Protein AF-0000000067285291 (afdb_homodimer)

Organism: NCBI:txid741277

Structure (mmCIF, N/CA/C/O backbone):
data_AF-0000000067285291-model_v1
#
loop_
_entity.id
_entity.type
_entity.pdbx_description
1 polymer 'Tetratricopeptide TPR_1 repeat-containing protein'
#
loop_
_atom_site.group_PDB
_atom_site.id
_atom_site.type_symbol
_atom_site.label_atom_id
_atom_site.label_alt_id
_atom_site.label_comp_id
_atom_site.label_asym_id
_atom_site.label_entity_id
_atom_site.label_seq_id
_atom_site.pdbx_PDB_ins_code
_atom_site.Cartn_x
_atom_site.Cartn_y
_atom_site.Cartn_z
_atom_site.occupancy
_atom_site.B_iso_or_equiv
_atom_site.auth_seq_id
_atom_site.auth_comp_id
_atom_site.auth_asym_id
_atom_site.auth_atom_id
_atom_site.pdbx_PDB_model_num
ATOM 1 N N . MET A 1 1 ? -26.234 -49.75 63.031 1 17 1 MET A N 1
ATOM 2 C CA . MET A 1 1 ? -26.625 -50.906 62.219 1 17 1 MET A CA 1
ATOM 3 C C . MET A 1 1 ? -25.672 -51.062 61.031 1 17 1 MET A C 1
ATOM 5 O O . MET A 1 1 ? -25.078 -50.094 60.594 1 17 1 MET A O 1
ATOM 9 N N . LYS A 1 2 ? -25.609 -52.438 60.406 1 22.03 2 LYS A N 1
ATOM 10 C CA . LYS A 1 2 ? -24.859 -53.625 60 1 22.03 2 LYS A CA 1
ATOM 11 C C . LYS A 1 2 ? -24.656 -53.656 58.5 1 22.03 2 LYS A C 1
ATOM 13 O O . LYS A 1 2 ? -24 -54.562 57.969 1 22.03 2 LYS A O 1
ATOM 18 N N . VAL A 1 3 ? -25.375 -52.844 57.656 1 20.12 3 VAL A N 1
ATOM 19 C CA . VAL A 1 3 ? -25.938 -53.406 56.438 1 20.12 3 VAL A CA 1
ATOM 20 C C . VAL A 1 3 ? -24.812 -53.844 55.5 1 20.12 3 VAL A C 1
ATOM 22 O O . VAL A 1 3 ? -23.953 -53.031 55.125 1 20.12 3 VAL A O 1
ATOM 25 N N . TRP A 1 4 ? -24.562 -55.219 55.344 1 22.86 4 TRP A N 1
ATOM 26 C CA . TRP A 1 4 ? -23.672 -56.156 54.719 1 22.86 4 TRP A CA 1
ATOM 27 C C . TRP A 1 4 ? -23.781 -56.125 53.188 1 22.86 4 TRP A C 1
ATOM 29 O O . TRP A 1 4 ? -23.078 -56.844 52.5 1 22.86 4 TRP A O 1
ATOM 39 N N . LEU A 1 5 ? -24.219 -55.094 52.438 1 23 5 LEU A N 1
ATOM 40 C CA . LEU A 1 5 ? -24.688 -55.312 51.062 1 23 5 LEU A CA 1
ATOM 41 C C . LEU A 1 5 ? -23.672 -56.125 50.281 1 23 5 LEU A C 1
ATOM 43 O O . LEU A 1 5 ? -22.484 -55.75 50.25 1 23 5 LEU A O 1
ATOM 47 N N . GLU A 1 6 ? -24 -57.438 50 1 21.53 6 GLU A N 1
ATOM 48 C CA . GLU A 1 6 ? -23.531 -58.656 49.375 1 21.53 6 GLU A CA 1
ATOM 49 C C . GLU A 1 6 ? -22.891 -58.406 48 1 21.53 6 GLU A C 1
ATOM 51 O O . GLU A 1 6 ? -23.188 -57.375 47.375 1 21.53 6 GLU A O 1
ATOM 56 N N . GLU A 1 7 ? -21.938 -59.344 47.469 1 24.09 7 GLU A N 1
ATOM 57 C CA . GLU A 1 7 ? -20.812 -59.781 46.656 1 24.09 7 GLU A CA 1
ATOM 58 C C . GLU A 1 7 ? -21.297 -60.25 45.281 1 24.09 7 GLU A C 1
ATOM 60 O O . GLU A 1 7 ? -20.844 -61.312 44.781 1 24.09 7 GLU A O 1
ATOM 65 N N . GLN A 1 8 ? -22.391 -59.656 44.656 1 19.16 8 GLN A N 1
ATOM 66 C CA . GLN A 1 8 ? -22.953 -60.438 43.562 1 19.16 8 GLN A CA 1
ATOM 67 C C . GLN A 1 8 ? -21.859 -60.906 42.625 1 19.16 8 GLN A C 1
ATOM 69 O O . GLN A 1 8 ? -20.859 -60.219 42.406 1 19.16 8 GLN A O 1
ATOM 74 N N . LYS A 1 9 ? -21.891 -62.25 42.188 1 24.56 9 LYS A N 1
ATOM 75 C CA . LYS A 1 9 ? -21.328 -63.438 41.531 1 24.56 9 LYS A CA 1
ATOM 76 C C . LYS A 1 9 ? -21.203 -63.219 40.031 1 24.56 9 LYS A C 1
ATOM 78 O O . LYS A 1 9 ? -20.906 -64.188 39.312 1 24.56 9 LYS A O 1
ATOM 83 N N . LEU A 1 10 ? -21.5 -62.062 39.281 1 20.75 10 LEU A N 1
ATOM 84 C CA . LEU A 1 10 ? -21.938 -62.281 37.906 1 20.75 10 LEU A CA 1
ATOM 85 C C . LEU A 1 10 ? -20.859 -63 37.094 1 20.75 10 LEU A C 1
ATOM 87 O O . LEU A 1 10 ? -19.703 -62.594 37.094 1 20.75 10 LEU A O 1
ATOM 91 N N . THR A 1 11 ? -21.156 -64.25 36.625 1 19.78 11 THR A N 1
ATOM 92 C CA . THR A 1 11 ? -20.656 -65.375 35.812 1 19.78 11 THR A CA 1
ATOM 93 C C . THR A 1 11 ? -20.094 -64.875 34.5 1 19.78 11 THR A C 1
ATOM 95 O O . THR A 1 11 ? -20.594 -63.875 33.938 1 19.78 11 THR A O 1
ATOM 98 N N . ARG A 1 12 ? -18.844 -65.375 34.125 1 23.88 12 ARG A N 1
ATOM 99 C CA . ARG A 1 12 ? -17.812 -65.25 33.094 1 23.88 12 ARG A CA 1
ATOM 100 C C . ARG A 1 12 ? -18.297 -65.812 31.781 1 23.88 12 ARG A C 1
ATOM 102 O O . ARG A 1 12 ? -18.406 -67.062 31.594 1 23.88 12 ARG A O 1
ATOM 109 N N . VAL A 1 13 ? -19.531 -65.375 31.188 1 20.45 13 VAL A N 1
ATOM 110 C CA . VAL A 1 13 ? -20.062 -66 29.969 1 20.45 13 VAL A CA 1
ATOM 111 C C . VAL A 1 13 ? -18.969 -66.062 28.906 1 20.45 13 VAL A C 1
ATOM 113 O O . VAL A 1 13 ? -18.328 -65.062 28.594 1 20.45 13 VAL A O 1
ATOM 116 N N . THR A 1 14 ? -18.422 -67.312 28.688 1 22.38 14 THR A N 1
ATOM 117 C CA . THR A 1 14 ? -17.453 -67.875 27.75 1 22.38 14 THR A CA 1
ATOM 118 C C . THR A 1 14 ? -17.938 -67.75 26.312 1 22.38 14 THR A C 1
ATOM 120 O O . THR A 1 14 ? -18.859 -68.438 25.906 1 22.38 14 THR A O 1
ATOM 123 N N . VAL A 1 15 ? -18.391 -66.562 25.812 1 20.92 15 VAL A N 1
ATOM 124 C CA . VAL A 1 15 ? -18.984 -66.562 24.484 1 20.92 15 VAL A CA 1
ATOM 125 C C . VAL A 1 15 ? -17.984 -67.125 23.469 1 20.92 15 VAL A C 1
ATOM 127 O O . VAL A 1 15 ? -16.859 -66.625 23.359 1 20.92 15 VAL A O 1
ATOM 130 N N . SER A 1 16 ? -18.125 -68.375 23.156 1 20.84 16 SER A N 1
ATOM 131 C CA . SER A 1 16 ? -17.422 -69.25 22.203 1 20.84 16 SER A CA 1
ATOM 132 C C . SER A 1 16 ? -17.5 -68.688 20.797 1 20.84 16 SER A C 1
ATOM 134 O O . SER A 1 16 ? -17.031 -69.312 19.844 1 20.84 16 SER A O 1
ATOM 136 N N . ILE A 1 17 ? -17.891 -67.562 20.484 1 23.22 17 ILE A N 1
ATOM 137 C CA . ILE A 1 17 ? -18.422 -67.438 19.125 1 23.22 17 ILE A CA 1
ATOM 138 C C . ILE A 1 17 ? -17.406 -67.938 18.125 1 23.22 17 ILE A C 1
ATOM 140 O O . ILE A 1 17 ? -16.203 -67.75 18.281 1 23.22 17 ILE A O 1
ATOM 144 N N . ALA A 1 18 ? -17.906 -68.938 17.234 1 23.36 18 ALA A N 1
ATOM 145 C CA . ALA A 1 18 ? -17.594 -69.75 16.031 1 23.36 18 ALA A CA 1
ATOM 146 C C . ALA A 1 18 ? -16.812 -68.938 15.023 1 23.36 18 ALA A C 1
ATOM 148 O O . ALA A 1 18 ? -17.172 -67.75 14.742 1 23.36 18 ALA A O 1
ATOM 149 N N . THR A 1 19 ? -15.555 -69.375 14.758 1 21.33 19 THR A N 1
ATOM 150 C CA . THR A 1 19 ? -14.453 -68.938 13.898 1 21.33 19 THR A CA 1
ATOM 151 C C . THR A 1 19 ? -14.859 -69 12.43 1 21.33 19 THR A C 1
ATOM 153 O O . THR A 1 19 ? -14.656 -70.062 11.766 1 21.33 19 THR A O 1
ATOM 156 N N . LEU A 1 20 ? -16.172 -68.625 12.109 1 21.98 20 LEU A N 1
ATOM 157 C CA . LEU A 1 20 ? -16.469 -68.812 10.695 1 21.98 20 LEU A CA 1
ATOM 158 C C . LEU A 1 20 ? -15.32 -68.312 9.82 1 21.98 20 LEU A C 1
ATOM 160 O O . LEU A 1 20 ? -14.969 -67.188 9.867 1 21.98 20 LEU A O 1
ATOM 164 N N . THR A 1 21 ? -14.406 -69.25 9.555 1 20.11 21 THR A N 1
ATOM 165 C CA . THR A 1 21 ? -13.25 -69.188 8.672 1 20.11 21 THR A CA 1
ATOM 166 C C . THR A 1 21 ? -13.688 -68.75 7.266 1 20.11 21 THR A C 1
ATOM 168 O O . THR A 1 21 ? -13.922 -69.625 6.406 1 20.11 21 THR A O 1
ATOM 171 N N . ALA A 1 22 ? -14.711 -67.938 7.133 1 21.16 22 ALA A N 1
ATOM 172 C CA . ALA A 1 22 ? -15.109 -67.688 5.742 1 21.16 22 ALA A CA 1
ATOM 173 C C . ALA A 1 22 ? -13.883 -67.5 4.852 1 21.16 22 ALA A C 1
ATOM 175 O O . ALA A 1 22 ? -13 -66.688 5.184 1 21.16 22 ALA A O 1
ATOM 176 N N . PHE A 1 23 ? -13.547 -68.562 4.117 1 22.19 23 PHE A N 1
ATOM 177 C CA . PHE A 1 23 ? -12.586 -68.688 3.029 1 22.19 23 PHE A CA 1
ATOM 178 C C . PHE A 1 23 ? -12.703 -67.5 2.061 1 22.19 23 PHE A C 1
ATOM 180 O O . PHE A 1 23 ? -13.648 -67.438 1.271 1 22.19 23 PHE A O 1
ATOM 187 N N . ILE A 1 24 ? -12.914 -66.375 2.562 1 21.78 24 ILE A N 1
ATOM 188 C CA . ILE A 1 24 ? -13.164 -65.375 1.521 1 21.78 24 ILE A CA 1
ATOM 189 C C . ILE A 1 24 ? -12.078 -65.438 0.456 1 21.78 24 ILE A C 1
ATOM 191 O O . ILE A 1 24 ? -10.891 -65.312 0.767 1 21.78 24 ILE A O 1
ATOM 195 N N . ALA A 1 25 ? -12.312 -66.312 -0.584 1 23.28 25 ALA A N 1
ATOM 196 C CA . ALA A 1 25 ? -11.602 -66.375 -1.857 1 23.28 25 ALA A CA 1
ATOM 197 C C . ALA A 1 25 ? -11.078 -65 -2.287 1 23.28 25 ALA A C 1
ATOM 199 O O . ALA A 1 25 ? -11.859 -64.062 -2.453 1 23.28 25 ALA A O 1
ATOM 200 N N . VAL A 1 26 ? -9.891 -64.688 -1.837 1 21.66 26 VAL A N 1
ATOM 201 C CA . VAL A 1 26 ? -9.062 -63.562 -2.232 1 21.66 26 VAL A CA 1
ATOM 202 C C . VAL A 1 26 ? -8.898 -63.562 -3.75 1 21.66 26 VAL A C 1
ATOM 204 O O . VAL A 1 26 ? -8.227 -64.438 -4.316 1 21.66 26 VAL A O 1
ATOM 207 N N . ALA A 1 27 ? -10.047 -63.75 -4.496 1 23.44 27 ALA A N 1
ATOM 208 C CA . ALA A 1 27 ? -9.773 -63.531 -5.914 1 23.44 27 ALA A CA 1
ATOM 209 C C . ALA A 1 27 ? -8.766 -62.406 -6.117 1 23.44 27 ALA A C 1
ATOM 211 O O . ALA A 1 27 ? -8.969 -61.281 -5.648 1 23.44 27 ALA A O 1
ATOM 212 N N . THR A 1 28 ? -7.5 -62.781 -6.16 1 22.16 28 THR A N 1
ATOM 213 C CA . THR A 1 28 ? -6.332 -62 -6.551 1 22.16 28 THR A CA 1
ATOM 214 C C . THR A 1 28 ? -6.59 -61.281 -7.863 1 22.16 28 THR A C 1
ATOM 216 O O . THR A 1 28 ? -6.66 -61.906 -8.922 1 22.16 28 THR A O 1
ATOM 219 N N . VAL A 1 29 ? -7.711 -60.625 -8.023 1 23.41 29 VAL A N 1
ATOM 220 C CA . VAL A 1 29 ? -7.762 -59.844 -9.25 1 23.41 29 VAL A CA 1
ATOM 221 C C . VAL A 1 29 ? -6.398 -59.188 -9.516 1 23.41 29 VAL A C 1
ATOM 223 O O . VAL A 1 29 ? -5.887 -58.438 -8.68 1 23.41 29 VAL A O 1
ATOM 226 N N . SER A 1 30 ? -5.453 -59.906 -10.18 1 23.45 30 SER A N 1
ATOM 227 C CA . SER A 1 30 ? -4.238 -59.406 -10.812 1 23.45 30 SER A CA 1
ATOM 228 C C . SER A 1 30 ? -4.484 -58.062 -11.516 1 23.45 30 SER A C 1
ATOM 230 O O . SER A 1 30 ? -5.195 -58 -12.523 1 23.45 30 SER A O 1
ATOM 232 N N . CYS A 1 31 ? -5.07 -57.188 -10.914 1 24.42 31 CYS A N 1
ATOM 233 C CA . CYS A 1 31 ? -5.148 -55.844 -11.531 1 24.42 31 CYS A CA 1
ATOM 234 C C . CYS A 1 31 ? -3.842 -55.5 -12.234 1 24.42 31 CYS A C 1
ATOM 236 O O . CYS A 1 31 ? -2.775 -55.5 -11.617 1 24.42 31 CYS A O 1
ATOM 238 N N . ALA A 1 32 ? -3.562 -55.969 -13.523 1 25.31 32 ALA A N 1
ATOM 239 C CA . ALA A 1 32 ? -2.533 -55.531 -14.453 1 25.31 32 ALA A CA 1
ATOM 240 C C . ALA A 1 32 ? -2.174 -54.062 -14.188 1 25.31 32 ALA A C 1
ATOM 242 O O . ALA A 1 32 ? -3.029 -53.188 -14.281 1 25.31 32 ALA A O 1
ATOM 243 N N . ARG A 1 33 ? -1.312 -53.812 -13.312 1 29.58 33 ARG A N 1
ATOM 244 C CA . ARG A 1 33 ? -0.594 -52.562 -13.023 1 29.58 33 ARG A CA 1
ATOM 245 C C . ARG A 1 33 ? -0.062 -51.938 -14.312 1 29.58 33 ARG A C 1
ATOM 247 O O . ARG A 1 33 ? 0.988 -52.344 -14.812 1 29.58 33 ARG A O 1
ATOM 254 N N . SER A 1 34 ? -0.845 -51.875 -15.406 1 26.52 34 SER A N 1
ATOM 255 C CA . SER A 1 34 ? -0.261 -51.094 -16.5 1 26.52 34 SER A CA 1
ATOM 256 C C . SER A 1 34 ? 0.524 -49.906 -15.953 1 26.52 34 SER A C 1
ATOM 258 O O . SER A 1 34 ? 0.025 -49.156 -15.109 1 26.52 34 SER A O 1
ATOM 260 N N . ASN A 1 35 ? 1.779 -50.094 -15.805 1 26.02 35 ASN A N 1
ATOM 261 C CA . ASN A 1 35 ? 2.854 -49.125 -15.539 1 26.02 35 ASN A CA 1
ATOM 262 C C . ASN A 1 35 ? 2.588 -47.781 -16.203 1 26.02 35 ASN A C 1
ATOM 264 O O . ASN A 1 35 ? 3.033 -47.562 -17.328 1 26.02 35 ASN A O 1
ATOM 268 N N . GLU A 1 36 ? 1.355 -47.531 -16.531 1 28.64 36 GLU A N 1
ATOM 269 C CA . GLU A 1 36 ? 1.086 -46.188 -17.047 1 28.64 36 GLU A CA 1
ATOM 270 C C . GLU A 1 36 ? 2.039 -45.156 -16.422 1 28.64 36 GLU A C 1
ATOM 272 O O . GLU A 1 36 ? 2.117 -45.031 -15.203 1 28.64 36 GLU A O 1
ATOM 277 N N . VAL A 1 37 ? 3.197 -45.094 -17 1 29.16 37 VAL A N 1
ATOM 278 C CA . VAL A 1 37 ? 4.176 -44.031 -16.797 1 29.16 37 VAL A CA 1
ATOM 279 C C . VAL A 1 37 ? 3.465 -42.75 -16.391 1 29.16 37 VAL A C 1
ATOM 281 O O . VAL A 1 37 ? 2.793 -42.125 -17.219 1 29.16 37 VAL A O 1
ATOM 284 N N . LEU A 1 38 ? 2.496 -42.844 -15.562 1 31.02 38 LEU A N 1
ATOM 285 C CA . LEU A 1 38 ? 2.006 -41.625 -14.938 1 31.02 38 LEU A CA 1
ATOM 286 C C . LEU A 1 38 ? 3.154 -40.656 -14.641 1 31.02 38 LEU A C 1
ATOM 288 O O . LEU A 1 38 ? 3.91 -40.875 -13.688 1 31.02 38 LEU A O 1
ATOM 292 N N . VAL A 1 39 ? 3.979 -40.406 -15.656 1 33.75 39 VAL A N 1
ATOM 293 C CA . VAL A 1 39 ? 4.836 -39.25 -15.422 1 33.75 39 VAL A CA 1
ATOM 294 C C . VAL A 1 39 ? 4.172 -38.312 -14.43 1 33.75 39 VAL A C 1
ATOM 296 O O . VAL A 1 39 ? 2.955 -38.094 -14.469 1 33.75 39 VAL A O 1
ATOM 299 N N . THR A 1 40 ? 4.816 -38.219 -13.344 1 32.81 40 THR A N 1
ATOM 300 C CA . THR A 1 40 ? 4.605 -37.375 -12.18 1 32.81 40 THR A CA 1
ATOM 301 C C . THR A 1 40 ? 3.887 -36.094 -12.586 1 32.81 40 THR A C 1
ATOM 303 O O . THR A 1 40 ? 4.359 -35.344 -13.453 1 32.81 40 THR A O 1
ATOM 306 N N . GLU A 1 41 ? 2.609 -36.281 -12.883 1 34.56 41 GLU A N 1
ATOM 307 C CA . GLU A 1 41 ? 1.956 -34.969 -12.758 1 34.56 41 GLU A CA 1
ATOM 308 C C . GLU A 1 41 ? 2.77 -34.031 -11.875 1 34.56 41 GLU A C 1
ATOM 310 O O . GLU A 1 41 ? 3.014 -34.312 -10.703 1 34.56 41 GLU A O 1
ATOM 315 N N . ILE A 1 42 ? 3.998 -33.844 -12.258 1 36.97 42 ILE A N 1
ATOM 316 C CA . ILE A 1 42 ? 4.449 -32.719 -11.422 1 36.97 42 ILE A CA 1
ATOM 317 C C . ILE A 1 42 ? 3.244 -31.969 -10.867 1 36.97 42 ILE A C 1
ATOM 319 O O . ILE A 1 42 ? 2.5 -31.328 -11.609 1 36.97 42 ILE A O 1
ATOM 323 N N . GLY A 1 43 ? 2.43 -33 -10.25 1 34.41 43 GLY A N 1
ATOM 324 C CA . GLY A 1 43 ? 1.353 -32.406 -9.477 1 34.41 43 GLY A CA 1
ATOM 325 C C . GLY A 1 43 ? 1.568 -30.922 -9.188 1 34.41 43 GLY A C 1
ATOM 326 O O . GLY A 1 43 ? 2.709 -30.469 -9.078 1 34.41 43 GLY A O 1
ATOM 327 N N . VAL A 1 44 ? 0.66 -30.266 -9.75 1 33.66 44 VAL A N 1
ATOM 328 C CA . VAL A 1 44 ? 0.531 -28.875 -9.312 1 33.66 44 VAL A CA 1
ATOM 329 C C . VAL A 1 44 ? 0.903 -28.766 -7.836 1 33.66 44 VAL A C 1
ATOM 331 O O . VAL A 1 44 ? 0.157 -29.219 -6.965 1 33.66 44 VAL A O 1
ATOM 334 N N . ASN A 1 45 ? 2.049 -29.5 -7.426 1 32.38 45 ASN A N 1
ATOM 335 C CA . ASN A 1 45 ? 2.33 -28.953 -6.105 1 32.38 45 ASN A CA 1
ATOM 336 C C . ASN A 1 45 ? 1.648 -27.594 -5.906 1 32.38 45 ASN A C 1
ATOM 338 O O . ASN A 1 45 ? 1.505 -26.828 -6.855 1 32.38 45 ASN A O 1
ATOM 342 N N . PRO A 1 46 ? 0.789 -27.703 -5.016 1 32.09 46 PRO A N 1
ATOM 343 C CA . PRO A 1 46 ? 0.324 -26.328 -4.859 1 32.09 46 PRO A CA 1
ATOM 344 C C . PRO A 1 46 ? 1.383 -25.297 -5.258 1 32.09 46 PRO A C 1
ATOM 346 O O . PRO A 1 46 ? 2.553 -25.438 -4.891 1 32.09 46 PRO A O 1
ATOM 349 N N . PRO A 1 47 ? 1.321 -25.047 -6.598 1 32.56 47 PRO A N 1
ATOM 350 C CA . PRO A 1 47 ? 2.229 -23.953 -6.949 1 32.56 47 PRO A CA 1
ATOM 351 C C . PRO A 1 47 ? 2.729 -23.188 -5.727 1 32.56 47 PRO A C 1
ATOM 353 O O . PRO A 1 47 ? 2.002 -23.047 -4.742 1 32.56 47 PRO A O 1
ATOM 356 N N . LYS A 1 48 ? 3.936 -23.531 -5.328 1 35.38 48 LYS A N 1
ATOM 357 C CA . LYS A 1 48 ? 4.41 -22.391 -4.539 1 35.38 48 LYS A CA 1
ATOM 358 C C . LYS A 1 48 ? 3.568 -21.156 -4.805 1 35.38 48 LYS A C 1
ATOM 360 O O . LYS A 1 48 ? 3.189 -20.891 -5.949 1 35.38 48 LYS A O 1
ATOM 365 N N . SER A 1 49 ? 2.715 -21 -3.98 1 33.75 49 SER A N 1
ATOM 366 C CA . SER A 1 49 ? 1.862 -19.812 -4.004 1 33.75 49 SER A CA 1
ATOM 367 C C . SER A 1 49 ? 2.432 -18.75 -4.926 1 33.75 49 SER A C 1
ATOM 369 O O . SER A 1 49 ? 3.582 -18.328 -4.773 1 33.75 49 SER A O 1
ATOM 371 N N . PRO A 1 50 ? 2.092 -18.828 -6.18 1 35.03 50 PRO A N 1
ATOM 372 C CA . PRO A 1 50 ? 2.381 -17.516 -6.73 1 35.03 50 PRO A CA 1
ATOM 373 C C . PRO A 1 50 ? 2.328 -16.406 -5.676 1 35.03 50 PRO A C 1
ATOM 375 O O . PRO A 1 50 ? 1.249 -16.078 -5.176 1 35.03 50 PRO A O 1
ATOM 378 N N . THR A 1 51 ? 3.07 -16.719 -4.578 1 39.75 51 THR A N 1
ATOM 379 C CA . THR A 1 51 ? 3.129 -15.5 -3.775 1 39.75 51 THR A CA 1
ATOM 380 C C . THR A 1 51 ? 2.875 -14.266 -4.641 1 39.75 51 THR A C 1
ATOM 382 O O . THR A 1 51 ? 3.465 -14.125 -5.711 1 39.75 51 THR A O 1
ATOM 385 N N . SER A 1 52 ? 1.757 -13.945 -4.648 1 46.19 52 SER A N 1
ATOM 386 C CA . SER A 1 52 ? 1.398 -12.703 -5.324 1 46.19 52 SER A CA 1
ATOM 387 C C . SER A 1 52 ? 2.543 -11.695 -5.27 1 46.19 52 SER A C 1
ATOM 389 O O . SER A 1 52 ? 2.586 -10.844 -4.379 1 46.19 52 SER A O 1
ATOM 391 N N . LYS A 1 53 ? 3.762 -12.297 -5.527 1 54.09 53 LYS A N 1
ATOM 392 C CA . LYS A 1 53 ? 4.812 -11.289 -5.652 1 54.09 53 LYS A CA 1
ATOM 393 C C . LYS A 1 53 ? 4.324 -10.078 -6.445 1 54.09 53 LYS A C 1
ATOM 395 O O . LYS A 1 53 ? 3.73 -10.227 -7.516 1 54.09 53 LYS A O 1
ATOM 400 N N . PRO A 1 54 ? 4.363 -9.078 -5.703 1 59.94 54 PRO A N 1
ATOM 401 C CA . PRO A 1 54 ? 4.031 -7.887 -6.492 1 59.94 54 PRO A CA 1
ATOM 402 C C . PRO A 1 54 ? 4.711 -7.879 -7.859 1 59.94 54 PRO A C 1
ATOM 404 O O . PRO A 1 54 ? 5.758 -8.508 -8.039 1 59.94 54 PRO A O 1
ATOM 407 N N . SER A 1 55 ? 4.027 -7.375 -8.758 1 80.38 55 SER A N 1
ATOM 408 C CA . SER A 1 55 ? 4.68 -7.113 -10.039 1 80.38 55 SER A CA 1
ATOM 409 C C . SER A 1 55 ? 5.996 -6.371 -9.844 1 80.38 55 SER A C 1
ATOM 411 O O . SER A 1 55 ? 6.246 -5.801 -8.781 1 80.38 55 SER A O 1
ATOM 413 N N . LYS A 1 56 ? 6.816 -6.492 -10.805 1 88.69 56 LYS A N 1
ATOM 414 C CA . LYS A 1 56 ? 8.062 -5.734 -10.734 1 88.69 56 LYS A CA 1
ATOM 415 C C . LYS A 1 56 ? 7.793 -4.254 -10.484 1 88.69 56 LYS A C 1
ATOM 417 O O . LYS A 1 56 ? 8.516 -3.609 -9.711 1 88.69 56 LYS A O 1
ATOM 422 N N . ALA A 1 57 ? 6.73 -3.744 -11.078 1 93.5 57 ALA A N 1
ATOM 423 C CA . ALA A 1 57 ? 6.336 -2.357 -10.836 1 93.5 57 ALA A CA 1
ATOM 424 C C . ALA A 1 57 ? 5.922 -2.154 -9.383 1 93.5 57 ALA A C 1
ATOM 426 O O . ALA A 1 57 ? 6.273 -1.146 -8.766 1 93.5 57 ALA A O 1
ATOM 427 N N . GLY A 1 58 ? 5.16 -3.115 -8.852 1 94.19 58 GLY A N 1
ATOM 428 C CA . GLY A 1 58 ? 4.75 -3.055 -7.457 1 94.19 58 GLY A CA 1
ATOM 429 C C . GLY A 1 58 ? 5.918 -3.072 -6.484 1 94.19 58 GLY A C 1
ATOM 430 O O . GLY A 1 58 ? 5.895 -2.379 -5.465 1 94.19 58 GLY A O 1
ATOM 431 N N . ASP A 1 59 ? 6.93 -3.785 -6.828 1 93.12 59 ASP A N 1
ATOM 432 C CA . ASP A 1 59 ? 8.133 -3.842 -6 1 93.12 59 ASP A CA 1
ATOM 433 C C . ASP A 1 59 ? 8.812 -2.479 -5.926 1 93.12 59 ASP A C 1
ATOM 435 O O . ASP A 1 59 ? 9.211 -2.031 -4.848 1 93.12 59 ASP A O 1
ATOM 439 N N . PHE A 1 60 ? 8.969 -1.893 -7.047 1 96.38 60 PHE A N 1
ATOM 440 C CA . PHE A 1 60 ? 9.609 -0.584 -7.086 1 96.38 60 PHE A CA 1
ATOM 441 C C . PHE A 1 60 ? 8.766 0.456 -6.359 1 96.38 60 PHE A C 1
ATOM 443 O O . PHE A 1 60 ? 9.305 1.363 -5.719 1 96.38 60 PHE A O 1
ATOM 450 N N . TYR A 1 61 ? 7.5 0.319 -6.48 1 97.19 61 TYR A N 1
ATOM 451 C CA . TYR A 1 61 ? 6.605 1.217 -5.758 1 97.19 61 TYR A CA 1
ATOM 452 C C . TYR A 1 61 ? 6.828 1.113 -4.254 1 97.19 61 TYR A C 1
ATOM 454 O O . TYR A 1 61 ? 6.949 2.129 -3.566 1 97.19 61 TYR A O 1
ATOM 462 N N . ILE A 1 62 ? 6.922 -0.076 -3.785 1 94.69 62 ILE A N 1
ATOM 463 C CA . ILE A 1 62 ? 7.148 -0.302 -2.361 1 94.69 62 ILE A CA 1
ATOM 464 C C . ILE A 1 62 ? 8.531 0.224 -1.971 1 94.69 62 ILE A C 1
ATOM 466 O O . ILE A 1 62 ? 8.695 0.815 -0.901 1 94.69 62 ILE A O 1
ATOM 470 N N . GLN A 1 63 ? 9.477 0.004 -2.814 1 96.06 63 GLN A N 1
ATOM 471 C CA . GLN A 1 63 ? 10.805 0.545 -2.564 1 96.06 63 GLN A CA 1
ATOM 472 C C . GLN A 1 63 ? 10.773 2.066 -2.449 1 96.06 63 GLN A C 1
ATOM 474 O O . GLN A 1 63 ? 11.461 2.646 -1.61 1 96.06 63 GLN A O 1
ATOM 479 N N . GLY A 1 64 ? 10 2.668 -3.373 1 97.44 64 GLY A N 1
ATOM 480 C CA . GLY A 1 64 ? 9.852 4.113 -3.318 1 97.44 64 GLY A CA 1
ATOM 481 C C . GLY A 1 64 ? 9.258 4.605 -2.012 1 97.44 64 GLY A C 1
ATOM 482 O O . GLY A 1 64 ? 9.75 5.57 -1.423 1 97.44 64 GLY A O 1
ATOM 483 N N . GLN A 1 65 ? 8.25 3.936 -1.556 1 95.75 65 GLN A N 1
ATOM 484 C CA . GLN A 1 65 ? 7.633 4.285 -0.281 1 95.75 65 GLN A CA 1
ATOM 485 C C . GLN A 1 65 ? 8.633 4.164 0.866 1 95.75 65 GLN A C 1
ATOM 487 O O . GLN A 1 65 ? 8.727 5.051 1.716 1 95.75 65 GLN A O 1
ATOM 492 N N . TYR A 1 66 ? 9.359 3.098 0.861 1 95.69 66 TYR A N 1
ATOM 493 C CA . TYR A 1 66 ? 10.328 2.824 1.923 1 95.69 66 TYR A CA 1
ATOM 494 C C . TYR A 1 66 ? 11.43 3.877 1.941 1 95.69 66 TYR A C 1
ATOM 496 O O . TYR A 1 66 ? 11.781 4.398 3.002 1 95.69 66 TYR A O 1
ATOM 504 N N . ARG A 1 67 ? 11.938 4.211 0.78 1 96.56 67 ARG A N 1
ATOM 505 C CA . ARG A 1 67 ? 13.016 5.195 0.698 1 96.56 67 ARG A CA 1
ATOM 506 C C . ARG A 1 67 ? 12.523 6.582 1.1 1 96.56 67 ARG A C 1
ATOM 508 O O . ARG A 1 67 ? 13.258 7.355 1.713 1 96.56 67 ARG A O 1
ATOM 515 N N . HIS A 1 68 ? 11.281 6.859 0.771 1 95 68 HIS A N 1
ATOM 516 C CA . HIS A 1 68 ? 10.688 8.125 1.175 1 95 68 HIS A CA 1
ATOM 517 C C . HIS A 1 68 ? 10.602 8.234 2.693 1 95 68 HIS A C 1
ATOM 519 O O . HIS A 1 68 ? 11.047 9.227 3.275 1 95 68 HIS A O 1
ATOM 525 N N . ILE A 1 69 ? 10.102 7.188 3.293 1 91.25 69 ILE A N 1
ATOM 526 C CA . ILE A 1 69 ? 9.891 7.191 4.734 1 91.25 69 ILE A CA 1
ATOM 527 C C . ILE A 1 69 ? 11.234 7.203 5.457 1 91.25 69 ILE A C 1
ATOM 529 O O . ILE A 1 69 ? 11.359 7.754 6.555 1 91.25 69 ILE A O 1
ATOM 533 N N . LYS A 1 70 ? 12.266 6.711 4.816 1 92.81 70 LYS A N 1
ATOM 534 C CA . LYS A 1 70 ? 13.586 6.625 5.434 1 92.81 70 LYS A CA 1
ATOM 535 C C . LYS A 1 70 ? 14.391 7.898 5.188 1 92.81 70 LYS A C 1
ATOM 537 O O . LYS A 1 70 ? 15.539 8 5.625 1 92.81 70 LYS A O 1
ATOM 542 N N . GLY A 1 71 ? 13.82 8.812 4.441 1 94.38 71 GLY A N 1
ATOM 543 C CA . GLY A 1 71 ? 14.484 10.094 4.234 1 94.38 71 GLY A CA 1
ATOM 544 C C . GLY A 1 71 ? 15.453 10.078 3.062 1 94.38 71 GLY A C 1
ATOM 545 O O . GLY A 1 71 ? 16.469 10.773 3.082 1 94.38 71 GLY A O 1
ATOM 546 N N . ASP A 1 72 ? 15.25 9.203 2.121 1 96.5 72 ASP A N 1
ATOM 547 C CA . ASP A 1 72 ? 16 9.156 0.867 1 96.5 72 ASP A CA 1
ATOM 548 C C . ASP A 1 72 ? 15.117 9.57 -0.31 1 96.5 72 ASP A C 1
ATOM 550 O O . ASP A 1 72 ? 14.742 8.742 -1.139 1 96.5 72 ASP A O 1
ATOM 554 N N . PRO A 1 73 ? 14.938 10.875 -0.475 1 96.75 73 PRO A N 1
ATOM 555 C CA . PRO A 1 73 ? 13.984 11.328 -1.487 1 96.75 73 PRO A CA 1
ATOM 556 C C . PRO A 1 73 ? 14.461 11.047 -2.912 1 96.75 73 PRO A C 1
ATOM 558 O O . PRO A 1 73 ? 13.648 10.734 -3.787 1 96.75 73 PRO A O 1
ATOM 561 N N . GLN A 1 74 ? 15.75 11.125 -3.195 1 97.88 74 GLN A N 1
ATOM 562 C CA . GLN A 1 74 ? 16.25 10.867 -4.543 1 97.88 74 GLN A CA 1
ATOM 563 C C . GLN A 1 74 ? 16.047 9.398 -4.922 1 97.88 74 GLN A C 1
ATOM 565 O O . GLN A 1 74 ? 15.672 9.086 -6.055 1 97.88 74 GLN A O 1
ATOM 570 N N . GLY A 1 75 ? 16.344 8.602 -3.918 1 98.06 75 GLY A N 1
ATOM 571 C CA . GLY A 1 75 ? 16.094 7.188 -4.148 1 98.06 75 GLY A CA 1
ATOM 572 C C . GLY A 1 75 ? 14.625 6.871 -4.348 1 98.06 75 GLY A C 1
ATOM 573 O O . GLY A 1 75 ? 14.266 6.012 -5.152 1 98.06 75 GLY A O 1
ATOM 574 N N . ALA A 1 76 ? 13.758 7.516 -3.574 1 98.19 76 ALA A N 1
ATOM 575 C CA . ALA A 1 76 ? 12.312 7.328 -3.709 1 98.19 76 ALA A CA 1
ATOM 576 C C . ALA A 1 76 ? 11.836 7.719 -5.105 1 98.19 76 ALA A C 1
ATOM 578 O O . ALA A 1 76 ? 11.086 6.977 -5.742 1 98.19 76 ALA A O 1
ATOM 579 N N . ILE A 1 77 ? 12.312 8.867 -5.574 1 98.62 77 ILE A N 1
ATOM 580 C CA . ILE A 1 77 ? 11.938 9.336 -6.898 1 98.62 77 ILE A CA 1
ATOM 581 C C . ILE A 1 77 ? 12.375 8.32 -7.953 1 98.62 77 ILE A C 1
ATOM 583 O O . ILE A 1 77 ? 11.609 7.988 -8.859 1 98.62 77 ILE A O 1
ATOM 587 N N . ALA A 1 78 ? 13.586 7.824 -7.871 1 98.5 78 ALA A N 1
ATOM 588 C CA . ALA A 1 78 ? 14.109 6.844 -8.828 1 98.5 78 ALA A CA 1
ATOM 589 C C . ALA A 1 78 ? 13.25 5.582 -8.828 1 98.5 78 ALA A C 1
ATOM 591 O O . ALA A 1 78 ? 12.945 5.035 -9.891 1 98.5 78 ALA A O 1
ATOM 592 N N . ALA A 1 79 ? 12.969 5.148 -7.656 1 98.19 79 ALA A N 1
ATOM 593 C CA . ALA A 1 79 ? 12.195 3.918 -7.539 1 98.19 79 ALA A CA 1
ATOM 594 C C . ALA A 1 79 ? 10.789 4.102 -8.109 1 98.19 79 ALA A C 1
ATOM 596 O O . ALA A 1 79 ? 10.305 3.254 -8.867 1 98.19 79 ALA A O 1
ATOM 597 N N . TYR A 1 80 ? 10.102 5.172 -7.73 1 98.5 80 TYR A N 1
ATOM 598 C CA . TYR A 1 80 ? 8.781 5.441 -8.297 1 98.5 80 TYR A CA 1
ATOM 599 C C . TYR A 1 80 ? 8.852 5.562 -9.812 1 98.5 80 TYR A C 1
ATOM 601 O O . TYR A 1 80 ? 7.949 5.113 -10.516 1 98.5 80 TYR A O 1
ATOM 609 N N . THR A 1 81 ? 9.922 6.211 -10.281 1 98.75 81 THR A N 1
ATOM 610 C CA . THR A 1 81 ? 10.102 6.379 -11.719 1 98.75 81 THR A CA 1
ATOM 611 C C . THR A 1 81 ? 10.234 5.023 -12.406 1 98.75 81 THR A C 1
ATOM 613 O O . THR A 1 81 ? 9.68 4.812 -13.484 1 98.75 81 THR A O 1
ATOM 616 N N . GLU A 1 82 ? 10.961 4.145 -11.828 1 98.38 82 GLU A N 1
ATOM 617 C CA . GLU A 1 82 ? 11.07 2.799 -12.383 1 98.38 82 GLU A CA 1
ATOM 618 C C . GLU A 1 82 ? 9.711 2.096 -12.383 1 98.38 82 GLU A C 1
ATOM 620 O O . GLU A 1 82 ? 9.375 1.386 -13.328 1 98.38 82 GLU A O 1
ATOM 625 N N . ALA A 1 83 ? 8.961 2.223 -11.289 1 97.88 83 ALA A N 1
ATOM 626 C CA . ALA A 1 83 ? 7.617 1.647 -11.227 1 97.88 83 ALA A CA 1
ATOM 627 C C . ALA A 1 83 ? 6.754 2.148 -12.383 1 97.88 83 ALA A C 1
ATOM 629 O O . ALA A 1 83 ? 6.047 1.366 -13.023 1 97.88 83 ALA A O 1
ATOM 630 N N . ILE A 1 84 ? 6.852 3.424 -12.633 1 98.25 84 ILE A N 1
ATOM 631 C CA . ILE A 1 84 ? 6.055 4.078 -13.664 1 98.25 84 ILE A CA 1
ATOM 632 C C . ILE A 1 84 ? 6.508 3.609 -15.047 1 98.25 84 ILE A C 1
ATOM 634 O O . ILE A 1 84 ? 5.688 3.42 -15.945 1 98.25 84 ILE A O 1
ATOM 638 N N . LYS A 1 85 ? 7.82 3.457 -15.242 1 98 85 LYS A N 1
ATOM 639 C CA . LYS A 1 85 ? 8.336 2.949 -16.516 1 98 85 LYS A CA 1
ATOM 640 C C . LYS A 1 85 ? 7.789 1.557 -16.812 1 98 85 LYS A C 1
ATOM 642 O O . LYS A 1 85 ? 7.453 1.25 -17.953 1 98 85 LYS A O 1
ATOM 647 N N . LEU A 1 86 ? 7.715 0.799 -15.836 1 95.62 86 LEU A N 1
ATOM 648 C CA . LEU A 1 86 ? 7.262 -0.581 -15.977 1 95.62 86 LEU A CA 1
ATOM 649 C C . LEU A 1 86 ? 5.75 -0.644 -16.141 1 95.62 86 LEU A C 1
ATOM 651 O O . LEU A 1 86 ? 5.227 -1.531 -16.812 1 95.62 86 LEU A O 1
ATOM 655 N N . ASN A 1 87 ? 5.031 0.253 -15.539 1 95.5 87 ASN A N 1
ATOM 656 C CA . ASN A 1 87 ? 3.584 0.382 -15.656 1 95.5 87 ASN A CA 1
ATOM 657 C C . ASN A 1 87 ? 3.152 1.846 -15.711 1 95.5 87 ASN A C 1
ATOM 659 O O . ASN A 1 87 ? 2.834 2.441 -14.68 1 95.5 87 ASN A O 1
ATOM 663 N N . PRO A 1 88 ? 2.99 2.32 -16.797 1 97.19 88 PRO A N 1
ATOM 664 C CA . PRO A 1 88 ? 2.666 3.738 -16.953 1 97.19 88 PRO A CA 1
ATOM 665 C C . PRO A 1 88 ? 1.271 4.09 -16.438 1 97.19 88 PRO A C 1
ATOM 667 O O . PRO A 1 88 ? 0.925 5.27 -16.344 1 97.19 88 PRO A O 1
ATOM 670 N N . GLN A 1 89 ? 0.468 3.084 -16.109 1 96.25 89 GLN A N 1
ATOM 671 C CA . GLN A 1 89 ? -0.884 3.336 -15.617 1 96.25 89 GLN A CA 1
ATOM 672 C C . GLN A 1 89 ? -0.95 3.232 -14.102 1 96.25 89 GLN A C 1
ATOM 674 O O . GLN A 1 89 ? -2.037 3.156 -13.523 1 96.25 89 GLN A O 1
ATOM 679 N N . TYR A 1 90 ? 0.192 3.252 -13.5 1 95.88 90 TYR A N 1
ATOM 680 C CA . TYR A 1 90 ? 0.295 3.076 -12.055 1 95.88 90 TYR A CA 1
ATOM 681 C C . TYR A 1 90 ? 0.017 4.383 -11.328 1 95.88 90 TYR A C 1
ATOM 683 O O . TYR A 1 90 ? 0.944 5.051 -10.859 1 95.88 90 TYR A O 1
ATOM 691 N N . ALA A 1 91 ? -1.225 4.727 -11.062 1 97.69 91 ALA A N 1
ATOM 692 C CA . ALA A 1 91 ? -1.649 6.004 -10.5 1 97.69 91 ALA A CA 1
ATOM 693 C C . ALA A 1 91 ? -0.979 6.258 -9.148 1 97.69 91 ALA A C 1
ATOM 695 O O . ALA A 1 91 ? -0.521 7.367 -8.875 1 97.69 91 ALA A O 1
ATOM 696 N N . GLU A 1 92 ? -0.89 5.207 -8.32 1 97 92 GLU A N 1
ATOM 697 C CA . GLU A 1 92 ? -0.336 5.336 -6.977 1 97 92 GLU A CA 1
ATOM 698 C C . GLU A 1 92 ? 1.137 5.734 -7.02 1 97 92 GLU A C 1
ATOM 700 O O . GLU A 1 92 ? 1.613 6.465 -6.152 1 97 92 GLU A O 1
ATOM 705 N N . ALA A 1 93 ? 1.826 5.254 -7.984 1 98 93 ALA A N 1
ATOM 706 C CA . ALA A 1 93 ? 3.244 5.582 -8.109 1 98 93 ALA A CA 1
ATOM 707 C C . ALA A 1 93 ? 3.438 7.059 -8.453 1 98 93 ALA A C 1
ATOM 709 O O . ALA A 1 93 ? 4.352 7.707 -7.934 1 98 93 ALA A O 1
ATOM 710 N N . TYR A 1 94 ? 2.594 7.578 -9.367 1 98.56 94 TYR A N 1
ATOM 711 C CA . TYR A 1 94 ? 2.633 9.008 -9.656 1 98.56 94 TYR A CA 1
ATOM 712 C C . TYR A 1 94 ? 2.348 9.82 -8.398 1 98.56 94 TYR A C 1
ATOM 714 O O . TYR A 1 94 ? 3.043 10.805 -8.117 1 98.56 94 TYR A O 1
ATOM 722 N N . ASN A 1 95 ? 1.331 9.398 -7.715 1 98.12 95 ASN A N 1
ATOM 723 C CA . ASN A 1 95 ? 0.998 10.109 -6.48 1 98.12 95 ASN A CA 1
ATOM 724 C C . ASN A 1 95 ? 2.158 10.078 -5.488 1 98.12 95 ASN A C 1
ATOM 726 O O . ASN A 1 95 ? 2.463 11.094 -4.859 1 98.12 95 ASN A O 1
ATOM 730 N N . GLY A 1 96 ? 2.758 8.867 -5.328 1 97.75 96 GLY A N 1
ATOM 731 C CA . GLY A 1 96 ? 3.91 8.742 -4.449 1 97.75 96 GLY A CA 1
ATOM 732 C C . GLY A 1 96 ? 5.066 9.641 -4.844 1 97.75 96 GLY A C 1
ATOM 733 O O . GLY A 1 96 ? 5.648 10.32 -3.998 1 97.75 96 GLY A O 1
ATOM 734 N N . ARG A 1 97 ? 5.379 9.656 -6.098 1 98.44 97 ARG A N 1
ATOM 735 C CA . ARG A 1 97 ? 6.469 10.508 -6.574 1 98.44 97 ARG A CA 1
ATOM 736 C C . ARG A 1 97 ? 6.137 11.984 -6.371 1 98.44 97 ARG A C 1
ATOM 738 O O . ARG A 1 97 ? 7.016 12.781 -6.043 1 98.44 97 ARG A O 1
ATOM 745 N N . GLY A 1 98 ? 4.867 12.305 -6.617 1 98.44 98 GLY A N 1
ATOM 746 C CA . GLY A 1 98 ? 4.422 13.664 -6.359 1 98.44 98 GLY A CA 1
ATOM 747 C C . GLY A 1 98 ? 4.621 14.094 -4.918 1 98.44 98 GLY A C 1
ATOM 748 O O . GLY A 1 98 ? 5.023 15.227 -4.656 1 98.44 98 GLY A O 1
ATOM 749 N N . LEU A 1 99 ? 4.324 13.195 -4.043 1 97.19 99 LEU A N 1
ATOM 750 C CA . LEU A 1 99 ? 4.52 13.5 -2.627 1 97.19 99 LEU A CA 1
ATOM 751 C C . LEU A 1 99 ? 5.984 13.805 -2.336 1 97.19 99 LEU A C 1
ATOM 753 O O . LEU A 1 99 ? 6.285 14.711 -1.558 1 97.19 99 LEU A O 1
ATOM 757 N N . VAL A 1 100 ? 6.844 13.055 -2.896 1 97.62 100 VAL A N 1
ATOM 758 C CA . VAL A 1 100 ? 8.273 13.266 -2.684 1 97.62 100 VAL A CA 1
ATOM 759 C C . VAL A 1 100 ? 8.688 14.609 -3.277 1 97.62 100 VAL A C 1
ATOM 761 O O . VAL A 1 100 ? 9.422 15.375 -2.65 1 97.62 100 VAL A O 1
ATOM 764 N N . HIS A 1 101 ? 8.219 14.875 -4.52 1 98 101 HIS A N 1
ATOM 765 C CA . HIS A 1 101 ? 8.492 16.172 -5.133 1 98 101 HIS A CA 1
ATOM 766 C C . HIS A 1 101 ? 8 17.312 -4.254 1 98 101 HIS A C 1
ATOM 768 O O . HIS A 1 101 ? 8.688 18.328 -4.105 1 98 101 HIS A O 1
ATOM 774 N N . PHE A 1 102 ? 6.848 17.188 -3.758 1 96.62 102 PHE A N 1
ATOM 775 C CA . PHE A 1 102 ? 6.293 18.203 -2.877 1 96.62 102 PHE A CA 1
ATOM 776 C C . PHE A 1 102 ? 7.191 18.422 -1.664 1 96.62 102 PHE A C 1
ATOM 778 O O . PHE A 1 102 ? 7.473 19.562 -1.292 1 96.62 102 PHE A O 1
ATOM 785 N N . ASP A 1 103 ? 7.621 17.328 -1.101 1 94.69 103 ASP A N 1
ATOM 786 C CA . ASP A 1 103 ? 8.477 17.391 0.079 1 94.69 103 ASP A CA 1
ATOM 787 C C . ASP A 1 103 ? 9.805 18.078 -0.243 1 94.69 103 ASP A C 1
ATOM 789 O O . ASP A 1 103 ? 10.383 18.766 0.61 1 94.69 103 ASP A O 1
ATOM 793 N N . LEU A 1 104 ? 10.219 17.922 -1.472 1 96.06 104 LEU A N 1
ATOM 794 C CA . LEU A 1 104 ? 11.477 18.5 -1.907 1 96.06 104 LEU A CA 1
ATOM 795 C C . LEU A 1 104 ? 11.289 19.969 -2.324 1 96.06 104 LEU A C 1
ATOM 797 O O . LEU A 1 104 ? 12.258 20.656 -2.611 1 96.06 104 LEU A O 1
ATOM 801 N N . GLY A 1 105 ? 10.086 20.359 -2.393 1 95.69 105 GLY A N 1
ATOM 802 C CA . GLY A 1 105 ? 9.805 21.734 -2.779 1 95.69 105 GLY A CA 1
ATOM 803 C C . GLY A 1 105 ? 9.578 21.906 -4.27 1 95.69 105 GLY A C 1
ATOM 804 O O . GLY A 1 105 ? 9.359 23.016 -4.75 1 95.69 105 GLY A O 1
ATOM 805 N N . ASP A 1 106 ? 9.656 20.844 -4.969 1 97.25 106 ASP A N 1
ATOM 806 C CA . ASP A 1 106 ? 9.383 20.875 -6.402 1 97.25 106 ASP A CA 1
ATOM 807 C C . ASP A 1 106 ? 7.887 20.797 -6.68 1 97.25 106 ASP A C 1
ATOM 809 O O . ASP A 1 106 ? 7.406 19.812 -7.254 1 97.25 106 ASP A O 1
ATOM 813 N N . LYS A 1 107 ? 7.188 21.906 -6.469 1 97.25 107 LYS A N 1
ATOM 814 C CA . LYS A 1 107 ? 5.727 21.922 -6.422 1 97.25 107 LYS A CA 1
ATOM 815 C C . LYS A 1 107 ? 5.133 21.672 -7.809 1 97.25 107 LYS A C 1
ATOM 817 O O . LYS A 1 107 ? 4.109 21 -7.938 1 97.25 107 LYS A O 1
ATOM 822 N N . GLN A 1 108 ? 5.77 22.234 -8.781 1 98.25 108 GLN A N 1
ATOM 823 C CA . GLN A 1 108 ? 5.238 22.062 -10.125 1 98.25 108 GLN A CA 1
ATOM 824 C C . GLN A 1 108 ? 5.324 20.609 -10.57 1 98.25 108 GLN A C 1
ATOM 826 O O . GLN A 1 108 ? 4.41 20.094 -11.219 1 98.25 108 GLN A O 1
ATOM 831 N N . LYS A 1 109 ? 6.43 19.984 -10.234 1 98.56 109 LYS A N 1
ATOM 832 C CA . LYS A 1 109 ? 6.555 18.562 -10.539 1 98.56 109 LYS A CA 1
ATOM 833 C C . LYS A 1 109 ? 5.543 17.734 -9.75 1 98.56 109 LYS A C 1
ATOM 835 O O . LYS A 1 109 ? 5 16.75 -10.258 1 98.56 109 LYS A O 1
ATOM 840 N N . ALA A 1 110 ? 5.332 18.109 -8.508 1 98.62 110 ALA A N 1
ATOM 841 C CA . ALA A 1 110 ? 4.32 17.438 -7.695 1 98.62 110 ALA A CA 1
ATOM 842 C C . ALA A 1 110 ? 2.939 17.547 -8.336 1 98.62 110 ALA A C 1
ATOM 844 O O . ALA A 1 110 ? 2.221 16.562 -8.461 1 98.62 110 ALA A O 1
ATOM 845 N N . ILE A 1 111 ? 2.607 18.766 -8.797 1 98.75 111 ILE A N 1
ATOM 846 C CA . ILE A 1 111 ? 1.31 19.016 -9.414 1 98.75 111 ILE A CA 1
ATOM 847 C C . ILE A 1 111 ? 1.163 18.156 -10.664 1 98.75 111 ILE A C 1
ATOM 849 O O . ILE A 1 111 ? 0.104 17.562 -10.898 1 98.75 111 ILE A O 1
ATOM 853 N N . ALA A 1 112 ? 2.227 18.078 -11.461 1 98.81 112 ALA A N 1
ATOM 854 C CA . ALA A 1 112 ? 2.195 17.25 -12.672 1 98.81 112 ALA A CA 1
ATOM 855 C C . ALA A 1 112 ? 1.95 15.789 -12.336 1 98.81 112 ALA A C 1
ATOM 857 O O . ALA A 1 112 ? 1.163 15.109 -13.008 1 98.81 112 ALA A O 1
ATOM 858 N N . ASP A 1 113 ? 2.625 15.336 -11.352 1 98.88 113 ASP A N 1
ATOM 859 C CA . ASP A 1 113 ? 2.486 13.938 -10.953 1 98.88 113 ASP A CA 1
ATOM 860 C C . ASP A 1 113 ? 1.089 13.664 -10.398 1 98.88 113 ASP A C 1
ATOM 862 O O . ASP A 1 113 ? 0.462 12.664 -10.758 1 98.88 113 ASP A O 1
ATOM 866 N N . TYR A 1 114 ? 0.6 14.5 -9.531 1 98.69 114 TYR A N 1
ATOM 867 C CA . TYR A 1 114 ? -0.75 14.32 -9.008 1 98.69 114 TYR A CA 1
ATOM 868 C C . TYR A 1 114 ? -1.779 14.359 -10.133 1 98.69 114 TYR A C 1
ATOM 870 O O . TYR A 1 114 ? -2.754 13.602 -10.117 1 98.69 114 TYR A O 1
ATOM 878 N N . SER A 1 115 ? -1.563 15.273 -11.086 1 98.88 115 SER A N 1
ATOM 879 C CA . SER A 1 115 ? -2.479 15.383 -12.219 1 98.88 115 SER A CA 1
ATOM 880 C C . SER A 1 115 ? -2.518 14.086 -13.023 1 98.88 115 SER A C 1
ATOM 882 O O . SER A 1 115 ? -3.588 13.648 -13.445 1 98.88 115 SER A O 1
ATOM 884 N N . GLN A 1 116 ? -1.312 13.555 -13.25 1 98.81 116 GLN A N 1
ATOM 885 C CA . GLN A 1 116 ? -1.275 12.281 -13.961 1 98.81 116 GLN A CA 1
ATOM 886 C C . GLN A 1 116 ? -1.975 11.18 -13.172 1 98.81 116 GLN A C 1
ATOM 888 O O . GLN A 1 116 ? -2.668 10.344 -13.742 1 98.81 116 GLN A O 1
ATOM 893 N N . ALA A 1 117 ? -1.778 11.133 -11.875 1 98.69 117 ALA A N 1
ATOM 894 C CA . ALA A 1 117 ? -2.455 10.156 -11.023 1 98.69 117 ALA A CA 1
ATOM 895 C C . ALA A 1 117 ? -3.973 10.281 -11.148 1 98.69 117 ALA A C 1
ATOM 897 O O . ALA A 1 117 ? -4.676 9.273 -11.258 1 98.69 117 ALA A O 1
ATOM 898 N N . ILE A 1 118 ? -4.473 11.469 -11.156 1 98.62 118 ILE A N 1
ATOM 899 C CA . ILE A 1 118 ? -5.902 11.75 -11.227 1 98.62 118 ILE A CA 1
ATOM 900 C C . ILE A 1 118 ? -6.441 11.336 -12.594 1 98.62 118 ILE A C 1
ATOM 902 O O . ILE A 1 118 ? -7.547 10.805 -12.695 1 98.62 118 ILE A O 1
ATOM 906 N N . ARG A 1 119 ? -5.672 11.594 -13.625 1 98.44 119 ARG A N 1
ATOM 907 C CA . ARG A 1 119 ? -6.086 11.203 -14.969 1 98.44 119 ARG A CA 1
ATOM 908 C C . ARG A 1 119 ? -6.242 9.688 -15.07 1 98.44 119 ARG A C 1
ATOM 910 O O . ARG A 1 119 ? -7.133 9.195 -15.766 1 98.44 119 ARG A O 1
ATOM 917 N N . LEU A 1 120 ? -5.398 9.055 -14.43 1 97.5 120 LEU A N 1
ATOM 918 C CA . LEU A 1 120 ? -5.402 7.598 -14.477 1 97.5 120 LEU A CA 1
ATOM 919 C C . LEU A 1 120 ? -6.488 7.023 -13.57 1 97.5 120 LEU A C 1
ATOM 921 O O . LEU A 1 120 ? -7.047 5.961 -13.859 1 97.5 120 LEU A O 1
ATOM 925 N N . PHE A 1 121 ? -6.766 7.723 -12.492 1 96.62 121 PHE A N 1
ATOM 926 C CA . PHE A 1 121 ? -7.785 7.305 -11.539 1 96.62 121 PHE A CA 1
ATOM 927 C C . PHE A 1 121 ? -8.609 8.492 -11.07 1 96.62 121 PHE A C 1
ATOM 929 O O . PHE A 1 121 ? -8.266 9.141 -10.078 1 96.62 121 PHE A O 1
ATOM 936 N N . LEU A 1 122 ? -9.773 8.625 -11.508 1 96.81 122 LEU A N 1
ATOM 937 C CA . LEU A 1 122 ? -10.562 9.844 -11.383 1 96.81 122 LEU A CA 1
ATOM 938 C C . LEU A 1 122 ? -11.148 9.977 -9.984 1 96.81 122 LEU A C 1
ATOM 940 O O . LEU A 1 122 ? -11.484 11.078 -9.547 1 96.81 122 LEU A O 1
ATOM 944 N N . ASN A 1 123 ? -11.297 8.891 -9.281 1 96.31 123 ASN A N 1
ATOM 945 C CA . ASN A 1 123 ? -11.867 8.945 -7.938 1 96.31 123 ASN A CA 1
ATOM 946 C C . ASN A 1 123 ? -10.781 8.859 -6.863 1 96.31 123 ASN A C 1
ATOM 948 O O . ASN A 1 123 ? -10.984 8.234 -5.82 1 96.31 123 ASN A O 1
ATOM 952 N N . TYR A 1 124 ? -9.688 9.398 -7.195 1 96.44 124 TYR A N 1
ATOM 953 C CA . TYR A 1 124 ? -8.531 9.375 -6.305 1 96.44 124 TYR A CA 1
ATOM 954 C C . TYR A 1 124 ? -8.547 10.562 -5.355 1 96.44 124 TYR A C 1
ATOM 956 O O . TYR A 1 124 ? -7.789 11.523 -5.535 1 96.44 124 TYR A O 1
ATOM 964 N N . ALA A 1 125 ? -9.297 10.516 -4.301 1 97.75 125 ALA A N 1
ATOM 965 C CA . ALA A 1 125 ? -9.516 11.625 -3.371 1 97.75 125 ALA A CA 1
ATOM 966 C C . ALA A 1 125 ? -8.195 12.148 -2.826 1 97.75 125 ALA A C 1
ATOM 968 O O . ALA A 1 125 ? -7.988 13.367 -2.746 1 97.75 125 ALA A O 1
ATOM 969 N N . GLU A 1 126 ? -7.336 11.211 -2.459 1 96.69 126 GLU A N 1
ATOM 970 C CA . GLU A 1 126 ? -6.059 11.609 -1.877 1 96.69 126 GLU A CA 1
ATOM 971 C C . GLU A 1 126 ? -5.234 12.43 -2.859 1 96.69 126 GLU A C 1
ATOM 973 O O . GLU A 1 126 ? -4.594 13.414 -2.473 1 96.69 126 GLU A O 1
ATOM 978 N N . ALA A 1 127 ? -5.211 12.07 -4.07 1 97.81 127 ALA A N 1
ATOM 979 C CA . ALA A 1 127 ? -4.434 12.797 -5.074 1 97.81 127 ALA A CA 1
ATOM 980 C C . ALA A 1 127 ? -4.988 14.203 -5.285 1 97.81 127 ALA A C 1
ATOM 982 O O . ALA A 1 127 ? -4.23 15.156 -5.48 1 97.81 127 ALA A O 1
ATOM 983 N N . TYR A 1 128 ? -6.328 14.352 -5.297 1 98.62 128 TYR A N 1
ATOM 984 C CA . TYR A 1 128 ? -6.926 15.68 -5.363 1 98.62 128 TYR A CA 1
ATOM 985 C C . TYR A 1 128 ? -6.492 16.531 -4.18 1 98.62 128 TYR A C 1
ATOM 987 O O . TYR A 1 128 ? -6.133 17.703 -4.344 1 98.62 128 TYR A O 1
ATOM 995 N N . ASN A 1 129 ? -6.582 15.914 -3.035 1 98.12 129 ASN A N 1
ATOM 996 C CA . ASN A 1 129 ? -6.16 16.641 -1.841 1 98.12 129 ASN A CA 1
ATOM 997 C C . ASN A 1 129 ? -4.699 17.062 -1.931 1 98.12 129 ASN A C 1
ATOM 999 O O . ASN A 1 129 ? -4.355 18.203 -1.596 1 98.12 129 ASN A O 1
ATOM 1003 N N . ASN A 1 130 ? -3.863 16.141 -2.387 1 97.69 130 ASN A N 1
ATOM 1004 C CA . ASN A 1 130 ? -2.438 16.438 -2.496 1 97.69 130 ASN A CA 1
ATOM 1005 C C . ASN A 1 130 ? -2.162 17.516 -3.537 1 97.69 130 ASN A C 1
ATOM 1007 O O . ASN A 1 130 ? -1.322 18.391 -3.322 1 97.69 130 ASN A O 1
ATOM 1011 N N . ARG A 1 131 ? -2.881 17.422 -4.633 1 98.44 131 ARG A N 1
ATOM 1012 C CA . ARG A 1 131 ? -2.701 18.469 -5.641 1 98.44 131 ARG A CA 1
ATOM 1013 C C . ARG A 1 131 ? -3.186 19.812 -5.129 1 98.44 131 ARG A C 1
ATOM 1015 O O . ARG A 1 131 ? -2.586 20.844 -5.426 1 98.44 131 ARG A O 1
ATOM 1022 N N . GLY A 1 132 ? -4.297 19.781 -4.406 1 98.5 132 GLY A N 1
ATOM 1023 C CA . GLY A 1 132 ? -4.754 21 -3.762 1 98.5 132 GLY A CA 1
ATOM 1024 C C . GLY A 1 132 ? -3.703 21.625 -2.863 1 98.5 132 GLY A C 1
ATOM 1025 O O . GLY A 1 132 ? -3.477 22.844 -2.916 1 98.5 132 GLY A O 1
ATOM 1026 N N . ASN A 1 133 ? -3.104 20.781 -2.08 1 97.19 133 ASN A N 1
ATOM 1027 C CA . ASN A 1 133 ? -2.041 21.281 -1.211 1 97.19 133 ASN A CA 1
ATOM 1028 C C . ASN A 1 133 ? -0.912 21.922 -2.014 1 97.19 133 ASN A C 1
ATOM 1030 O O . ASN A 1 133 ? -0.391 22.969 -1.633 1 97.19 133 ASN A O 1
ATOM 1034 N N . ALA A 1 134 ? -0.536 21.266 -3.033 1 97.31 134 ALA A N 1
ATOM 1035 C CA . ALA A 1 134 ? 0.542 21.781 -3.871 1 97.31 134 ALA A CA 1
ATOM 1036 C C . ALA A 1 134 ? 0.134 23.094 -4.539 1 97.31 134 ALA A C 1
ATOM 1038 O O . ALA A 1 134 ? 0.929 24.031 -4.613 1 97.31 134 ALA A O 1
ATOM 1039 N N . ARG A 1 135 ? -1.077 23.172 -5.055 1 97.81 135 ARG A N 1
ATOM 1040 C CA . ARG A 1 135 ? -1.583 24.391 -5.684 1 97.81 135 ARG A CA 1
ATOM 1041 C C . ARG A 1 135 ? -1.64 25.531 -4.684 1 97.81 135 ARG A C 1
ATOM 1043 O O . ARG A 1 135 ? -1.233 26.656 -4.996 1 97.81 135 ARG A O 1
ATOM 1050 N N . ALA A 1 136 ? -2.129 25.25 -3.514 1 96 136 ALA A N 1
ATOM 1051 C CA . ALA A 1 136 ? -2.16 26.266 -2.473 1 96 136 ALA A CA 1
ATOM 1052 C C . ALA A 1 136 ? -0.758 26.797 -2.17 1 96 136 ALA A C 1
ATOM 1054 O O . ALA A 1 136 ? -0.557 28 -1.994 1 96 136 ALA A O 1
ATOM 1055 N N . SER A 1 137 ? 0.174 25.875 -2.191 1 95 137 SER A N 1
ATOM 1056 C CA . SER A 1 137 ? 1.548 26.219 -1.848 1 95 137 SER A CA 1
ATOM 1057 C C . SER A 1 137 ? 2.193 27.062 -2.939 1 95 137 SER A C 1
ATOM 1059 O O . SER A 1 137 ? 3.193 27.75 -2.697 1 95 137 SER A O 1
ATOM 1061 N N . THR A 1 138 ? 1.636 27.016 -4.121 1 95.75 138 THR A N 1
ATOM 1062 C CA . THR A 1 138 ? 2.16 27.828 -5.219 1 95.75 138 THR A CA 1
ATOM 1063 C C . THR A 1 138 ? 1.318 29.078 -5.414 1 95.75 138 THR A C 1
ATOM 1065 O O . THR A 1 138 ? 1.52 29.828 -6.375 1 95.75 138 THR A O 1
ATOM 1068 N N . GLY A 1 139 ? 0.32 29.312 -4.57 1 95.06 139 GLY A N 1
ATOM 1069 C CA . GLY A 1 139 ? -0.483 30.516 -4.609 1 95.06 139 GLY A CA 1
ATOM 1070 C C . GLY A 1 139 ? -1.779 30.344 -5.379 1 95.06 139 GLY A C 1
ATOM 1071 O O . GLY A 1 139 ? -2.604 31.266 -5.43 1 95.06 139 GLY A O 1
ATOM 1072 N N . ASP A 1 140 ? -1.92 29.219 -6.008 1 97.31 140 ASP A N 1
ATOM 1073 C CA . ASP A 1 140 ? -3.174 28.938 -6.703 1 97.31 140 ASP A CA 1
ATOM 1074 C C . ASP A 1 140 ? -4.246 28.453 -5.73 1 97.31 140 ASP A C 1
ATOM 1076 O O . ASP A 1 140 ? -4.695 27.312 -5.812 1 97.31 140 ASP A O 1
ATOM 1080 N N . VAL A 1 141 ? -4.73 29.344 -4.926 1 97.81 141 VAL A N 1
ATOM 1081 C CA . VAL A 1 141 ? -5.633 29.016 -3.826 1 97.81 141 VAL A CA 1
ATOM 1082 C C . VAL A 1 141 ? -6.988 28.578 -4.379 1 97.81 141 VAL A C 1
ATOM 1084 O O . VAL A 1 141 ? -7.609 27.656 -3.869 1 97.81 141 VAL A O 1
ATOM 1087 N N . ASN A 1 142 ? -7.457 29.266 -5.391 1 98.06 142 ASN A N 1
ATOM 1088 C CA . ASN A 1 142 ? -8.734 28.891 -5.984 1 98.06 142 ASN A CA 1
ATOM 1089 C C . ASN A 1 142 ? -8.688 27.484 -6.59 1 98.06 142 ASN A C 1
ATOM 1091 O O . ASN A 1 142 ? -9.633 26.719 -6.445 1 98.06 142 ASN A O 1
ATOM 1095 N N . GLY A 1 143 ? -7.531 27.266 -7.301 1 98.5 143 GLY A N 1
ATOM 1096 C CA . GLY A 1 143 ? -7.355 25.906 -7.809 1 98.5 143 GLY A CA 1
ATOM 1097 C C . GLY A 1 143 ? -7.32 24.859 -6.711 1 98.5 143 GLY A C 1
ATOM 1098 O O . GLY A 1 143 ? -7.844 23.766 -6.887 1 98.5 143 GLY A O 1
ATOM 1099 N N . ALA A 1 144 ? -6.727 25.172 -5.641 1 98.62 144 ALA A N 1
ATOM 1100 C CA . ALA A 1 144 ? -6.664 24.281 -4.492 1 98.62 144 ALA A CA 1
ATOM 1101 C C . ALA A 1 144 ? -8.062 23.953 -3.967 1 98.62 144 ALA A C 1
ATOM 1103 O O . ALA A 1 144 ? -8.367 22.797 -3.676 1 98.62 144 ALA A O 1
ATOM 1104 N N . ILE A 1 145 ? -8.898 24.984 -3.846 1 98.69 145 ILE A N 1
ATOM 1105 C CA . ILE A 1 145 ? -10.242 24.797 -3.324 1 98.69 145 ILE A CA 1
ATOM 1106 C C . ILE A 1 145 ? -11.031 23.859 -4.23 1 98.69 145 ILE A C 1
ATOM 1108 O O . ILE A 1 145 ? -11.758 22.984 -3.75 1 98.69 145 ILE A O 1
ATOM 1112 N N . LEU A 1 146 ? -10.859 24.016 -5.539 1 98.69 146 LEU A N 1
ATOM 1113 C CA . LEU A 1 146 ? -11.516 23.109 -6.473 1 98.69 146 LEU A CA 1
ATOM 1114 C C . LEU A 1 146 ? -11.062 21.672 -6.254 1 98.69 146 LEU A C 1
ATOM 1116 O O . LEU A 1 146 ? -11.867 20.734 -6.293 1 98.69 146 LEU A O 1
ATOM 1120 N N . ASP A 1 147 ? -9.789 21.531 -6.062 1 98.81 147 ASP A N 1
ATOM 1121 C CA . ASP A 1 147 ? -9.25 20.203 -5.812 1 98.81 147 ASP A CA 1
ATOM 1122 C C . ASP A 1 147 ? -9.781 19.625 -4.496 1 98.81 147 ASP A C 1
ATOM 1124 O O . ASP A 1 147 ? -10.156 18.453 -4.422 1 98.81 147 ASP A O 1
ATOM 1128 N N . TYR A 1 148 ? -9.82 20.375 -3.479 1 98.75 148 TYR A N 1
ATOM 1129 C CA . TYR A 1 148 ? -10.359 19.922 -2.205 1 98.75 148 TYR A CA 1
ATOM 1130 C C . TYR A 1 148 ? -11.836 19.562 -2.332 1 98.75 148 TYR A C 1
ATOM 1132 O O . TYR A 1 148 ? -12.297 18.594 -1.717 1 98.75 148 TYR A O 1
ATOM 1140 N N . ASN A 1 149 ? -12.586 20.391 -3.148 1 98.88 149 ASN A N 1
ATOM 1141 C CA . ASN A 1 149 ? -13.984 20.062 -3.406 1 98.88 149 ASN A CA 1
ATOM 1142 C C . ASN A 1 149 ? -14.133 18.656 -3.988 1 98.88 149 ASN A C 1
ATOM 1144 O O . ASN A 1 149 ? -15.008 17.906 -3.574 1 98.88 149 ASN A O 1
ATOM 1148 N N . GLU A 1 150 ? -13.273 18.438 -4.914 1 98.75 150 GLU A N 1
ATOM 1149 C CA . GLU A 1 150 ? -13.344 17.125 -5.539 1 98.75 150 GLU A CA 1
ATOM 1150 C C . GLU A 1 150 ? -12.969 16.031 -4.547 1 98.75 150 GLU A C 1
ATOM 1152 O O . GLU A 1 150 ? -13.594 14.961 -4.523 1 98.75 150 GLU A O 1
ATOM 1157 N N . ALA A 1 151 ? -11.945 16.203 -3.752 1 98.56 151 ALA A N 1
ATOM 1158 C CA . ALA A 1 151 ? -11.555 15.234 -2.734 1 98.56 151 ALA A CA 1
ATOM 1159 C C . ALA A 1 151 ? -12.711 14.938 -1.782 1 98.56 151 ALA A C 1
ATOM 1161 O O . ALA A 1 151 ? -12.984 13.781 -1.466 1 98.56 151 ALA A O 1
ATOM 1162 N N . ILE A 1 152 ? -13.406 15.953 -1.374 1 98.56 152 ILE A N 1
ATOM 1163 C CA . ILE A 1 152 ? -14.5 15.836 -0.415 1 98.56 152 ILE A CA 1
ATOM 1164 C C . ILE A 1 152 ? -15.703 15.156 -1.077 1 98.56 152 ILE A C 1
ATOM 1166 O O . ILE A 1 152 ? -16.406 14.375 -0.441 1 98.56 152 ILE A O 1
ATOM 1170 N N . ARG A 1 153 ? -15.938 15.539 -2.316 1 98.56 153 ARG A N 1
ATOM 1171 C CA . ARG A 1 153 ? -17.016 14.891 -3.057 1 98.56 153 ARG A CA 1
ATOM 1172 C C . ARG A 1 153 ? -16.812 13.383 -3.117 1 98.56 153 ARG A C 1
ATOM 1174 O O . ARG A 1 153 ? -17.75 12.609 -2.922 1 98.56 153 ARG A O 1
ATOM 1181 N N . ILE A 1 154 ? -15.602 13 -3.408 1 97.31 154 ILE A N 1
ATOM 1182 C CA . ILE A 1 154 ? -15.25 11.594 -3.559 1 97.31 154 ILE A CA 1
ATOM 1183 C C . ILE A 1 154 ? -15.25 10.914 -2.189 1 97.31 154 ILE A C 1
ATOM 1185 O O . ILE A 1 154 ? -15.719 9.781 -2.051 1 97.31 154 ILE A O 1
ATOM 1189 N N . ALA A 1 155 ? -14.711 11.609 -1.178 1 97.12 155 ALA A N 1
ATOM 1190 C CA . ALA A 1 155 ? -14.625 11.086 0.184 1 97.12 155 ALA A CA 1
ATOM 1191 C C . ALA A 1 155 ? -15.148 12.102 1.196 1 97.12 155 ALA A C 1
ATOM 1193 O O . ALA A 1 155 ? -14.367 12.836 1.81 1 97.12 155 ALA A O 1
ATOM 1194 N N . PRO A 1 156 ? -16.344 11.953 1.532 1 97.75 156 PRO A N 1
ATOM 1195 C CA . PRO A 1 156 ? -16.969 12.977 2.371 1 97.75 156 PRO A CA 1
ATOM 1196 C C . PRO A 1 156 ? -16.5 12.914 3.824 1 97.75 156 PRO A C 1
ATOM 1198 O O . PRO A 1 156 ? -16.75 13.844 4.598 1 97.75 156 PRO A O 1
ATOM 1201 N N . ASN A 1 157 ? -15.859 11.859 4.27 1 96.75 157 ASN A N 1
ATOM 1202 C CA . ASN A 1 157 ? -15.367 11.75 5.637 1 96.75 157 ASN A CA 1
ATOM 1203 C C . ASN A 1 157 ? -13.867 12.047 5.723 1 96.75 157 ASN A C 1
ATOM 1205 O O . ASN A 1 157 ? -13.203 11.625 6.668 1 96.75 157 ASN A O 1
ATOM 1209 N N . TYR A 1 158 ? -13.414 12.734 4.758 1 95.62 158 TYR A N 1
ATOM 1210 C CA . TYR A 1 158 ? -12 13.078 4.66 1 95.62 158 TYR A CA 1
ATOM 1211 C C . TYR A 1 158 ? -11.688 14.344 5.461 1 95.62 158 TYR A C 1
ATOM 1213 O O . TYR A 1 158 ? -11.57 15.43 4.891 1 95.62 158 TYR A O 1
ATOM 1221 N N . ALA A 1 159 ? -11.461 14.188 6.742 1 97.06 159 ALA A N 1
ATOM 1222 C CA . ALA A 1 159 ? -11.281 15.305 7.664 1 97.06 159 ALA A CA 1
ATOM 1223 C C . ALA A 1 159 ? -10.164 16.234 7.195 1 97.06 159 ALA A C 1
ATOM 1225 O O . ALA A 1 159 ? -10.297 17.453 7.262 1 97.06 159 ALA A O 1
ATOM 1226 N N . GLU A 1 160 ? -9.125 15.656 6.727 1 95.69 160 GLU A N 1
ATOM 1227 C CA . GLU A 1 160 ? -7.969 16.453 6.309 1 95.69 160 GLU A CA 1
ATOM 1228 C C . GLU A 1 160 ? -8.32 17.359 5.137 1 95.69 160 GLU A C 1
ATOM 1230 O O . GLU A 1 160 ? -7.832 18.484 5.051 1 95.69 160 GLU A O 1
ATOM 1235 N N . ALA A 1 161 ? -9.078 16.875 4.242 1 97.25 161 ALA A N 1
ATOM 1236 C CA . ALA A 1 161 ? -9.461 17.703 3.092 1 97.25 161 ALA A CA 1
ATOM 1237 C C . ALA A 1 161 ? -10.281 18.906 3.527 1 97.25 161 ALA A C 1
ATOM 1239 O O . ALA A 1 161 ? -10.125 20 2.98 1 97.25 161 ALA A O 1
ATOM 1240 N N . TYR A 1 162 ? -11.172 18.734 4.488 1 98.38 162 TYR A N 1
ATOM 1241 C CA . TYR A 1 162 ? -11.906 19.859 5.043 1 98.38 162 TYR A CA 1
ATOM 1242 C C . TYR A 1 162 ? -10.961 20.859 5.695 1 98.38 162 TYR A C 1
ATOM 1244 O O . TYR A 1 162 ? -11.102 22.078 5.492 1 98.38 162 TYR A O 1
ATOM 1252 N N . ASN A 1 163 ? -10.086 20.297 6.473 1 97.81 163 ASN A N 1
ATOM 1253 C CA . ASN A 1 163 ? -9.117 21.172 7.117 1 97.81 163 ASN A CA 1
ATOM 1254 C C . ASN A 1 163 ? -8.32 21.969 6.094 1 97.81 163 ASN A C 1
ATOM 1256 O O . ASN A 1 163 ? -8.109 23.172 6.258 1 97.81 163 ASN A O 1
ATOM 1260 N N . ASN A 1 164 ? -7.883 21.312 5.043 1 97.5 164 ASN A N 1
ATOM 1261 C CA . ASN A 1 164 ? -7.078 21.969 4.016 1 97.5 164 ASN A CA 1
ATOM 1262 C C . ASN A 1 164 ? -7.891 23 3.242 1 97.5 164 ASN A C 1
ATOM 1264 O O . ASN A 1 164 ? -7.383 24.078 2.908 1 97.5 164 ASN A O 1
ATOM 1268 N N . ARG A 1 165 ? -9.117 22.672 2.988 1 98.06 165 ARG A N 1
ATOM 1269 C CA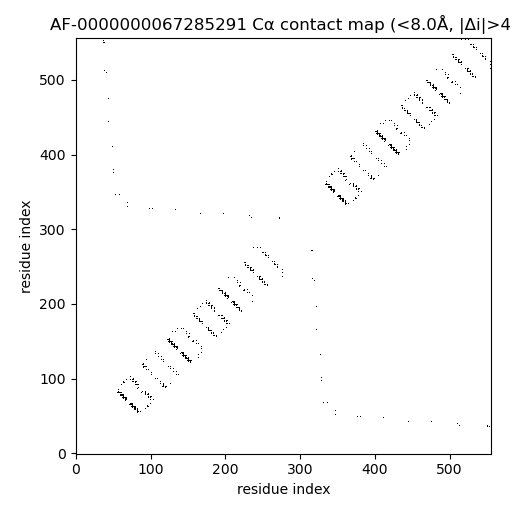 . ARG A 1 165 ? -9.969 23.656 2.328 1 98.06 165 ARG A CA 1
ATOM 1270 C C . ARG A 1 165 ? -10.234 24.844 3.238 1 98.06 165 ARG A C 1
ATOM 1272 O O . ARG A 1 165 ? -10.289 25.984 2.771 1 98.06 165 ARG A O 1
ATOM 1279 N N . GLY A 1 166 ? -10.414 24.578 4.508 1 98.31 166 GLY A N 1
ATOM 1280 C CA . GLY A 1 166 ? -10.523 25.656 5.469 1 98.31 166 GLY A CA 1
ATOM 1281 C C . GLY A 1 166 ? -9.336 26.594 5.449 1 98.31 166 GLY A C 1
ATOM 1282 O O . GLY A 1 166 ? -9.492 27.812 5.484 1 98.31 166 GLY A O 1
ATOM 1283 N N . ASN A 1 167 ? -8.219 25.969 5.418 1 96.88 167 ASN A N 1
ATOM 1284 C CA . ASN A 1 167 ? -7.012 26.781 5.328 1 96.88 167 ASN A CA 1
ATOM 1285 C C . ASN A 1 167 ? -7.008 27.641 4.066 1 96.88 167 ASN A C 1
ATOM 1287 O O . ASN A 1 167 ? -6.57 28.797 4.102 1 96.88 167 ASN A O 1
ATOM 1291 N N . ALA A 1 168 ? -7.402 27.078 2.99 1 96.88 168 ALA A N 1
ATOM 1292 C CA . ALA A 1 168 ? -7.469 27.828 1.733 1 96.88 168 ALA A CA 1
ATOM 1293 C C . ALA A 1 168 ? -8.461 28.984 1.829 1 96.88 168 ALA A C 1
ATOM 1295 O O . ALA A 1 168 ? -8.172 30.094 1.382 1 96.88 168 ALA A O 1
ATOM 1296 N N . TYR A 1 169 ? -9.602 28.75 2.398 1 97.56 169 TYR A N 1
ATOM 1297 C CA . TYR A 1 169 ? -10.586 29.812 2.602 1 97.56 169 TYR A CA 1
ATOM 1298 C C . TYR A 1 169 ? -10.031 30.906 3.51 1 97.56 169 TYR A C 1
ATOM 1300 O O . TYR A 1 169 ? -10.242 32.094 3.262 1 97.56 169 TYR A O 1
ATOM 1308 N N . ALA A 1 170 ? -9.406 30.5 4.555 1 95.62 170 ALA A N 1
ATOM 1309 C CA . ALA A 1 170 ? -8.805 31.484 5.461 1 95.62 170 ALA A CA 1
ATOM 1310 C C . ALA A 1 170 ? -7.809 32.375 4.723 1 95.62 170 ALA A C 1
ATOM 1312 O O . ALA A 1 170 ? -7.75 33.594 4.961 1 95.62 170 ALA A O 1
ATOM 1313 N N . ALA A 1 171 ? -7.074 31.734 3.836 1 93.38 171 ALA A N 1
ATOM 1314 C CA . ALA A 1 171 ? -6.086 32.469 3.055 1 93.38 171 ALA A CA 1
ATOM 1315 C C . ALA A 1 171 ? -6.762 33.5 2.154 1 93.38 171 ALA A C 1
ATOM 1317 O O . ALA A 1 171 ? -6.18 34.562 1.857 1 93.38 171 ALA A O 1
ATOM 1318 N N . LEU A 1 172 ? -7.938 33.281 1.771 1 95.5 172 LEU A N 1
ATOM 1319 C CA . LEU A 1 172 ? -8.695 34.188 0.92 1 95.5 172 LEU A CA 1
ATOM 1320 C C . LEU A 1 172 ? -9.484 35.188 1.76 1 95.5 172 LEU A C 1
ATOM 1322 O O . LEU A 1 172 ? -10.219 36 1.218 1 95.5 172 LEU A O 1
ATOM 1326 N N . GLY A 1 173 ? -9.398 35.062 3.076 1 94.69 173 GLY A N 1
ATOM 1327 C CA . GLY A 1 173 ? -10.141 35.938 3.969 1 94.69 173 GLY A CA 1
ATOM 1328 C C . GLY A 1 173 ? -11.57 35.5 4.203 1 94.69 173 GLY A C 1
ATOM 1329 O O . GLY A 1 173 ? -12.344 36.188 4.859 1 94.69 173 GLY A O 1
ATOM 1330 N N . LYS A 1 174 ? -11.906 34.406 3.645 1 96.62 174 LYS A N 1
ATOM 1331 C CA . LYS A 1 174 ? -13.242 33.844 3.836 1 96.62 174 LYS A CA 1
ATOM 1332 C C . LYS A 1 174 ? -13.32 33.031 5.129 1 96.62 174 LYS A C 1
ATOM 1334 O O . LYS A 1 174 ? -13.484 31.812 5.098 1 96.62 174 LYS A O 1
ATOM 1339 N N . ARG A 1 175 ? -13.383 33.688 6.246 1 95.75 175 ARG A N 1
ATOM 1340 C CA . ARG A 1 175 ? -13.188 33.094 7.559 1 95.75 175 ARG A CA 1
ATOM 1341 C C . ARG A 1 175 ? -14.406 32.25 7.965 1 95.75 175 ARG A C 1
ATOM 1343 O O . ARG A 1 175 ? -14.266 31.234 8.641 1 95.75 175 ARG A O 1
ATOM 1350 N N . ASN A 1 176 ? -15.555 32.719 7.598 1 97.88 176 ASN A N 1
ATOM 1351 C CA . ASN A 1 176 ? -16.734 31.938 7.941 1 97.88 176 ASN A CA 1
ATOM 1352 C C . ASN A 1 176 ? -16.703 30.562 7.281 1 97.88 176 ASN A C 1
ATOM 1354 O O . ASN A 1 176 ? -17.031 29.547 7.914 1 97.88 176 ASN A O 1
ATOM 1358 N N . GLU A 1 177 ? -16.328 30.594 6 1 98.25 177 GLU A N 1
ATOM 1359 C CA . GLU A 1 177 ? -16.188 29.328 5.289 1 98.25 177 GLU A CA 1
ATOM 1360 C C . GLU A 1 177 ? -15.086 28.469 5.895 1 98.25 177 GLU A C 1
ATOM 1362 O O . GLU A 1 177 ? -15.242 27.25 6.023 1 98.25 177 GLU A O 1
ATOM 1367 N N . ALA A 1 178 ? -14.039 29.062 6.25 1 98.25 178 ALA A N 1
ATOM 1368 C CA . ALA A 1 178 ? -12.93 28.359 6.875 1 98.25 178 ALA A CA 1
ATOM 1369 C C . ALA A 1 178 ? -13.367 27.672 8.172 1 98.25 178 ALA A C 1
ATOM 1371 O O . ALA A 1 178 ? -13.102 26.5 8.383 1 98.25 178 ALA A O 1
ATOM 1372 N N . ILE A 1 179 ? -14.055 28.453 9.047 1 98.44 179 ILE A N 1
ATOM 1373 C CA . ILE A 1 179 ? -14.492 27.953 10.344 1 98.44 179 ILE A CA 1
ATOM 1374 C C . ILE A 1 179 ? -15.461 26.781 10.141 1 98.44 179 ILE A C 1
ATOM 1376 O O . ILE A 1 179 ? -15.391 25.781 10.859 1 98.44 179 ILE A O 1
ATOM 1380 N N . ALA A 1 180 ? -16.312 26.891 9.148 1 98.75 180 ALA A N 1
ATOM 1381 C CA . ALA A 1 180 ? -17.234 25.797 8.852 1 98.75 180 ALA A CA 1
ATOM 1382 C C . ALA A 1 180 ? -16.484 24.531 8.461 1 98.75 180 ALA A C 1
ATOM 1384 O O . ALA A 1 180 ? -16.875 23.438 8.844 1 98.75 180 ALA A O 1
ATOM 1385 N N . ASP A 1 181 ? -15.469 24.734 7.676 1 98.75 181 ASP A N 1
ATOM 1386 C CA . ASP A 1 181 ? -14.664 23.594 7.258 1 98.75 181 ASP A CA 1
ATOM 1387 C C . ASP A 1 181 ? -13.898 23 8.438 1 98.75 181 ASP A C 1
ATOM 1389 O O . ASP A 1 181 ? -13.812 21.766 8.57 1 98.75 181 ASP A O 1
ATOM 1393 N N . TYR A 1 182 ? -13.359 23.766 9.258 1 98.5 182 TYR A N 1
ATOM 1394 C CA . TYR A 1 182 ? -12.688 23.266 10.445 1 98.5 182 TYR A CA 1
ATOM 1395 C C . TYR A 1 182 ? -13.664 22.531 11.359 1 98.5 182 TYR A C 1
ATOM 1397 O O . TYR A 1 182 ? -13.32 21.5 11.945 1 98.5 182 TYR A O 1
ATOM 1405 N N . ASP A 1 183 ? -14.922 23.078 11.484 1 98.81 183 ASP A N 1
ATOM 1406 C CA . ASP A 1 183 ? -15.961 22.406 12.25 1 98.81 183 ASP A CA 1
ATOM 1407 C C . ASP A 1 183 ? -16.188 20.984 11.734 1 98.81 183 ASP A C 1
ATOM 1409 O O . ASP A 1 183 ? -16.297 20.047 12.516 1 98.81 183 ASP A O 1
ATOM 1413 N N . GLN A 1 184 ? -16.25 20.953 10.422 1 98.75 184 GLN A N 1
ATOM 1414 C CA . GLN A 1 184 ? -16.484 19.641 9.82 1 98.75 184 GLN A CA 1
ATOM 1415 C C . GLN A 1 184 ? -15.297 18.703 10.055 1 98.75 184 GLN A C 1
ATOM 1417 O O . GLN A 1 184 ? -15.484 17.516 10.32 1 98.75 184 GLN A O 1
ATOM 1422 N N . ALA A 1 185 ? -14.109 19.172 9.906 1 98.25 185 ALA A N 1
ATOM 1423 C CA . ALA A 1 185 ? -12.914 18.375 10.156 1 98.25 185 ALA A CA 1
ATOM 1424 C C . ALA A 1 185 ? -12.914 17.828 11.586 1 98.25 185 ALA A C 1
ATOM 1426 O O . ALA A 1 185 ? -12.617 16.656 11.82 1 98.25 185 ALA A O 1
ATOM 1427 N N . ILE A 1 186 ? -13.305 18.641 12.555 1 98.44 186 ILE A N 1
ATOM 1428 C CA . ILE A 1 186 ? -13.305 18.297 13.969 1 98.44 186 ILE A CA 1
ATOM 1429 C C . ILE A 1 186 ? -14.422 17.281 14.258 1 98.44 186 ILE A C 1
ATOM 1431 O O . ILE A 1 186 ? -14.25 16.359 15.055 1 98.44 186 ILE A O 1
ATOM 1435 N N . ARG A 1 187 ? -15.531 17.516 13.633 1 98.56 187 ARG A N 1
ATOM 1436 C CA . ARG A 1 187 ? -16.625 16.562 13.789 1 98.56 187 ARG A CA 1
ATOM 1437 C C . ARG A 1 187 ? -16.219 15.172 13.32 1 98.56 187 ARG A C 1
ATOM 1439 O O . ARG A 1 187 ? -16.547 14.172 13.961 1 98.56 187 ARG A O 1
ATOM 1446 N N . LEU A 1 188 ? -15.547 15.164 12.25 1 97.5 188 LEU A N 1
ATOM 1447 C CA . LEU A 1 188 ? -15.117 13.898 11.656 1 97.5 188 LEU A CA 1
ATOM 1448 C C . LEU A 1 188 ? -13.961 13.289 12.453 1 97.5 188 LEU A C 1
ATOM 1450 O O . LEU A 1 188 ? -13.844 12.062 12.531 1 97.5 188 LEU A O 1
ATOM 1454 N N . ASN A 1 189 ? -13.117 14.109 13 1 96.19 189 ASN A N 1
ATOM 1455 C CA . ASN A 1 189 ? -11.984 13.688 13.82 1 96.19 189 ASN A CA 1
ATOM 1456 C C . ASN A 1 189 ? -11.797 14.586 15.031 1 96.19 189 ASN A C 1
ATOM 1458 O O . ASN A 1 189 ? -11.008 15.531 14.992 1 96.19 189 ASN A O 1
ATOM 1462 N N . PRO A 1 190 ? -12.289 14.203 16.078 1 97.75 190 PRO A N 1
ATOM 1463 C CA . PRO A 1 190 ? -12.273 15.062 17.266 1 97.75 190 PRO A CA 1
ATOM 1464 C C . PRO A 1 190 ? -10.891 15.18 17.906 1 97.75 190 PRO A C 1
ATOM 1466 O O . PRO A 1 190 ? -10.68 16.016 18.781 1 97.75 190 PRO A O 1
ATOM 1469 N N . LYS A 1 191 ? -9.922 14.406 17.5 1 95.31 191 LYS A N 1
ATOM 1470 C CA . LYS A 1 191 ? -8.578 14.469 18.062 1 95.31 191 LYS A CA 1
ATOM 1471 C C . LYS A 1 191 ? -7.621 15.195 17.109 1 95.31 191 LYS A C 1
ATOM 1473 O O . LYS A 1 191 ? -6.402 15.086 17.25 1 95.31 191 LYS A O 1
ATOM 1478 N N . TYR A 1 192 ? -8.211 15.906 16.219 1 94.38 192 TYR A N 1
ATOM 1479 C CA . TYR A 1 192 ? -7.438 16.625 15.219 1 94.38 192 TYR A CA 1
ATOM 1480 C C . TYR A 1 192 ? -6.938 17.953 15.75 1 94.38 192 TYR A C 1
ATOM 1482 O O . TYR A 1 192 ? -7.5 19.016 15.43 1 94.38 192 TYR A O 1
ATOM 1490 N N . ALA A 1 193 ? -5.852 17.938 16.422 1 96 193 ALA A N 1
ATOM 1491 C CA . ALA A 1 193 ? -5.316 19.109 17.109 1 96 193 ALA A CA 1
ATOM 1492 C C . ALA A 1 193 ? -5.105 20.266 16.125 1 96 193 ALA A C 1
ATOM 1494 O O . ALA A 1 193 ? -5.395 21.422 16.453 1 96 193 ALA A O 1
ATOM 1495 N N . VAL A 1 194 ? -4.668 19.938 14.977 1 95.56 194 VAL A N 1
ATOM 1496 C CA . VAL A 1 194 ? -4.344 20.953 13.977 1 95.56 194 VAL A CA 1
ATOM 1497 C C . VAL A 1 194 ? -5.613 21.703 13.578 1 95.56 194 VAL A C 1
ATOM 1499 O O . VAL A 1 194 ? -5.59 22.906 13.383 1 95.56 194 VAL A O 1
ATOM 1502 N N . ALA A 1 195 ? -6.652 21.016 13.453 1 96.69 195 ALA A N 1
ATOM 1503 C CA . ALA A 1 195 ? -7.91 21.656 13.055 1 96.69 195 ALA A CA 1
ATOM 1504 C C . ALA A 1 195 ? -8.406 22.609 14.141 1 96.69 195 ALA A C 1
ATOM 1506 O O . ALA A 1 195 ? -8.93 23.688 13.828 1 96.69 195 ALA A O 1
ATOM 1507 N N . TYR A 1 196 ? -8.258 22.234 15.414 1 97.94 196 TYR A N 1
ATOM 1508 C CA . TYR A 1 196 ? -8.594 23.141 16.5 1 97.94 196 TYR A CA 1
ATOM 1509 C C . TYR A 1 196 ? -7.746 24.406 16.438 1 97.94 196 TYR A C 1
ATOM 1511 O O . TYR A 1 196 ? -8.266 25.516 16.609 1 97.94 196 TYR A O 1
ATOM 1519 N N . ASN A 1 197 ? -6.5 24.203 16.25 1 97.44 197 ASN A N 1
ATOM 1520 C CA . ASN A 1 197 ? -5.598 25.344 16.156 1 97.44 197 ASN A CA 1
ATOM 1521 C C . ASN A 1 197 ? -5.984 26.266 15 1 97.44 197 ASN A C 1
ATOM 1523 O O . ASN A 1 197 ? -5.996 27.484 15.156 1 97.44 197 ASN A O 1
ATOM 1527 N N . ASN A 1 198 ? -6.293 25.672 13.859 1 96.75 198 ASN A N 1
ATOM 1528 C CA . ASN A 1 198 ? -6.652 26.469 12.688 1 96.75 198 ASN A CA 1
ATOM 1529 C C . ASN A 1 198 ? -7.965 27.219 12.898 1 96.75 198 ASN A C 1
ATOM 1531 O O . ASN A 1 198 ? -8.102 28.359 12.484 1 96.75 198 ASN A O 1
ATOM 1535 N N . ARG A 1 199 ? -8.867 26.531 13.539 1 97.62 199 ARG A N 1
ATOM 1536 C CA . ARG A 1 199 ? -10.125 27.203 13.836 1 97.62 199 ARG A CA 1
ATOM 1537 C C . ARG A 1 199 ? -9.922 28.344 14.82 1 97.62 199 ARG A C 1
ATOM 1539 O O . ARG A 1 199 ? -10.539 29.406 14.695 1 97.62 199 ARG A O 1
ATOM 1546 N N . GLY A 1 200 ? -9.133 28.109 15.828 1 98.12 200 GLY A N 1
ATOM 1547 C CA . GLY A 1 200 ? -8.797 29.188 16.766 1 98.12 200 GLY A CA 1
ATOM 1548 C C . GLY A 1 200 ? -8.211 30.406 16.078 1 98.12 200 GLY A C 1
ATOM 1549 O O . GLY A 1 200 ? -8.562 31.531 16.422 1 98.12 200 GLY A O 1
ATOM 1550 N N . ASN A 1 201 ? -7.344 30.156 15.188 1 96.56 201 ASN A N 1
ATOM 1551 C CA . ASN A 1 201 ? -6.754 31.266 14.438 1 96.56 201 ASN A CA 1
ATOM 1552 C C . ASN A 1 201 ? -7.812 32.062 13.672 1 96.56 201 ASN A C 1
ATOM 1554 O O . ASN A 1 201 ? -7.805 33.281 13.688 1 96.56 201 ASN A O 1
ATOM 1558 N N . ALA A 1 202 ? -8.617 31.328 12.977 1 95.88 202 ALA A N 1
ATOM 1559 C CA . ALA A 1 202 ? -9.672 31.984 12.211 1 95.88 202 ALA A CA 1
ATOM 1560 C C . ALA A 1 202 ? -10.594 32.781 13.125 1 95.88 202 ALA A C 1
ATOM 1562 O O . ALA A 1 202 ? -10.969 33.906 12.805 1 95.88 202 ALA A O 1
ATOM 1563 N N . ARG A 1 203 ? -10.953 32.281 14.242 1 97.25 203 ARG A N 1
ATOM 1564 C CA . ARG A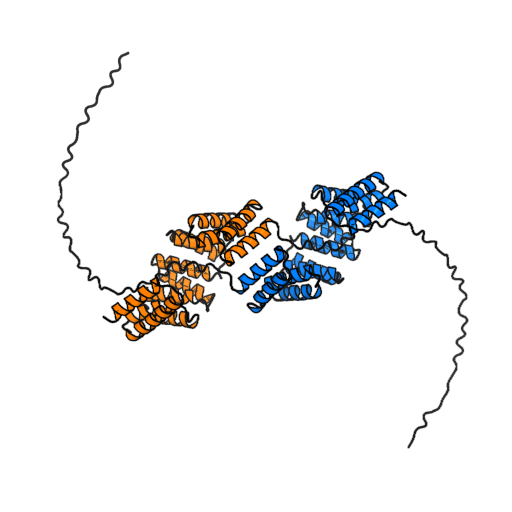 1 203 ? -11.82 32.938 15.203 1 97.25 203 ARG A CA 1
ATOM 1565 C C . ARG A 1 203 ? -11.133 34.188 15.789 1 97.25 203 ARG A C 1
ATOM 1567 O O . ARG A 1 203 ? -11.773 35.219 15.992 1 97.25 203 ARG A O 1
ATOM 1574 N N . SER A 1 204 ? -9.898 34 16.109 1 96.06 204 SER A N 1
ATOM 1575 C CA . SER A 1 204 ? -9.148 35.125 16.656 1 96.06 204 SER A CA 1
ATOM 1576 C C . SER A 1 204 ? -9.172 36.312 15.711 1 96.06 204 SER A C 1
ATOM 1578 O O . SER A 1 204 ? -9.391 37.438 16.125 1 96.06 204 SER A O 1
ATOM 1580 N N . VAL A 1 205 ? -9 36.031 14.414 1 93.88 205 VAL A N 1
ATOM 1581 C CA . VAL A 1 205 ? -8.969 37.062 13.391 1 93.88 205 VAL A CA 1
ATOM 1582 C C . VAL A 1 205 ? -10.359 37.688 13.234 1 93.88 205 VAL A C 1
ATOM 1584 O O . VAL A 1 205 ? -10.492 38.875 12.984 1 93.88 205 VAL A O 1
ATOM 1587 N N . GLN A 1 206 ? -11.336 36.938 13.508 1 94.5 206 GLN A N 1
ATOM 1588 C CA . GLN A 1 206 ? -12.711 37.406 13.391 1 94.5 206 GLN A CA 1
ATOM 1589 C C . GLN A 1 206 ? -13.133 38.188 14.641 1 94.5 206 GLN A C 1
ATOM 1591 O O . GLN A 1 206 ? -14.211 38.781 14.672 1 94.5 206 GLN A O 1
ATOM 1596 N N . GLY A 1 207 ? -12.312 38.094 15.688 1 94.69 207 GLY A N 1
ATOM 1597 C CA . GLY A 1 207 ? -12.617 38.812 16.891 1 94.69 207 GLY A CA 1
ATOM 1598 C C . GLY A 1 207 ? -13.25 37.969 17.984 1 94.69 207 GLY A C 1
ATOM 1599 O O . GLY A 1 207 ? -13.492 38.438 19.094 1 94.69 207 GLY A O 1
ATOM 1600 N N . ASP A 1 208 ? -13.555 36.812 17.609 1 96.5 208 ASP A N 1
ATOM 1601 C CA . ASP A 1 208 ? -14.086 35.875 18.609 1 96.5 208 ASP A CA 1
ATOM 1602 C C . ASP A 1 208 ? -12.969 35.281 19.469 1 96.5 208 ASP A C 1
ATOM 1604 O O . ASP A 1 208 ? -12.758 34.062 19.469 1 96.5 208 ASP A O 1
ATOM 1608 N N . LYS A 1 209 ? -12.359 36.125 20.25 1 97 209 LYS A N 1
ATOM 1609 C CA . LYS A 1 209 ? -11.078 35.812 20.891 1 97 209 LYS A CA 1
ATOM 1610 C C . LYS A 1 209 ? -11.242 34.75 21.969 1 97 209 LYS A C 1
ATOM 1612 O O . LYS A 1 209 ? -10.375 33.906 22.141 1 97 209 LYS A O 1
ATOM 1617 N N . GLN A 1 210 ? -12.336 34.781 22.672 1 97.44 210 GLN A N 1
ATOM 1618 C CA . GLN A 1 210 ? -12.523 33.781 23.734 1 97.44 210 GLN A CA 1
ATOM 1619 C C . GLN A 1 210 ? -12.688 32.375 23.172 1 97.44 210 GLN A C 1
ATOM 1621 O O . GLN A 1 210 ? -12.125 31.422 23.688 1 97.44 210 GLN A O 1
ATOM 1626 N N . ARG A 1 211 ? -13.477 32.281 22.125 1 98.12 211 ARG A N 1
ATOM 1627 C CA . ARG A 1 211 ? -13.641 30.969 21.5 1 98.12 211 ARG A CA 1
ATOM 1628 C C . ARG A 1 211 ? -12.344 30.5 20.844 1 98.12 211 ARG A C 1
ATOM 1630 O O . ARG A 1 211 ? -12.055 29.312 20.781 1 98.12 211 ARG A O 1
ATOM 1637 N N . ALA A 1 212 ? -11.633 31.438 20.359 1 98.25 212 ALA A N 1
ATOM 1638 C CA . ALA A 1 212 ? -10.312 31.109 19.828 1 98.25 212 ALA A CA 1
ATOM 1639 C C . ALA A 1 212 ? -9.43 30.484 20.891 1 98.25 212 ALA A C 1
ATOM 1641 O O . ALA A 1 212 ? -8.781 29.453 20.656 1 98.25 212 ALA A O 1
ATOM 1642 N N . ILE A 1 213 ? -9.422 31.109 22.078 1 98.38 213 ILE A N 1
ATOM 1643 C CA . ILE A 1 213 ? -8.602 30.625 23.188 1 98.38 213 ILE A CA 1
ATOM 1644 C C . ILE A 1 213 ? -9.055 29.203 23.578 1 98.38 213 ILE A C 1
ATOM 1646 O O . ILE A 1 213 ? -8.219 28.344 23.844 1 98.38 213 ILE A O 1
ATOM 1650 N N . ASN A 1 214 ? -10.344 28.984 23.547 1 98.69 214 ASN A N 1
ATOM 1651 C CA . ASN A 1 214 ? -10.852 27.641 23.828 1 98.69 214 ASN A CA 1
ATOM 1652 C C . ASN A 1 214 ? -10.352 26.625 22.797 1 98.69 214 ASN A C 1
ATOM 1654 O O . ASN A 1 214 ? -10.055 25.484 23.156 1 98.69 214 ASN A O 1
ATOM 1658 N N . ASP A 1 215 ? -10.344 27.031 21.562 1 98.62 215 ASP A N 1
ATOM 1659 C CA . ASP A 1 215 ? -9.844 26.156 20.516 1 98.62 215 ASP A CA 1
ATOM 1660 C C . ASP A 1 215 ? -8.359 25.844 20.719 1 98.62 215 ASP A C 1
ATOM 1662 O O . ASP A 1 215 ? -7.941 24.703 20.578 1 98.62 215 ASP A O 1
ATOM 1666 N N . PHE A 1 216 ? -7.605 26.812 21.047 1 98.44 216 PHE A N 1
ATOM 1667 C CA . PHE A 1 216 ? -6.188 26.594 21.312 1 98.44 216 PHE A CA 1
ATOM 1668 C C . PHE A 1 216 ? -6.004 25.672 22.516 1 98.44 216 PHE A C 1
ATOM 1670 O O . PHE A 1 216 ? -5.105 24.828 22.531 1 98.44 216 PHE A O 1
ATOM 1677 N N . ASP A 1 217 ? -6.887 25.875 23.547 1 98.69 217 ASP A N 1
ATOM 1678 C CA . ASP A 1 217 ? -6.848 24.984 24.703 1 98.69 217 ASP A CA 1
ATOM 1679 C C . ASP A 1 217 ? -7.008 23.531 24.297 1 98.69 217 ASP A C 1
ATOM 1681 O O . ASP A 1 217 ? -6.289 22.656 24.781 1 98.69 217 ASP A O 1
ATOM 1685 N N . GLN A 1 218 ? -7.965 23.359 23.438 1 98.62 218 GLN A N 1
ATOM 1686 C CA . GLN A 1 218 ? -8.219 22 22.984 1 98.62 218 GLN A CA 1
ATOM 1687 C C . GLN A 1 218 ? -7.039 21.453 22.172 1 98.62 218 GLN A C 1
ATOM 1689 O O . GLN A 1 218 ? -6.652 20.297 22.328 1 98.62 218 GLN A O 1
ATOM 1694 N N . ALA A 1 219 ? -6.465 22.234 21.281 1 98.06 219 ALA A N 1
ATOM 1695 C CA . ALA A 1 219 ? -5.305 21.828 20.5 1 98.06 219 ALA A CA 1
ATOM 1696 C C . ALA A 1 219 ? -4.145 21.422 21.406 1 98.06 219 ALA A C 1
ATOM 1698 O O . ALA A 1 219 ? -3.5 20.391 21.172 1 98.06 219 ALA A O 1
ATOM 1699 N N . ILE A 1 220 ? -3.922 22.188 22.469 1 98.12 220 ILE A N 1
ATOM 1700 C CA . ILE A 1 220 ? -2.816 21.984 23.406 1 98.12 220 ILE A CA 1
ATOM 1701 C C . ILE A 1 220 ? -3.086 20.734 24.25 1 98.12 220 ILE A C 1
ATOM 1703 O O . ILE A 1 220 ? -2.166 19.969 24.547 1 98.12 220 ILE A O 1
ATOM 1707 N N . ARG A 1 221 ? -4.332 20.578 24.641 1 98.44 221 ARG A N 1
ATOM 1708 C CA . ARG A 1 221 ? -4.695 19.375 25.391 1 98.44 221 ARG A CA 1
ATOM 1709 C C . ARG A 1 221 ? -4.41 18.125 24.578 1 98.44 221 ARG A C 1
ATOM 1711 O O . ARG A 1 221 ? -3.926 17.125 25.109 1 98.44 221 ARG A O 1
ATOM 1718 N N . LEU A 1 222 ? -4.719 18.172 23.344 1 96.75 222 LEU A N 1
ATOM 1719 C CA . LEU A 1 222 ? -4.547 17.031 22.453 1 96.75 222 LEU A CA 1
ATOM 1720 C C . LEU A 1 222 ? -3.072 16.828 22.109 1 96.75 222 LEU A C 1
ATOM 1722 O O . LEU A 1 222 ? -2.629 15.695 21.906 1 96.75 222 LEU A O 1
ATOM 1726 N N . ASN A 1 223 ? -2.34 17.875 22.016 1 95.69 223 ASN A N 1
ATOM 1727 C CA . ASN A 1 223 ? -0.907 17.859 21.734 1 95.69 223 ASN A CA 1
ATOM 1728 C C . ASN A 1 223 ? -0.156 18.891 22.578 1 95.69 223 ASN A C 1
ATOM 1730 O O . ASN A 1 223 ? 0.068 20.016 22.125 1 95.69 223 ASN A O 1
ATOM 1734 N N . PRO A 1 224 ? 0.364 18.438 23.594 1 97.38 224 PRO A N 1
ATOM 1735 C CA . PRO A 1 224 ? 0.979 19.375 24.547 1 97.38 224 PRO A CA 1
ATOM 1736 C C . PRO A 1 224 ? 2.281 19.969 24.016 1 97.38 224 PRO A C 1
ATOM 1738 O O . PRO A 1 224 ? 2.809 20.922 24.609 1 97.38 224 PRO A O 1
ATOM 1741 N N . ASN A 1 225 ? 2.842 19.516 22.969 1 95.69 225 ASN A N 1
ATOM 1742 C CA . ASN A 1 225 ? 4.066 20.062 22.391 1 95.69 225 ASN A CA 1
ATOM 1743 C C . ASN A 1 225 ? 3.783 20.859 21.109 1 95.69 225 ASN A C 1
ATOM 1745 O O . ASN A 1 225 ? 4.676 21.031 20.281 1 95.69 225 ASN A O 1
ATOM 1749 N N . PHE A 1 226 ? 2.594 21.266 21 1 94.44 226 PHE A N 1
ATOM 1750 C CA . PHE A 1 226 ? 2.174 22.031 19.844 1 94.44 226 PHE A CA 1
ATOM 1751 C C . PHE A 1 226 ? 2.541 23.5 20 1 94.44 226 PHE A C 1
ATOM 1753 O O . PHE A 1 226 ? 1.683 24.328 20.312 1 94.44 226 PHE A O 1
ATOM 1760 N N . ALA A 1 227 ? 3.691 23.859 19.641 1 95.56 227 ALA A N 1
ATOM 1761 C CA . ALA A 1 227 ? 4.246 25.188 19.875 1 95.56 227 ALA A CA 1
ATOM 1762 C C . ALA A 1 227 ? 3.398 26.266 19.219 1 95.56 227 ALA A C 1
ATOM 1764 O O . ALA A 1 227 ? 3.182 27.328 19.781 1 95.56 227 ALA A O 1
ATOM 1765 N N . ALA A 1 228 ? 2.938 25.922 18.047 1 93.44 228 ALA A N 1
ATOM 1766 C CA . ALA A 1 228 ? 2.141 26.891 17.297 1 93.44 228 ALA A CA 1
ATOM 1767 C C . ALA A 1 228 ? 0.862 27.25 18.047 1 93.44 228 ALA A C 1
ATOM 1769 O O . ALA A 1 228 ? 0.423 28.406 18.016 1 93.44 228 ALA A O 1
ATOM 1770 N N . ALA A 1 229 ? 0.285 26.312 18.641 1 96.56 229 ALA A N 1
ATOM 17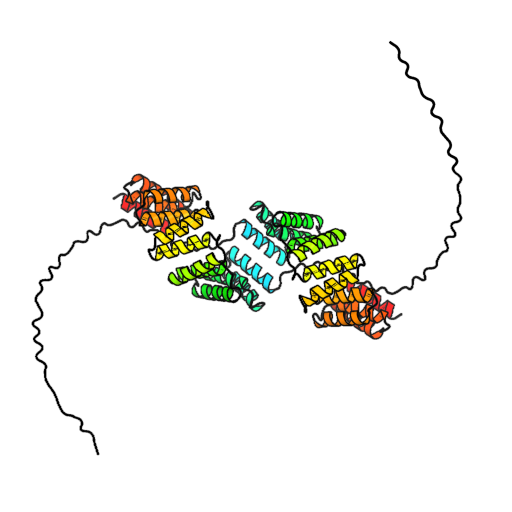71 C CA . ALA A 1 229 ? -0.945 26.562 19.391 1 96.56 229 ALA A CA 1
ATOM 1772 C C . ALA A 1 229 ? -0.682 27.469 20.594 1 96.56 229 ALA A C 1
ATOM 1774 O O . ALA A 1 229 ? -1.477 28.359 20.891 1 96.56 229 ALA A O 1
ATOM 1775 N N . TYR A 1 230 ? 0.406 27.25 21.312 1 97.5 230 TYR A N 1
ATOM 1776 C CA . TYR A 1 230 ? 0.794 28.125 22.406 1 97.5 230 TYR A CA 1
ATOM 1777 C C . TYR A 1 230 ? 1.031 29.547 21.906 1 97.5 230 TYR A C 1
ATOM 1779 O O . TYR A 1 230 ? 0.607 30.516 22.547 1 97.5 230 TYR A O 1
ATOM 1787 N N . ASN A 1 231 ? 1.76 29.641 20.875 1 96.25 231 ASN A N 1
ATOM 1788 C CA . ASN A 1 231 ? 2.047 30.938 20.281 1 96.25 231 ASN A CA 1
ATOM 1789 C C . ASN A 1 231 ? 0.765 31.672 19.906 1 96.25 231 ASN A C 1
ATOM 1791 O O . ASN A 1 231 ? 0.615 32.875 20.203 1 96.25 231 ASN A O 1
ATOM 1795 N N . ASN A 1 232 ? -0.115 31 19.234 1 96.19 232 ASN A N 1
ATOM 1796 C CA . ASN A 1 232 ? -1.36 31.609 18.797 1 96.19 232 ASN A CA 1
ATOM 1797 C C . ASN A 1 232 ? -2.246 32 19.969 1 96.19 232 ASN A C 1
ATOM 1799 O O . ASN A 1 232 ? -2.889 33.062 19.953 1 96.19 232 ASN A O 1
ATOM 1803 N N . ARG A 1 233 ? -2.242 31.125 20.938 1 97.44 233 ARG A N 1
ATOM 1804 C CA . ARG A 1 233 ? -3.004 31.469 22.141 1 97.44 233 ARG A CA 1
ATOM 1805 C C . ARG A 1 233 ? -2.406 32.688 22.844 1 97.44 233 ARG A C 1
ATOM 1807 O O . ARG A 1 233 ? -3.137 33.531 23.328 1 97.44 233 ARG A O 1
ATOM 1814 N N . GLY A 1 234 ? -1.134 32.688 22.969 1 97.31 234 GLY A N 1
ATOM 1815 C CA . GLY A 1 234 ? -0.46 33.844 23.562 1 97.31 234 GLY A CA 1
ATOM 1816 C C . GLY A 1 234 ? -0.778 35.156 22.859 1 97.31 234 GLY A C 1
ATOM 1817 O O . GLY A 1 234 ? -1.063 36.156 23.516 1 97.31 234 GLY A O 1
ATOM 1818 N N . ASN A 1 235 ? -0.706 35.125 21.609 1 95.38 235 ASN A N 1
ATOM 1819 C CA . ASN A 1 235 ? -1.03 36.312 20.828 1 95.38 235 ASN A CA 1
ATOM 1820 C C . ASN A 1 235 ? -2.477 36.75 21.031 1 95.38 235 ASN A C 1
ATOM 1822 O O . ASN A 1 235 ? -2.768 37.938 21.109 1 95.38 235 ASN A O 1
ATOM 1826 N N . THR A 1 236 ? -3.305 35.812 21.031 1 96.44 236 THR A N 1
ATOM 1827 C CA . THR A 1 236 ? -4.715 36.094 21.234 1 96.44 236 THR A CA 1
ATOM 1828 C C . THR A 1 236 ? -4.941 36.656 22.641 1 96.44 236 THR A C 1
ATOM 1830 O O . THR A 1 236 ? -5.719 37.594 22.828 1 96.44 236 THR A O 1
ATOM 1833 N N . ARG A 1 237 ? -4.301 36.125 23.641 1 97.25 237 ARG A N 1
ATOM 1834 C CA . ARG A 1 237 ? -4.387 36.625 25 1 97.25 237 ARG A CA 1
ATOM 1835 C C . ARG A 1 237 ? -3.848 38.062 25.094 1 97.25 237 ARG A C 1
ATOM 1837 O O . ARG A 1 237 ? -4.402 38.875 25.828 1 97.25 237 ARG A O 1
ATOM 1844 N N . ALA A 1 238 ? -2.781 38.312 24.422 1 95.12 238 ALA A N 1
ATOM 1845 C CA . ALA A 1 238 ? -2.256 39.688 24.391 1 95.12 238 ALA A CA 1
ATOM 1846 C C . ALA A 1 238 ? -3.295 40.656 23.844 1 95.12 238 ALA A C 1
ATOM 1848 O O . ALA A 1 238 ? -3.436 41.781 24.359 1 95.12 238 ALA A O 1
ATOM 1849 N N . ALA A 1 239 ? -4 40.219 22.844 1 94.19 239 ALA A N 1
ATOM 1850 C CA . ALA A 1 239 ? -4.98 41.062 22.172 1 94.19 239 ALA A CA 1
ATOM 1851 C C . ALA A 1 239 ? -6.148 41.406 23.094 1 94.19 239 ALA A C 1
ATOM 1853 O O . ALA A 1 239 ? -6.801 42.438 22.938 1 94.19 239 ALA A O 1
ATOM 1854 N N . ILE A 1 240 ? -6.352 40.562 24.078 1 95.44 240 ILE A N 1
ATOM 1855 C CA . ILE A 1 240 ? -7.473 40.844 24.969 1 95.44 240 ILE A CA 1
ATOM 1856 C C . ILE A 1 240 ? -6.953 41.406 26.281 1 95.44 240 ILE A C 1
ATOM 1858 O O . ILE A 1 240 ? -7.691 41.5 27.266 1 95.44 240 ILE A O 1
ATOM 1862 N N . GLY A 1 241 ? -5.613 41.656 26.406 1 94.62 241 GLY A N 1
ATOM 1863 C CA . GLY A 1 241 ? -5.055 42.375 27.531 1 94.62 241 GLY A CA 1
ATOM 1864 C C . GLY A 1 241 ? -4.512 41.438 28.609 1 94.62 241 GLY A C 1
ATOM 1865 O O . GLY A 1 241 ? -4.039 41.906 29.656 1 94.62 241 GLY A O 1
ATOM 1866 N N . ASP A 1 242 ? -4.668 40.219 28.344 1 96.06 242 ASP A N 1
ATOM 1867 C CA . ASP A 1 242 ? -4.074 39.25 29.281 1 96.06 242 ASP A CA 1
ATOM 1868 C C . ASP A 1 242 ? -2.572 39.125 29.047 1 96.06 242 ASP A C 1
ATOM 1870 O O . ASP A 1 242 ? -2.107 38.094 28.578 1 96.06 242 ASP A O 1
ATOM 1874 N N . LYS A 1 243 ? -1.86 40.125 29.484 1 95.31 243 LYS A N 1
ATOM 1875 C CA . LYS A 1 243 ? -0.434 40.219 29.203 1 95.31 243 LYS A CA 1
ATOM 1876 C C . LYS A 1 243 ? 0.342 39.062 29.859 1 95.31 243 LYS A C 1
ATOM 1878 O O . LYS A 1 243 ? 1.235 38.5 29.25 1 95.31 243 LYS A O 1
ATOM 1883 N N . GLN A 1 244 ? -0.001 38.812 31.078 1 96.5 244 GLN A N 1
ATOM 1884 C CA . GLN A 1 244 ? 0.718 37.75 31.797 1 96.5 244 GLN A CA 1
ATOM 1885 C C . GLN A 1 244 ? 0.501 36.406 31.156 1 96.5 244 GLN A C 1
ATOM 1887 O O . GLN A 1 244 ? 1.447 35.625 30.984 1 96.5 244 GLN A O 1
ATOM 1892 N N . GLY A 1 245 ? -0.766 36.125 30.859 1 97.62 245 GLY A N 1
ATOM 1893 C CA . GLY A 1 245 ? -1.057 34.875 30.156 1 97.62 245 GLY A CA 1
ATOM 1894 C C . GLY A 1 245 ? -0.393 34.781 28.797 1 97.62 245 GLY A C 1
ATOM 1895 O O . GLY A 1 245 ? 0.068 33.688 28.406 1 97.62 245 GLY A O 1
ATOM 1896 N N . ALA A 1 246 ? -0.378 35.812 28.125 1 97.38 246 ALA A N 1
ATOM 1897 C CA . ALA A 1 246 ? 0.255 35.906 26.812 1 97.38 246 ALA A CA 1
ATOM 1898 C C . ALA A 1 246 ? 1.741 35.562 26.906 1 97.38 246 ALA A C 1
ATOM 1900 O O . ALA A 1 246 ? 2.244 34.75 26.141 1 97.38 246 ALA A O 1
ATOM 1901 N N . ILE A 1 247 ? 2.426 36.25 27.875 1 96.81 247 ILE A N 1
ATOM 1902 C CA . ILE A 1 247 ? 3.861 36.062 28.031 1 96.81 247 ILE A CA 1
ATOM 1903 C C . ILE A 1 247 ? 4.145 34.594 28.406 1 96.81 247 ILE A C 1
ATOM 1905 O O . ILE A 1 247 ? 5.078 34 27.875 1 96.81 247 ILE A O 1
ATOM 1909 N N . SER A 1 248 ? 3.35 34.031 29.266 1 98.12 248 SER A N 1
ATOM 1910 C CA . SER A 1 248 ? 3.514 32.656 29.672 1 98.12 248 SER A CA 1
ATOM 1911 C C . SER A 1 248 ? 3.381 31.703 28.469 1 98.12 248 SER A C 1
ATOM 1913 O O . SER A 1 248 ? 4.188 30.797 28.312 1 98.12 248 SER A O 1
ATOM 1915 N N . ASP A 1 249 ? 2.34 31.875 27.703 1 98.12 249 ASP A N 1
ATOM 1916 C CA . ASP A 1 249 ? 2.107 31.047 26.531 1 98.12 249 ASP A CA 1
ATOM 1917 C C . ASP A 1 249 ? 3.248 31.188 25.516 1 98.12 249 ASP A C 1
ATOM 1919 O O . ASP A 1 249 ? 3.732 30.188 24.984 1 98.12 249 ASP A O 1
ATOM 1923 N N . LEU A 1 250 ? 3.654 32.375 25.297 1 97.25 250 LEU A N 1
ATOM 1924 C CA . LEU A 1 250 ? 4.719 32.625 24.328 1 97.25 250 LEU A CA 1
ATOM 1925 C C . LEU A 1 250 ? 6.039 32.031 24.797 1 97.25 250 LEU A C 1
ATOM 1927 O O . LEU A 1 250 ? 6.824 31.531 24 1 97.25 250 LEU A O 1
ATOM 1931 N N . GLN A 1 251 ? 6.246 32.094 26.094 1 97.94 251 GLN A N 1
ATOM 1932 C CA . GLN A 1 251 ? 7.441 31.453 26.641 1 97.94 251 GLN A CA 1
ATOM 1933 C C . GLN A 1 251 ? 7.422 29.953 26.422 1 97.94 251 GLN A C 1
ATOM 1935 O O . GLN A 1 251 ? 8.453 29.359 26.094 1 97.94 251 GLN A O 1
ATOM 1940 N N . GLN A 1 252 ? 6.27 29.406 26.641 1 98.31 252 GLN A N 1
ATOM 1941 C CA . GLN A 1 252 ? 6.145 27.969 26.391 1 98.31 252 GLN A CA 1
ATOM 1942 C C . GLN A 1 252 ? 6.371 27.641 24.922 1 98.31 252 GLN A C 1
ATOM 1944 O O . GLN A 1 252 ? 7.023 26.656 24.594 1 98.31 252 GLN A O 1
ATOM 1949 N N . ALA A 1 253 ? 5.789 28.359 23.984 1 97.62 253 ALA A N 1
ATOM 1950 C CA . ALA A 1 253 ? 6.027 28.188 22.547 1 97.62 253 ALA A CA 1
ATOM 1951 C C . ALA A 1 253 ? 7.516 28.25 22.234 1 97.62 253 ALA A C 1
ATOM 1953 O O . ALA A 1 253 ? 8.039 27.406 21.5 1 97.62 253 ALA A O 1
ATOM 1954 N N . ALA A 1 254 ? 8.203 29.234 22.797 1 96.75 254 ALA A N 1
ATOM 1955 C CA . ALA A 1 254 ? 9.633 29.438 22.562 1 96.75 254 ALA A CA 1
ATOM 1956 C C . ALA A 1 254 ? 10.438 28.234 23.031 1 96.75 254 ALA A C 1
ATOM 1958 O O . ALA A 1 254 ? 11.359 27.781 22.359 1 96.75 254 ALA A O 1
ATOM 1959 N N . LYS A 1 255 ? 10.094 27.797 24.188 1 97.94 255 LYS A N 1
ATOM 1960 C CA . LYS A 1 255 ? 10.773 26.625 24.734 1 97.94 255 LYS A CA 1
ATOM 1961 C C . LYS A 1 255 ? 10.648 25.422 23.812 1 97.94 255 LYS A C 1
ATOM 1963 O O . LYS A 1 255 ? 11.625 24.703 23.578 1 97.94 255 LYS A O 1
ATOM 1968 N N . ILE A 1 256 ? 9.477 25.203 23.359 1 97 256 ILE A N 1
ATOM 1969 C CA . ILE A 1 256 ? 9.227 24.062 22.484 1 97 256 ILE A CA 1
ATOM 1970 C C . ILE A 1 256 ? 9.977 24.25 21.172 1 97 256 ILE A C 1
ATOM 1972 O O . ILE A 1 256 ? 10.594 23.312 20.656 1 97 256 ILE A O 1
ATOM 1976 N N . PHE A 1 257 ? 9.938 25.406 20.594 1 95 257 PHE A N 1
ATOM 1977 C CA . PHE A 1 257 ? 10.672 25.672 19.359 1 95 257 PHE A CA 1
ATOM 1978 C C . PHE A 1 257 ? 12.164 25.469 19.562 1 95 257 PHE A C 1
ATOM 1980 O O . PHE A 1 257 ? 12.852 24.969 18.672 1 95 257 PHE A O 1
ATOM 1987 N N . GLN A 1 258 ? 12.641 25.859 20.688 1 96.25 258 GLN A N 1
ATOM 1988 C CA . GLN A 1 258 ? 14.047 25.656 21 1 96.25 258 GLN A CA 1
ATOM 1989 C C . GLN A 1 258 ? 14.383 24.172 21.047 1 96.25 258 GLN A C 1
ATOM 1991 O O . GLN A 1 258 ? 15.398 23.734 20.5 1 96.25 258 GLN A O 1
ATOM 1996 N N . LYS A 1 259 ? 13.516 23.453 21.719 1 97.19 259 LYS A N 1
ATOM 1997 C CA . LYS A 1 259 ? 13.703 22 21.797 1 97.19 259 LYS A CA 1
ATOM 1998 C C . LYS A 1 259 ? 13.68 21.375 20.406 1 97.19 259 LYS A C 1
ATOM 2000 O O . LYS A 1 259 ? 14.383 20.391 20.156 1 97.19 259 LYS A O 1
ATOM 2005 N N . GLN A 1 260 ? 12.922 21.922 19.578 1 93.31 260 GLN A N 1
ATOM 2006 C CA . GLN A 1 260 ? 12.781 21.422 18.219 1 93.31 260 GLN A CA 1
ATOM 2007 C C . GLN A 1 260 ? 13.867 21.969 17.312 1 93.31 260 GLN A C 1
ATOM 2009 O O . GLN A 1 260 ? 13.875 21.703 16.109 1 93.31 260 GLN A O 1
ATOM 2014 N N . LYS A 1 261 ? 14.719 22.734 17.812 1 94.5 261 LYS A N 1
ATOM 2015 C CA . LYS A 1 261 ? 15.852 23.344 17.125 1 94.5 261 LYS A CA 1
ATOM 2016 C C . LYS A 1 261 ? 15.375 24.25 15.984 1 94.5 261 LYS A C 1
ATOM 2018 O O . LYS A 1 261 ? 16.031 24.344 14.953 1 94.5 261 LYS A O 1
ATOM 2023 N N . ASN A 1 262 ? 14.172 24.75 16.203 1 91.94 262 ASN A N 1
ATOM 2024 C CA . ASN A 1 262 ? 13.664 25.781 15.289 1 91.94 262 ASN A CA 1
ATOM 2025 C C . ASN A 1 262 ? 14.055 27.172 15.742 1 91.94 262 ASN A C 1
ATOM 2027 O O . ASN A 1 262 ? 13.234 27.906 16.312 1 91.94 262 ASN A O 1
ATOM 2031 N N . THR A 1 263 ? 15.102 27.578 15.336 1 94 263 THR A N 1
ATOM 2032 C CA . THR A 1 263 ? 15.727 28.797 15.852 1 94 263 THR A CA 1
ATOM 2033 C C . THR A 1 263 ? 14.984 30.031 15.352 1 94 263 THR A C 1
ATOM 2035 O O . THR A 1 263 ? 14.844 31.016 16.078 1 94 263 THR A O 1
ATOM 2038 N N . GLU A 1 264 ? 14.57 29.938 14.156 1 92.19 264 GLU A N 1
ATOM 2039 C CA . GLU A 1 264 ? 13.891 31.094 13.57 1 92.19 264 GLU A CA 1
ATOM 2040 C C . GLU A 1 264 ? 12.609 31.422 14.336 1 92.19 264 GLU A C 1
ATOM 2042 O O . GLU A 1 264 ? 12.398 32.562 14.719 1 92.19 264 GLU A O 1
ATOM 2047 N N . LEU A 1 265 ? 11.844 30.438 14.547 1 92 265 LEU A N 1
ATOM 2048 C CA . LEU A 1 265 ? 10.586 30.672 15.25 1 92 265 LEU A CA 1
ATOM 2049 C C . LEU A 1 265 ? 10.836 30.984 16.719 1 92 265 LEU A C 1
ATOM 2051 O O . LEU A 1 265 ? 10.109 31.781 17.312 1 92 265 LEU A O 1
ATOM 2055 N N . TYR A 1 266 ? 11.836 30.359 17.266 1 95.25 266 TYR A N 1
ATOM 2056 C CA . TYR A 1 266 ? 12.227 30.688 18.641 1 95.25 266 TYR A CA 1
ATOM 2057 C C . TYR A 1 266 ? 12.531 32.156 18.781 1 95.25 266 TYR A C 1
ATOM 2059 O O . TYR A 1 266 ? 12.016 32.844 19.672 1 95.25 266 TYR A O 1
ATOM 2067 N N . GLN A 1 267 ? 13.312 32.688 17.844 1 95.06 267 GLN A N 1
ATOM 2068 C CA . GLN A 1 267 ? 13.727 34.094 17.906 1 95.06 267 GLN A CA 1
ATOM 2069 C C . GLN A 1 267 ? 12.547 35.031 17.688 1 95.06 267 GLN A C 1
ATOM 2071 O O . GLN A 1 267 ? 12.453 36.062 18.344 1 95.06 267 GLN A O 1
ATOM 2076 N N . GLN A 1 268 ? 11.727 34.656 16.766 1 93.69 268 GLN A N 1
ATOM 2077 C CA . GLN A 1 268 ? 10.547 35.469 16.5 1 93.69 268 GLN A CA 1
ATOM 2078 C C . GLN A 1 268 ? 9.664 35.562 17.734 1 93.69 268 GLN A C 1
ATOM 2080 O O . GLN A 1 268 ? 9.18 36.656 18.062 1 93.69 268 GLN A O 1
ATOM 2085 N N . VAL A 1 269 ? 9.469 34.438 18.359 1 94.88 269 VAL A N 1
ATOM 2086 C CA . VAL A 1 269 ? 8.617 34.438 19.547 1 94.88 269 VAL A CA 1
ATOM 2087 C C . VAL A 1 269 ? 9.281 35.25 20.672 1 94.88 269 VAL A C 1
ATOM 2089 O O . VAL A 1 269 ? 8.602 35.969 21.391 1 94.88 269 VAL A O 1
ATOM 2092 N N . MET A 1 270 ? 10.523 35.125 20.844 1 95.25 270 MET A N 1
ATOM 2093 C CA . MET A 1 270 ? 11.25 35.875 21.875 1 95.25 270 MET A CA 1
ATOM 2094 C C . MET A 1 270 ? 11.148 37.375 21.641 1 95.25 270 MET A C 1
ATOM 2096 O O . MET A 1 270 ? 11.047 38.156 22.594 1 95.25 270 MET A O 1
ATOM 2100 N N . GLN A 1 271 ? 11.258 37.781 20.422 1 93.81 271 GLN A N 1
ATOM 2101 C CA . GLN A 1 271 ? 11.086 39.188 20.094 1 93.81 271 GLN A CA 1
ATOM 2102 C C . GLN A 1 271 ? 9.688 39.688 20.469 1 93.81 271 GLN A C 1
ATOM 2104 O O . GLN A 1 271 ? 9.531 40.812 20.953 1 93.81 271 GLN A O 1
ATOM 2109 N N . ASN A 1 272 ? 8.695 38.844 20.141 1 91.81 272 ASN A N 1
ATOM 2110 C CA . ASN A 1 272 ? 7.328 39.188 20.516 1 91.81 272 ASN A CA 1
ATOM 2111 C C . ASN A 1 272 ? 7.191 39.406 22.016 1 91.81 272 ASN A C 1
ATOM 2113 O O . ASN A 1 272 ? 6.473 40.281 22.469 1 91.81 272 ASN A O 1
ATOM 2117 N N . ILE A 1 273 ? 7.809 38.531 22.766 1 94.75 273 ILE A N 1
ATOM 2118 C CA . ILE A 1 273 ? 7.785 38.656 24.219 1 94.75 273 ILE A CA 1
ATOM 2119 C C . ILE A 1 273 ? 8.391 39.969 24.656 1 94.75 273 ILE A C 1
ATOM 2121 O O . ILE A 1 273 ? 7.848 40.656 25.516 1 94.75 273 ILE A O 1
ATOM 2125 N N . LYS A 1 274 ? 9.445 40.344 24.031 1 93.5 274 LYS A N 1
ATOM 2126 C CA . LYS A 1 274 ? 10.109 41.594 24.359 1 93.5 274 LYS A CA 1
ATOM 2127 C C . LYS A 1 274 ? 9.211 42.812 24.047 1 93.5 274 LYS A C 1
ATOM 2129 O O . LYS A 1 274 ? 9.148 43.75 24.828 1 93.5 274 LYS A O 1
ATOM 2134 N N . ASP A 1 275 ? 8.602 42.688 22.953 1 91.56 275 ASP A N 1
ATOM 2135 C CA . ASP A 1 275 ? 7.723 43.781 22.547 1 91.56 275 ASP A CA 1
ATOM 2136 C C . ASP A 1 275 ? 6.527 43.906 23.484 1 91.56 275 ASP A C 1
ATOM 2138 O O . ASP A 1 275 ? 6.035 45 23.719 1 91.56 275 ASP A O 1
ATOM 2142 N N . LEU A 1 276 ? 6.055 42.812 24.016 1 91.88 276 LEU A N 1
ATOM 2143 C CA . LEU A 1 276 ? 4.91 42.812 24.922 1 91.88 276 LEU A CA 1
ATOM 2144 C C . LEU A 1 276 ? 5.301 43.344 26.297 1 91.88 276 LEU A C 1
ATOM 2146 O O . LEU A 1 276 ? 4.461 43.875 27.016 1 91.88 276 LEU A O 1
ATOM 2150 N N . GLN A 1 277 ? 6.453 43.188 26.641 1 90.19 277 GLN A N 1
ATOM 2151 C CA . GLN A 1 277 ? 6.922 43.625 27.953 1 90.19 277 GLN A CA 1
ATOM 2152 C C . GLN A 1 277 ? 7.246 45.094 27.969 1 90.19 277 GLN A C 1
ATOM 2154 O O . GLN A 1 277 ? 7.379 45.688 29.047 1 90.19 277 GLN A O 1
ATOM 2159 N N . ARG A 1 278 ? 7.34 45.781 26.828 1 83.75 278 ARG A N 1
ATOM 2160 C CA . ARG A 1 278 ? 7.562 47.25 26.75 1 83.75 278 ARG A CA 1
ATOM 2161 C C . ARG A 1 278 ? 6.258 48 26.938 1 83.75 278 ARG A C 1
ATOM 2163 O O . ARG A 1 278 ? 6.227 49.031 27.641 1 83.75 278 ARG A O 1
ATOM 2170 N N . MET B 1 1 ? 2.293 58.688 -61.5 1 18.61 1 MET B N 1
ATOM 2171 C CA . MET B 1 1 ? 1.51 59.719 -60.844 1 18.61 1 MET B CA 1
ATOM 2172 C C . MET B 1 1 ? 1.525 59.562 -59.344 1 18.61 1 MET B C 1
ATOM 2174 O O . MET B 1 1 ? 1.081 58.531 -58.812 1 18.61 1 MET B O 1
ATOM 2178 N N . LYS B 1 2 ? 2.373 60.375 -58.438 1 20.12 2 LYS B N 1
ATOM 2179 C CA . LYS B 1 2 ? 3.215 60.656 -57.25 1 20.12 2 LYS B CA 1
ATOM 2180 C C . LYS B 1 2 ? 2.375 60.75 -56 1 20.12 2 LYS B C 1
ATOM 2182 O O . LYS B 1 2 ? 1.163 60.969 -56.062 1 20.12 2 LYS B O 1
ATOM 2187 N N . VAL B 1 3 ? 2.688 61.5 -54.938 1 20.72 3 VAL B N 1
ATOM 2188 C CA . VAL B 1 3 ? 3.193 61.594 -53.562 1 20.72 3 VAL B CA 1
ATOM 2189 C C . VAL B 1 3 ? 2.189 62.344 -52.688 1 20.72 3 VAL B C 1
ATOM 2191 O O . VAL B 1 3 ? 1.919 61.938 -51.562 1 20.72 3 VAL B O 1
ATOM 2194 N N . TRP B 1 4 ? 1.666 63.656 -53.031 1 23.3 4 TRP B N 1
ATOM 2195 C CA . TRP B 1 4 ? 1.88 64.75 -52.125 1 23.3 4 TRP B CA 1
ATOM 2196 C C . TRP B 1 4 ? 0.736 64.875 -51.125 1 23.3 4 TRP B C 1
ATOM 2198 O O . TRP B 1 4 ? 0.588 65.938 -50.469 1 23.3 4 TRP B O 1
ATOM 2208 N N . LEU B 1 5 ? 0.163 63.844 -50.438 1 23.38 5 LEU B N 1
ATOM 2209 C CA . LEU B 1 5 ? -1.106 63.938 -49.719 1 23.38 5 LEU B CA 1
ATOM 2210 C C . LEU B 1 5 ? -0.965 64.812 -48.469 1 23.38 5 LEU B C 1
ATOM 2212 O O . LEU B 1 5 ? -0.63 64.312 -47.375 1 23.38 5 LEU B O 1
ATOM 2216 N N . GLU B 1 6 ? -0.287 66.062 -48.594 1 21.25 6 GLU B N 1
ATOM 2217 C CA . GLU B 1 6 ? 0.248 66.812 -47.469 1 21.25 6 GLU B CA 1
ATOM 2218 C C . GLU B 1 6 ? -0.866 67.312 -46.531 1 21.25 6 GLU B C 1
ATOM 2220 O O . GLU B 1 6 ? -0.675 67.375 -45.312 1 21.25 6 GLU B O 1
ATOM 2225 N N . GLU B 1 7 ? -2.072 67.812 -47.031 1 21 7 GLU B N 1
ATOM 2226 C CA . GLU B 1 7 ? -2.41 69.125 -46.625 1 21 7 GLU B CA 1
ATOM 2227 C C . GLU B 1 7 ? -2.824 69.188 -45.156 1 21 7 GLU B C 1
ATOM 2229 O O . GLU B 1 7 ? -2.307 70 -44.406 1 21 7 GLU B O 1
ATOM 2234 N N . GLN B 1 8 ? -4.191 69.25 -44.812 1 18.81 8 GLN B N 1
ATOM 2235 C CA . GLN B 1 8 ? -4.855 70.375 -44.125 1 18.81 8 GLN B CA 1
ATOM 2236 C C . GLN B 1 8 ? -4.766 70.188 -42.625 1 18.81 8 GLN B C 1
ATOM 2238 O O . GLN B 1 8 ? -5.016 69.125 -42.062 1 18.81 8 GLN B O 1
ATOM 2243 N N . LYS B 1 9 ? -4.098 71.188 -41.906 1 26.36 9 LYS B N 1
ATOM 2244 C CA . LYS B 1 9 ? -3.688 71.562 -40.562 1 26.36 9 LYS B CA 1
ATOM 2245 C C . LYS B 1 9 ? -4.898 71.875 -39.688 1 26.36 9 LYS B C 1
ATOM 2247 O O . LYS B 1 9 ? -5.348 73 -39.594 1 26.36 9 LYS B O 1
ATOM 2252 N N . LEU B 1 10 ? -6.113 71.25 -39.781 1 19.47 10 LEU B N 1
ATOM 2253 C CA . LEU B 1 10 ? -7.238 71.875 -39.156 1 19.47 10 LEU B CA 1
ATOM 2254 C C . LEU B 1 10 ? -6.926 72.188 -37.688 1 19.47 10 LEU B C 1
ATOM 2256 O O . LEU B 1 10 ? -6.055 71.562 -37.094 1 19.47 10 LEU B O 1
ATOM 2260 N N . THR B 1 11 ? -8.039 72.5 -36.812 1 19.02 11 THR B N 1
ATOM 2261 C CA . THR B 1 11 ? -8.773 73.438 -35.969 1 19.02 11 THR B CA 1
ATOM 2262 C C . THR B 1 11 ? -8.477 73.188 -34.5 1 19.02 11 THR B C 1
ATOM 2264 O O . THR B 1 11 ? -8.68 72.125 -33.969 1 19.02 11 THR B O 1
ATOM 2267 N N . ARG B 1 12 ? -7.508 73.938 -34 1 24.34 12 ARG B N 1
ATOM 2268 C CA . ARG B 1 12 ? -6.977 74 -32.625 1 24.34 12 ARG B CA 1
ATOM 2269 C C . ARG B 1 12 ? -8.086 74.25 -31.609 1 24.34 12 ARG B C 1
ATOM 2271 O O . ARG B 1 12 ? -8.695 75.312 -31.594 1 24.34 12 ARG B O 1
ATOM 2278 N N . VAL B 1 13 ? -8.984 73.25 -31.328 1 19.73 13 VAL B N 1
ATOM 2279 C CA . VAL B 1 13 ? -10.102 73.312 -30.406 1 19.73 13 VAL B CA 1
ATOM 2280 C C . VAL B 1 13 ? -9.625 73.938 -29.078 1 19.73 13 VAL B C 1
ATOM 2282 O O . VAL B 1 13 ? -8.539 73.562 -28.594 1 19.73 13 VAL B O 1
ATOM 2285 N N . THR B 1 14 ? -10.133 75.062 -28.609 1 22.31 14 THR B N 1
ATOM 2286 C CA . THR B 1 14 ? -10.141 76 -27.547 1 22.31 14 THR B CA 1
ATOM 2287 C C . THR B 1 14 ? -10.352 75.375 -26.188 1 22.31 14 THR B C 1
ATOM 2289 O O . THR B 1 14 ? -10.477 76.062 -25.172 1 22.31 14 THR B O 1
ATOM 2292 N N . VAL B 1 15 ? -10.25 74 -26 1 22.33 15 VAL B N 1
ATOM 2293 C CA . VAL B 1 15 ? -11.047 73.625 -24.844 1 22.33 15 VAL B CA 1
ATOM 2294 C C . VAL B 1 15 ? -10.492 74.312 -23.594 1 22.33 15 VAL B C 1
ATOM 2296 O O . VAL B 1 15 ? -9.297 74.25 -23.312 1 22.33 15 VAL B O 1
ATOM 2299 N N . SER B 1 16 ? -11.141 75.312 -23.156 1 20.66 16 SER B N 1
ATOM 2300 C CA . SER B 1 16 ? -11.016 76.125 -21.953 1 20.66 16 SER B CA 1
ATOM 2301 C C . SER B 1 16 ? -10.812 75.25 -20.719 1 20.66 16 SER B C 1
ATOM 2303 O O . SER B 1 16 ? -11.586 74.375 -20.469 1 20.66 16 SER B O 1
ATOM 2305 N N . ILE B 1 17 ? -9.656 75.25 -20.188 1 23.75 17 ILE B N 1
ATOM 2306 C CA . ILE B 1 17 ? -9 74.5 -19.109 1 23.75 17 ILE B CA 1
ATOM 2307 C C . ILE B 1 17 ? -9.578 74.938 -17.766 1 23.75 17 ILE B C 1
ATOM 2309 O O . ILE B 1 17 ? -8.852 75.5 -16.922 1 23.75 17 ILE B O 1
ATOM 2313 N N . ALA B 1 18 ? -10.812 75.438 -17.781 1 23.17 18 ALA B N 1
ATOM 2314 C CA . ALA B 1 18 ? -11.039 76.125 -16.516 1 23.17 18 ALA B CA 1
ATOM 2315 C C . ALA B 1 18 ? -10.828 75.188 -15.328 1 23.17 18 ALA B C 1
ATOM 2317 O O . ALA B 1 18 ? -11.031 75.562 -14.18 1 23.17 18 ALA B O 1
ATOM 2318 N N . THR B 1 19 ? -10.305 74 -15.43 1 20.09 19 THR B N 1
ATOM 2319 C CA . THR B 1 19 ? -10.773 73.062 -14.383 1 20.09 19 THR B CA 1
ATOM 2320 C C . THR B 1 19 ? -10.555 73.688 -13.008 1 20.09 19 THR B C 1
ATOM 2322 O O . THR B 1 19 ? -9.648 74.5 -12.82 1 20.09 19 THR B O 1
ATOM 2325 N N . LEU B 1 20 ? -11.625 73.625 -12.078 1 22.94 20 LEU B N 1
ATOM 2326 C CA . LEU B 1 20 ? -12.156 73.812 -10.734 1 22.94 20 LEU B CA 1
ATOM 2327 C C . LEU B 1 20 ? -11.117 73.438 -9.688 1 22.94 20 LEU B C 1
ATOM 2329 O O . LEU B 1 20 ? -10.516 72.375 -9.766 1 22.94 20 LEU B O 1
ATOM 2333 N N . THR B 1 21 ? -10.633 74.438 -8.961 1 21.28 21 THR B N 1
ATOM 2334 C CA . THR B 1 21 ? -9.695 74.562 -7.848 1 21.28 21 THR B CA 1
ATOM 2335 C C . THR B 1 21 ? -10.047 73.562 -6.727 1 21.28 21 THR B C 1
ATOM 2337 O O . THR B 1 21 ? -9.43 73.625 -5.664 1 21.28 21 THR B O 1
ATOM 2340 N N . ALA B 1 22 ? -11.016 72.625 -6.938 1 23.19 22 ALA B N 1
ATOM 2341 C CA . ALA B 1 22 ? -11.531 72.188 -5.652 1 23.19 22 ALA B CA 1
ATOM 2342 C C . ALA B 1 22 ? -10.398 71.875 -4.691 1 23.19 22 ALA B C 1
ATOM 2344 O O . ALA B 1 22 ? -9.453 71.125 -5.055 1 23.19 22 ALA B O 1
ATOM 2345 N N . PHE B 1 23 ? -10.219 72.688 -3.709 1 21.78 23 PHE B N 1
ATOM 2346 C CA . PHE B 1 23 ? -9.391 72.625 -2.514 1 21.78 23 PHE B CA 1
ATOM 2347 C C . PHE B 1 23 ? -9.508 71.25 -1.858 1 21.78 23 PHE B C 1
ATOM 2349 O O . PHE B 1 23 ? -10.555 70.938 -1.306 1 21.78 23 PHE B O 1
ATOM 2356 N N . ILE B 1 24 ? -9.25 70.25 -2.586 1 21.3 24 ILE B N 1
ATOM 2357 C CA . ILE B 1 24 ? -9.43 69 -1.932 1 21.3 24 ILE B CA 1
ATOM 2358 C C . ILE B 1 24 ? -8.664 68.938 -0.611 1 21.3 24 ILE B C 1
ATOM 2360 O O . ILE B 1 24 ? -7.438 69.062 -0.596 1 21.3 24 ILE B O 1
ATOM 2364 N N . ALA B 1 25 ? -9.273 69.625 0.441 1 22.08 25 ALA B N 1
ATOM 2365 C CA . ALA B 1 25 ? -8.797 69.438 1.816 1 22.08 25 ALA B CA 1
ATOM 2366 C C . ALA B 1 25 ? -8.281 68.062 2.08 1 22.08 25 ALA B C 1
ATOM 2368 O O . ALA B 1 25 ? -9 67.062 1.896 1 22.08 25 ALA B O 1
ATOM 2369 N N . VAL B 1 26 ? -7.043 67.875 1.877 1 21.19 26 VAL B N 1
ATOM 2370 C CA . VAL B 1 26 ? -6.254 66.688 2.211 1 21.19 26 VAL B CA 1
ATOM 2371 C C . VAL B 1 26 ? -6.461 66.312 3.68 1 21.19 26 VAL B C 1
ATOM 2373 O O . VAL B 1 26 ? -5.992 67 4.57 1 21.19 26 VAL B O 1
ATOM 2376 N N . ALA B 1 27 ? -7.703 66.312 4.164 1 22.53 27 ALA B N 1
ATOM 2377 C CA . ALA B 1 27 ? -7.742 65.875 5.547 1 22.53 27 ALA B CA 1
ATOM 2378 C C . ALA B 1 27 ? -6.805 64.688 5.742 1 22.53 27 ALA B C 1
ATOM 2380 O O . ALA B 1 27 ? -6.914 63.656 5.039 1 22.53 27 ALA B O 1
ATOM 2381 N N . THR B 1 28 ? -5.574 64.938 6.141 1 22.09 28 THR B N 1
ATOM 2382 C CA . THR B 1 28 ? -4.547 64 6.645 1 22.09 28 THR B CA 1
ATOM 2383 C C . THR B 1 28 ? -5.133 63.062 7.676 1 22.09 28 THR B C 1
ATOM 2385 O O . THR B 1 28 ? -5.473 63.469 8.789 1 22.09 28 THR B O 1
ATOM 2388 N N . VAL B 1 29 ? -6.215 62.469 7.453 1 23.52 29 VAL B N 1
ATOM 2389 C CA . VAL B 1 29 ? -6.613 61.5 8.461 1 23.52 29 VAL B CA 1
ATOM 2390 C C . VAL B 1 29 ? -5.387 60.719 8.938 1 23.52 29 VAL B C 1
ATOM 2392 O O . VAL B 1 29 ? -4.691 60.094 8.141 1 23.52 29 VAL B O 1
ATOM 2395 N N . SER B 1 30 ? -4.613 61.156 9.977 1 23.34 30 SER B N 1
ATOM 2396 C CA . SER B 1 30 ? -3.637 60.5 10.812 1 23.34 30 SER B CA 1
ATOM 2397 C C . SER B 1 30 ? -4.074 59.062 11.125 1 23.34 30 SER B C 1
ATOM 2399 O O . SER B 1 30 ? -5.082 58.844 11.805 1 23.34 30 SER B O 1
ATOM 2401 N N . CYS B 1 31 ? -4.301 58.281 10.219 1 24.42 31 CYS B N 1
ATOM 2402 C CA . CYS B 1 31 ? -4.512 56.875 10.438 1 24.42 31 CYS B CA 1
ATOM 2403 C C . CYS B 1 31 ? -3.574 56.344 11.516 1 24.42 31 CYS B C 1
ATOM 2405 O O . CYS B 1 31 ? -2.354 56.375 11.352 1 24.42 31 CYS B O 1
ATOM 2407 N N . ALA B 1 32 ? -3.771 56.594 12.859 1 27.55 32 ALA B N 1
ATOM 2408 C CA . ALA B 1 32 ? -3.156 55.969 14.016 1 27.55 32 ALA B CA 1
ATOM 2409 C C . ALA B 1 32 ? -2.766 54.531 13.703 1 27.55 32 ALA B C 1
ATOM 2411 O O . ALA B 1 32 ? -3.621 53.688 13.367 1 27.55 32 ALA B O 1
ATOM 2412 N N . ARG B 1 33 ? -1.603 54.25 13.219 1 30.02 33 ARG B N 1
ATOM 2413 C CA . ARG B 1 33 ? -0.832 53.031 13.062 1 30.02 33 ARG B CA 1
ATOM 2414 C C . ARG B 1 33 ? -0.878 52.188 14.328 1 30.02 33 ARG B C 1
ATOM 2416 O O . ARG B 1 33 ? -0.11 52.406 15.266 1 30.02 33 ARG B O 1
ATOM 2423 N N . SER B 1 34 ? -1.981 52.031 15.039 1 26.17 34 SER B N 1
ATOM 2424 C CA . SER B 1 34 ? -1.937 51.094 16.172 1 26.17 34 SER B CA 1
ATOM 2425 C C . SER B 1 34 ? -1.069 49.875 15.852 1 26.17 34 SER B C 1
ATOM 2427 O O . SER B 1 34 ? -1.229 49.25 14.805 1 26.17 34 SER B O 1
ATOM 2429 N N . ASN B 1 35 ? 0.164 49.938 16.203 1 25.98 35 ASN B N 1
ATOM 2430 C CA . ASN B 1 35 ? 1.194 48.906 16.281 1 25.98 35 ASN B CA 1
ATOM 2431 C C . ASN B 1 35 ? 0.6 47.531 16.625 1 25.98 35 ASN B C 1
ATOM 2433 O O . ASN B 1 35 ? 0.497 47.188 17.797 1 25.98 35 ASN B O 1
ATOM 2437 N N . GLU B 1 36 ? -0.633 47.344 16.359 1 28.2 36 GLU B N 1
ATOM 2438 C CA . GLU B 1 36 ? -1.218 46.031 16.531 1 28.2 36 GLU B CA 1
ATOM 2439 C C . GLU B 1 36 ? -0.176 44.938 16.312 1 28.2 36 GLU B C 1
ATOM 2441 O O . GLU B 1 36 ? 0.445 44.844 15.25 1 28.2 36 GLU B O 1
ATOM 2446 N N . VAL B 1 37 ? 0.621 44.75 17.312 1 28.62 37 VAL B N 1
ATOM 2447 C CA . VAL B 1 37 ? 1.496 43.594 17.484 1 28.62 37 VAL B CA 1
ATOM 2448 C C . VAL B 1 37 ? 0.933 42.406 16.703 1 28.62 37 VAL B C 1
ATOM 2450 O O . VAL B 1 37 ? -0.112 41.844 17.062 1 28.62 37 VAL B O 1
ATOM 2453 N N . LEU B 1 38 ? 0.583 42.625 15.492 1 30.58 38 LEU B N 1
ATOM 2454 C CA . LEU B 1 38 ? 0.343 41.5 14.602 1 30.58 38 LEU B CA 1
ATOM 2455 C C . LEU B 1 38 ? 1.318 40.344 14.883 1 30.58 38 LEU B C 1
ATOM 2457 O O . LEU B 1 38 ? 2.479 40.406 14.469 1 30.58 38 LEU B O 1
ATOM 2461 N N . VAL B 1 39 ? 1.511 40.062 16.172 1 33.47 39 VAL B N 1
ATOM 2462 C CA . VAL B 1 39 ? 2.18 38.781 16.344 1 33.47 39 VAL B CA 1
ATOM 2463 C C . VAL B 1 39 ? 1.866 37.875 15.156 1 33.47 39 VAL B C 1
ATOM 2465 O O . VAL B 1 39 ? 0.712 37.781 14.734 1 33.47 39 VAL B O 1
ATOM 2468 N N . THR B 1 40 ? 2.818 37.781 14.359 1 32.69 40 THR B N 1
ATOM 2469 C CA . THR B 1 40 ? 2.969 36.906 13.203 1 32.69 40 THR B CA 1
ATOM 2470 C C . THR B 1 40 ? 2.07 35.688 13.328 1 32.69 40 THR B C 1
ATOM 2472 O O . THR B 1 40 ? 2.16 34.938 14.305 1 32.69 40 THR B O 1
ATOM 2475 N N . GLU B 1 41 ? 0.792 35.969 13.164 1 34.34 41 GLU B N 1
ATOM 2476 C CA . GLU B 1 41 ? 0.128 34.719 12.805 1 34.34 41 GLU B CA 1
ATOM 2477 C C . GLU B 1 41 ? 1.125 33.688 12.266 1 34.34 41 GLU B C 1
ATOM 2479 O O . GLU B 1 41 ? 1.796 33.938 11.266 1 34.34 41 GLU B O 1
ATOM 2484 N N . ILE B 1 42 ? 2.115 33.438 13.055 1 37.03 42 ILE B N 1
ATOM 2485 C CA . ILE B 1 42 ? 2.744 32.281 12.438 1 37.03 42 ILE B CA 1
ATOM 2486 C C . ILE B 1 42 ? 1.764 31.609 11.477 1 37.03 42 ILE B C 1
ATOM 2488 O O . ILE B 1 42 ? 0.754 31.047 11.906 1 37.03 42 ILE B O 1
ATOM 2492 N N . GLY B 1 43 ? 1.338 32.656 10.633 1 34.25 43 GLY B N 1
ATOM 2493 C CA . GLY B 1 43 ? 0.583 32.094 9.516 1 34.25 43 GLY B CA 1
ATOM 2494 C C . GLY B 1 43 ? 0.791 30.609 9.336 1 34.25 43 GLY B C 1
ATOM 2495 O O . GLY B 1 43 ? 1.862 30.094 9.648 1 34.25 43 GLY B O 1
ATOM 2496 N N . VAL B 1 44 ? -0.299 30.031 9.547 1 33.59 44 VAL B N 1
ATOM 2497 C CA . VAL B 1 44 ? -0.342 28.641 9.117 1 33.59 44 VAL B CA 1
ATOM 2498 C C . VAL B 1 44 ? 0.545 28.453 7.891 1 33.59 44 VAL B C 1
ATOM 2500 O O . VAL B 1 44 ? 0.208 28.906 6.797 1 33.59 44 VAL B O 1
ATOM 2503 N N . ASN B 1 45 ? 1.799 29.141 7.949 1 32.5 45 ASN B N 1
ATOM 2504 C CA . ASN B 1 45 ? 2.49 28.484 6.836 1 32.5 45 ASN B CA 1
ATOM 2505 C C . ASN B 1 45 ? 1.837 27.156 6.469 1 32.5 45 ASN B C 1
ATOM 2507 O O . ASN B 1 45 ? 1.362 26.438 7.344 1 32.5 45 ASN B O 1
ATOM 2511 N N . PRO B 1 46 ? 1.315 27.281 5.312 1 31.89 46 PRO B N 1
ATOM 2512 C CA . PRO B 1 46 ? 0.868 25.906 5.055 1 31.89 46 PRO B CA 1
ATOM 2513 C C . PRO B 1 46 ? 1.687 24.859 5.816 1 31.89 46 PRO B C 1
ATOM 2515 O O . PRO B 1 46 ? 2.918 24.922 5.812 1 31.89 46 PRO B O 1
ATOM 2518 N N . PRO B 1 47 ? 1.272 24.766 7.094 1 31.03 47 PRO B N 1
ATOM 2519 C CA . PRO B 1 47 ? 1.978 23.625 7.684 1 31.03 47 PRO B CA 1
ATOM 2520 C C . PRO B 1 47 ? 2.676 22.75 6.637 1 31.03 47 PRO B C 1
ATOM 2522 O O . PRO B 1 47 ? 2.223 22.688 5.492 1 31.03 47 PRO B O 1
ATOM 2525 N N . LYS B 1 48 ? 3.893 22.922 6.684 1 36.06 48 LYS B N 1
ATOM 2526 C CA . LYS B 1 48 ? 4.41 21.734 6.023 1 36.06 48 LYS B CA 1
ATOM 2527 C C . LYS B 1 48 ? 3.367 20.609 6.008 1 36.06 48 LYS B C 1
ATOM 2529 O O . LYS B 1 48 ? 2.648 20.422 6.992 1 36.06 48 LYS B O 1
ATOM 2534 N N . SER B 1 49 ? 2.748 20.625 4.906 1 33.84 49 SER B N 1
ATOM 2535 C CA . SER B 1 49 ? 1.821 19.531 4.652 1 33.84 49 SER B CA 1
ATOM 2536 C C . SER B 1 49 ? 1.972 18.422 5.695 1 33.84 49 SER B C 1
ATOM 2538 O O . SER B 1 49 ? 3.072 17.922 5.91 1 33.84 49 SER B O 1
ATOM 2540 N N . PRO B 1 50 ? 1.297 18.5 6.77 1 35.62 50 PRO B N 1
ATOM 2541 C CA . PRO B 1 50 ? 1.308 17.156 7.348 1 35.62 50 PRO B CA 1
ATOM 2542 C C . PRO B 1 50 ? 1.528 16.062 6.301 1 35.62 50 PRO B C 1
ATOM 2544 O O . PRO B 1 50 ? 0.654 15.828 5.465 1 35.62 50 PRO B O 1
ATOM 2547 N N . THR B 1 51 ? 2.619 16.312 5.543 1 40.25 51 THR B N 1
ATOM 2548 C CA . THR B 1 51 ? 2.873 15.117 4.762 1 40.25 51 THR B CA 1
ATOM 2549 C C . THR B 1 51 ? 2.254 13.891 5.434 1 40.25 51 THR B C 1
ATOM 2551 O O . THR B 1 51 ? 2.371 13.719 6.648 1 40.25 51 THR B O 1
ATOM 2554 N N . SER B 1 52 ? 1.216 13.602 4.98 1 47.72 52 SER B N 1
ATOM 2555 C CA . SER B 1 52 ? 0.523 12.383 5.406 1 47.72 52 SER B CA 1
ATOM 2556 C C . SER B 1 52 ? 1.513 11.289 5.789 1 47.72 52 SER B C 1
ATOM 2558 O O . SER B 1 52 ? 1.844 10.43 4.969 1 47.72 52 SER B O 1
ATOM 2560 N N . LYS B 1 53 ? 2.539 11.773 6.527 1 55.69 53 LYS B N 1
ATOM 2561 C CA . LYS B 1 53 ? 3.373 10.688 7.035 1 55.69 53 LYS B CA 1
ATOM 2562 C C . LYS B 1 53 ? 2.521 9.547 7.586 1 55.69 53 LYS B C 1
ATOM 2564 O O . LYS B 1 53 ? 1.584 9.781 8.352 1 55.69 53 LYS B O 1
ATOM 2569 N N . PRO B 1 54 ? 2.781 8.508 6.898 1 61.16 54 PRO B N 1
ATOM 2570 C CA . PRO B 1 54 ? 2.072 7.371 7.492 1 61.16 54 PRO B CA 1
ATOM 2571 C C . PRO B 1 54 ? 2.197 7.332 9.016 1 61.16 54 PRO B C 1
ATOM 2573 O O . PRO B 1 54 ? 3.148 7.887 9.57 1 61.16 54 PRO B O 1
ATOM 2576 N N . SER B 1 55 ? 1.198 6.867 9.594 1 80.12 55 SER B N 1
ATOM 2577 C CA . SER B 1 55 ? 1.312 6.578 11.016 1 80.12 55 SER B CA 1
ATOM 2578 C C . SER B 1 55 ? 2.541 5.723 11.312 1 80.12 55 SER B C 1
ATOM 2580 O O . SER B 1 55 ? 3.121 5.125 10.398 1 80.12 55 SER B O 1
ATOM 2582 N N . LYS B 1 56 ? 2.943 5.77 12.523 1 88.56 56 LYS B N 1
ATOM 2583 C CA . LYS B 1 56 ? 4.059 4.91 12.898 1 88.56 56 LYS B CA 1
ATOM 2584 C C . LYS B 1 56 ? 3.783 3.455 12.531 1 88.56 56 LYS B C 1
ATOM 2586 O O . LYS B 1 56 ? 4.68 2.746 12.07 1 88.56 56 LYS B O 1
ATOM 2591 N N . ALA B 1 57 ? 2.543 3.033 12.688 1 93.44 57 ALA B N 1
ATOM 2592 C CA . ALA B 1 57 ? 2.154 1.684 12.289 1 93.44 57 ALA B CA 1
ATOM 2593 C C . ALA B 1 57 ? 2.283 1.499 10.781 1 93.44 57 ALA B C 1
ATOM 2595 O O . ALA B 1 57 ? 2.752 0.458 10.312 1 93.44 57 ALA B O 1
ATOM 2596 N N . GLY B 1 58 ? 1.851 2.518 10.031 1 94.19 58 GLY B N 1
ATOM 2597 C CA . GLY B 1 58 ? 1.971 2.479 8.586 1 94.19 58 GLY B CA 1
ATOM 2598 C C . GLY B 1 58 ? 3.408 2.389 8.109 1 94.19 58 GLY B C 1
ATOM 2599 O O . GLY B 1 58 ? 3.701 1.69 7.137 1 94.19 58 GLY B O 1
ATOM 2600 N N . ASP B 1 59 ? 4.273 3.027 8.812 1 93.19 59 ASP B N 1
ATOM 2601 C CA . ASP B 1 59 ? 5.695 2.975 8.484 1 93.19 59 ASP B CA 1
ATOM 2602 C C . ASP B 1 59 ? 6.242 1.559 8.641 1 93.19 59 ASP B C 1
ATOM 2604 O O . ASP B 1 59 ? 6.965 1.067 7.77 1 93.19 59 ASP B O 1
ATOM 2608 N N . PHE B 1 60 ? 5.934 0.969 9.727 1 96.38 60 PHE B N 1
ATOM 2609 C CA . PHE B 1 60 ? 6.41 -0.387 9.969 1 96.38 60 PHE B CA 1
ATOM 2610 C C . PHE B 1 60 ? 5.805 -1.361 8.961 1 96.38 60 PHE B C 1
ATOM 2612 O O . PHE B 1 60 ? 6.461 -2.318 8.547 1 96.38 60 PHE B O 1
ATOM 2619 N N . TYR B 1 61 ? 4.598 -1.131 8.609 1 97.19 61 TYR B N 1
ATOM 2620 C CA . TYR B 1 61 ? 3.961 -1.959 7.59 1 97.19 61 TYR B CA 1
ATOM 2621 C C . TYR B 1 61 ? 4.727 -1.89 6.273 1 97.19 61 TYR B C 1
ATOM 2623 O O . TYR B 1 61 ? 5.004 -2.92 5.656 1 97.19 61 TYR B O 1
ATOM 2631 N N . ILE B 1 62 ? 5.078 -0.708 5.902 1 94.75 62 ILE B N 1
ATOM 2632 C CA . ILE B 1 62 ? 5.828 -0.517 4.668 1 94.75 62 ILE B CA 1
ATOM 2633 C C . ILE B 1 62 ? 7.207 -1.159 4.793 1 94.75 62 ILE B C 1
ATOM 2635 O O . ILE B 1 62 ? 7.703 -1.774 3.848 1 94.75 62 ILE B O 1
ATOM 2639 N N . GLN B 1 63 ? 7.801 -1.011 5.926 1 96.06 63 GLN B N 1
ATOM 2640 C CA . GLN B 1 63 ? 9.078 -1.666 6.168 1 96.06 63 GLN B CA 1
ATOM 2641 C C . GLN B 1 63 ? 8.961 -3.18 6.016 1 96.06 63 GLN B C 1
ATOM 2643 O O . GLN B 1 63 ? 9.859 -3.826 5.473 1 96.06 63 GLN B O 1
ATOM 2648 N N . GLY B 1 64 ? 7.859 -3.705 6.582 1 97.5 64 GLY B N 1
ATOM 2649 C CA . GLY B 1 64 ? 7.629 -5.137 6.445 1 97.5 64 GLY B CA 1
ATOM 2650 C C . GLY B 1 64 ? 7.512 -5.59 5.004 1 97.5 64 GLY B C 1
ATOM 2651 O O . GLY B 1 64 ? 8.109 -6.594 4.613 1 97.5 64 GLY B O 1
ATOM 2652 N N . GLN B 1 65 ? 6.793 -4.848 4.223 1 95.81 65 GLN B N 1
ATOM 2653 C CA . GLN B 1 65 ? 6.656 -5.16 2.803 1 95.81 65 GLN B CA 1
ATOM 2654 C C . GLN B 1 65 ? 8.016 -5.133 2.102 1 95.81 65 GLN B C 1
ATOM 2656 O O . GLN B 1 65 ? 8.328 -6.031 1.319 1 95.81 65 GLN B O 1
ATOM 2661 N N . TYR B 1 66 ? 8.781 -4.129 2.402 1 95.75 66 TYR B N 1
ATOM 2662 C CA . TYR B 1 66 ? 10.078 -3.949 1.769 1 95.75 66 TYR B CA 1
ATOM 2663 C C . TYR B 1 66 ? 11.023 -5.09 2.131 1 95.75 66 TYR B C 1
ATOM 2665 O O . TYR B 1 66 ? 11.695 -5.648 1.26 1 95.75 66 TYR B O 1
ATOM 2673 N N . ARG B 1 67 ? 11.047 -5.449 3.395 1 96.62 67 ARG B N 1
ATOM 2674 C CA . ARG B 1 67 ? 11.938 -6.52 3.84 1 96.62 67 ARG B CA 1
ATOM 2675 C C . ARG B 1 67 ? 11.508 -7.863 3.258 1 96.62 67 ARG B C 1
ATOM 2677 O O . ARG B 1 67 ? 12.352 -8.703 2.939 1 96.62 67 ARG B O 1
ATOM 2684 N N . HIS B 1 68 ? 10.219 -8.031 3.1 1 95.12 68 HIS B N 1
ATOM 2685 C CA . HIS B 1 68 ? 9.711 -9.25 2.482 1 95.12 68 HIS B CA 1
ATOM 2686 C C . HIS B 1 68 ? 10.172 -9.375 1.033 1 95.12 68 HIS B C 1
ATOM 2688 O O . HIS B 1 68 ? 10.719 -10.406 0.634 1 95.12 68 HIS B O 1
ATOM 2694 N N . ILE B 1 69 ? 10.008 -8.289 0.312 1 91.31 69 ILE B N 1
ATOM 2695 C CA . ILE B 1 69 ? 10.336 -8.297 -1.109 1 91.31 69 ILE B CA 1
ATOM 2696 C C . ILE B 1 69 ? 11.852 -8.422 -1.29 1 91.31 69 ILE B C 1
ATOM 2698 O O . ILE B 1 69 ? 12.32 -9 -2.275 1 91.31 69 ILE B O 1
ATOM 2702 N N . LYS B 1 70 ? 12.609 -8.008 -0.299 1 92.94 70 LYS B N 1
ATOM 2703 C CA . LYS B 1 70 ? 14.07 -8.039 -0.391 1 92.94 70 LYS B CA 1
ATOM 2704 C C . LYS B 1 70 ? 14.617 -9.375 0.1 1 92.94 70 LYS B C 1
ATOM 2706 O O . LYS B 1 70 ? 15.836 -9.586 0.11 1 92.94 70 LYS B O 1
ATOM 2711 N N . GLY B 1 71 ? 13.742 -10.25 0.562 1 94.5 71 GLY B N 1
ATOM 2712 C CA . GLY B 1 71 ? 14.172 -11.578 0.972 1 94.5 71 GLY B CA 1
ATOM 2713 C C . GLY B 1 71 ? 14.648 -11.633 2.412 1 94.5 71 GLY B C 1
ATOM 2714 O O . GLY B 1 71 ? 15.539 -12.406 2.748 1 94.5 71 GLY B O 1
ATOM 2715 N N . ASP B 1 72 ? 14.188 -10.727 3.236 1 96.56 72 ASP B N 1
ATOM 2716 C CA . ASP B 1 72 ? 14.43 -10.727 4.676 1 96.56 72 ASP B CA 1
ATOM 2717 C C . ASP B 1 72 ? 13.148 -11.062 5.445 1 96.56 72 ASP B C 1
ATOM 2719 O O . ASP B 1 72 ? 12.57 -10.195 6.105 1 96.56 72 ASP B O 1
ATOM 2723 N N . PRO B 1 73 ? 12.82 -12.328 5.512 1 96.88 73 PRO B N 1
ATOM 2724 C CA . PRO B 1 73 ? 11.531 -12.695 6.098 1 96.88 73 PRO B CA 1
ATOM 2725 C C . PRO B 1 73 ? 11.469 -12.438 7.602 1 96.88 73 PRO B C 1
ATOM 2727 O O . PRO B 1 73 ? 10.422 -12.047 8.125 1 96.88 73 PRO B O 1
ATOM 2730 N N . GLN B 1 74 ? 12.562 -12.625 8.336 1 97.88 74 GLN B N 1
ATOM 2731 C CA . GLN B 1 74 ? 12.547 -12.383 9.773 1 97.88 74 GLN B CA 1
ATOM 2732 C C . GLN B 1 74 ? 12.352 -10.906 10.086 1 97.88 74 GLN B C 1
ATOM 2734 O O . GLN B 1 74 ? 11.609 -10.555 11.008 1 97.88 74 GLN B O 1
ATOM 2739 N N . GLY B 1 75 ? 13.055 -10.148 9.281 1 98.06 75 GLY B N 1
ATOM 2740 C CA . GLY B 1 75 ? 12.852 -8.711 9.43 1 98.06 75 GLY B CA 1
ATOM 2741 C C . GLY B 1 75 ? 11.445 -8.273 9.078 1 98.06 75 GLY B C 1
ATOM 2742 O O . GLY B 1 75 ? 10.891 -7.375 9.719 1 98.06 75 GLY B O 1
ATOM 2743 N N . ALA B 1 76 ? 10.867 -8.852 8.039 1 98.25 76 ALA B N 1
ATOM 2744 C CA . ALA B 1 76 ? 9.5 -8.539 7.637 1 98.25 76 ALA B CA 1
ATOM 2745 C C . ALA B 1 76 ? 8.516 -8.875 8.758 1 98.25 76 ALA B C 1
ATOM 2747 O O . ALA B 1 76 ? 7.648 -8.062 9.094 1 98.25 76 ALA B O 1
ATOM 2748 N N . ILE B 1 77 ? 8.695 -10.047 9.352 1 98.62 77 ILE B N 1
ATOM 2749 C CA . ILE B 1 77 ? 7.816 -10.469 10.438 1 98.62 77 ILE B CA 1
ATOM 2750 C C . ILE B 1 77 ? 7.922 -9.484 11.594 1 98.62 77 ILE B C 1
ATOM 2752 O O . ILE B 1 77 ? 6.91 -9.078 12.172 1 98.62 77 ILE B O 1
ATOM 2756 N N . ALA B 1 78 ? 9.117 -9.094 11.969 1 98.5 78 ALA B N 1
ATOM 2757 C CA . ALA B 1 78 ? 9.328 -8.148 13.062 1 98.5 78 ALA B CA 1
ATOM 2758 C C . ALA B 1 78 ? 8.641 -6.816 12.789 1 98.5 78 ALA B C 1
ATOM 2760 O O . ALA B 1 78 ? 8.016 -6.234 13.672 1 98.5 78 ALA B O 1
ATOM 2761 N N . ALA B 1 79 ? 8.844 -6.387 11.594 1 98.25 79 ALA B N 1
ATOM 2762 C CA . ALA B 1 79 ? 8.266 -5.098 11.227 1 98.25 79 ALA B CA 1
ATOM 2763 C C . ALA B 1 79 ? 6.742 -5.152 11.242 1 98.25 79 ALA B C 1
ATOM 2765 O O . ALA B 1 79 ? 6.086 -4.262 11.789 1 98.25 79 ALA B O 1
ATOM 2766 N N . TYR B 1 80 ? 6.156 -6.168 10.617 1 98.5 80 TYR B N 1
ATOM 2767 C CA . TYR B 1 80 ? 4.703 -6.316 10.656 1 98.5 80 TYR B CA 1
ATOM 2768 C C . TYR B 1 80 ? 4.207 -6.426 12.094 1 98.5 80 TYR B C 1
ATOM 2770 O O . TYR B 1 80 ? 3.146 -5.891 12.43 1 98.5 80 TYR B O 1
ATOM 2778 N N . THR B 1 81 ? 4.98 -7.16 12.906 1 98.75 81 THR B N 1
ATOM 2779 C CA . THR B 1 81 ? 4.605 -7.324 14.305 1 98.75 81 THR B CA 1
ATOM 2780 C C . THR B 1 81 ? 4.59 -5.977 15.023 1 98.75 81 THR B C 1
ATOM 2782 O O . THR B 1 81 ? 3.697 -5.707 15.836 1 98.75 81 THR B O 1
ATOM 2785 N N . GLU B 1 82 ? 5.539 -5.168 14.781 1 98.38 82 GLU B N 1
ATOM 2786 C CA . GLU B 1 82 ? 5.547 -3.828 15.359 1 98.38 82 GLU B CA 1
ATOM 2787 C C . GLU B 1 82 ? 4.352 -3.012 14.883 1 98.38 82 GLU B C 1
ATOM 2789 O O . GLU B 1 82 ? 3.75 -2.268 15.656 1 98.38 82 GLU B O 1
ATOM 2794 N N . ALA B 1 83 ? 4.047 -3.094 13.578 1 97.94 83 ALA B N 1
ATOM 2795 C CA . ALA B 1 83 ? 2.873 -2.408 13.047 1 97.94 83 ALA B CA 1
ATOM 2796 C C . ALA B 1 83 ? 1.609 -2.822 13.797 1 97.94 83 ALA B C 1
ATOM 2798 O O . ALA B 1 83 ? 0.786 -1.978 14.156 1 97.94 83 ALA B O 1
ATOM 2799 N N . ILE B 1 84 ? 1.501 -4.098 14.047 1 98.25 84 ILE B N 1
ATOM 2800 C CA . ILE B 1 84 ? 0.331 -4.672 14.703 1 98.25 84 ILE B CA 1
ATOM 2801 C C . ILE B 1 84 ? 0.287 -4.227 16.172 1 98.25 84 ILE B C 1
ATOM 2803 O O . ILE B 1 84 ? -0.788 -3.959 16.703 1 98.25 84 ILE B O 1
ATOM 2807 N N . LYS B 1 85 ? 1.43 -4.184 16.828 1 98 85 LYS B N 1
ATOM 2808 C CA . LYS B 1 85 ? 1.488 -3.705 18.203 1 98 85 LYS B CA 1
ATOM 2809 C C . LYS B 1 85 ? 0.984 -2.27 18.312 1 98 85 LYS B C 1
ATOM 2811 O O . LYS B 1 85 ? 0.278 -1.922 19.266 1 98 85 LYS B O 1
ATOM 2816 N N . LEU B 1 86 ? 1.348 -1.517 17.406 1 95.69 86 LEU B N 1
ATOM 2817 C CA . LEU B 1 86 ? 0.992 -0.102 17.391 1 95.69 86 LEU B CA 1
ATOM 2818 C C . LEU B 1 86 ? -0.466 0.091 17 1 95.69 86 LEU B C 1
ATOM 2820 O O . LEU B 1 86 ? -1.122 1.03 17.453 1 95.69 86 LEU B O 1
ATOM 2824 N N . ASN B 1 87 ? -0.983 -0.754 16.156 1 95.62 87 ASN B N 1
ATOM 2825 C CA . ASN B 1 87 ? -2.381 -0.759 15.734 1 95.62 87 ASN B CA 1
ATOM 2826 C C . ASN B 1 87 ? -2.92 -2.18 15.594 1 95.62 87 ASN B C 1
ATOM 2828 O O . ASN B 1 87 ? -2.891 -2.756 14.508 1 95.62 87 ASN B O 1
ATOM 2832 N N . PRO B 1 88 ? -3.5 -2.627 16.547 1 97.19 88 PRO B N 1
ATOM 2833 C CA . PRO B 1 88 ? -3.977 -4.012 16.547 1 97.19 88 PRO B CA 1
ATOM 2834 C C . PRO B 1 88 ? -5.113 -4.246 15.547 1 97.19 88 PRO B C 1
ATOM 2836 O O . PRO B 1 88 ? -5.496 -5.391 15.297 1 97.19 88 PRO B O 1
ATOM 2839 N N . GLN B 1 89 ? -5.656 -3.18 14.969 1 96.31 89 GLN B N 1
ATOM 2840 C CA . GLN B 1 89 ? -6.754 -3.32 14.016 1 96.31 89 GLN B CA 1
ATOM 2841 C C . GLN B 1 89 ? -6.254 -3.225 12.578 1 96.31 89 GLN B C 1
ATOM 2843 O O . GLN B 1 89 ? -7.043 -3.051 11.648 1 96.31 89 GLN B O 1
ATOM 2848 N N . TYR B 1 90 ? -4.98 -3.359 12.438 1 96 90 TYR B N 1
ATOM 2849 C CA . TYR B 1 90 ? -4.344 -3.203 11.133 1 96 90 TYR B CA 1
ATOM 2850 C C . TYR B 1 90 ? -4.441 -4.492 10.32 1 96 90 TYR B C 1
ATOM 2852 O O . TYR B 1 90 ? -3.461 -5.227 10.195 1 96 90 TYR B O 1
ATOM 2860 N N . ALA B 1 91 ? -5.523 -4.723 9.617 1 97.69 91 ALA B N 1
ATOM 2861 C CA . ALA B 1 91 ? -5.812 -5.965 8.906 1 97.69 91 ALA B CA 1
ATOM 2862 C C . ALA B 1 91 ? -4.719 -6.285 7.891 1 97.69 91 ALA B C 1
ATOM 2864 O O . ALA B 1 91 ? -4.285 -7.434 7.777 1 97.69 91 ALA B O 1
ATOM 2865 N N . GLU B 1 92 ? -4.254 -5.258 7.168 1 97 92 GLU B N 1
ATOM 2866 C CA . GLU B 1 92 ? -3.26 -5.445 6.113 1 97 92 GLU B CA 1
ATOM 2867 C C . GLU B 1 92 ? -1.944 -5.965 6.684 1 97 92 GLU B C 1
ATOM 2869 O O . GLU B 1 92 ? -1.246 -6.746 6.035 1 97 92 GLU B O 1
ATOM 2874 N N . ALA B 1 93 ? -1.608 -5.539 7.848 1 98 93 ALA B N 1
ATOM 2875 C CA . ALA B 1 93 ? -0.366 -5.988 8.477 1 98 93 ALA B CA 1
ATOM 2876 C C . ALA B 1 93 ? -0.435 -7.473 8.828 1 98 93 ALA B C 1
ATOM 2878 O O . ALA B 1 93 ? 0.545 -8.203 8.664 1 98 93 ALA B O 1
ATOM 2879 N N . TYR B 1 94 ? -1.596 -7.906 9.367 1 98.56 94 TYR B N 1
ATOM 2880 C CA . TYR B 1 94 ? -1.784 -9.328 9.609 1 98.56 94 TYR B CA 1
ATOM 2881 C C . TYR B 1 94 ? -1.658 -10.133 8.32 1 98.56 94 TYR B C 1
ATOM 2883 O O . TYR B 1 94 ? -0.99 -11.164 8.289 1 98.56 94 TYR B O 1
ATOM 2891 N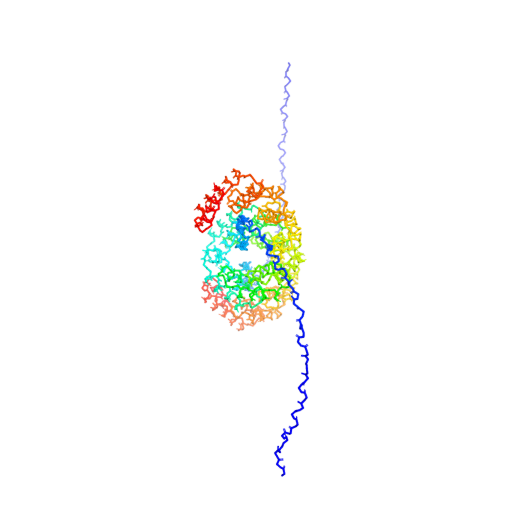 N . ASN B 1 95 ? -2.318 -9.633 7.324 1 98.19 95 ASN B N 1
ATOM 2892 C CA . ASN B 1 95 ? -2.236 -10.32 6.039 1 98.19 95 ASN B CA 1
ATOM 2893 C C . ASN B 1 95 ? -0.797 -10.406 5.539 1 98.19 95 ASN B C 1
ATOM 2895 O O . ASN B 1 95 ? -0.369 -11.445 5.039 1 98.19 95 ASN B O 1
ATOM 2899 N N . GLY B 1 96 ? -0.077 -9.25 5.629 1 97.75 96 GLY B N 1
ATOM 2900 C CA . GLY B 1 96 ? 1.321 -9.234 5.23 1 97.75 96 GLY B CA 1
ATOM 2901 C C . GLY B 1 96 ? 2.174 -10.227 6.004 1 97.75 96 GLY B C 1
ATOM 2902 O O . GLY B 1 96 ? 2.967 -10.961 5.414 1 97.75 96 GLY B O 1
ATOM 2903 N N . ARG B 1 97 ? 1.998 -10.25 7.285 1 98.44 97 ARG B N 1
ATOM 2904 C CA . ARG B 1 97 ? 2.764 -11.188 8.109 1 98.44 97 ARG B CA 1
ATOM 2905 C C . ARG B 1 97 ? 2.412 -12.625 7.77 1 98.44 97 ARG B C 1
ATOM 2907 O O . ARG B 1 97 ? 3.283 -13.5 7.766 1 98.44 97 ARG B O 1
ATOM 2914 N N . GLY B 1 98 ? 1.119 -12.836 7.531 1 98.5 98 GLY B N 1
ATOM 2915 C CA . GLY B 1 98 ? 0.688 -14.156 7.098 1 98.5 98 GLY B CA 1
ATOM 2916 C C . GLY B 1 98 ? 1.365 -14.625 5.824 1 98.5 98 GLY B C 1
ATOM 2917 O O . GLY B 1 98 ? 1.739 -15.789 5.699 1 98.5 98 GLY B O 1
ATOM 2918 N N . LEU B 1 99 ? 1.478 -13.711 4.91 1 97.25 99 LEU B N 1
ATOM 2919 C CA . LEU B 1 99 ? 2.15 -14.047 3.658 1 97.25 99 LEU B CA 1
ATOM 2920 C C . LEU B 1 99 ? 3.59 -14.477 3.914 1 97.25 99 LEU B C 1
ATOM 2922 O O . LEU B 1 99 ? 4.082 -15.414 3.281 1 97.25 99 LEU B O 1
ATOM 2926 N N . VAL B 1 100 ? 4.25 -13.789 4.77 1 97.69 100 VAL B N 1
ATOM 2927 C CA . VAL B 1 100 ? 5.633 -14.133 5.086 1 97.69 100 VAL B CA 1
ATOM 2928 C C . VAL B 1 100 ? 5.688 -15.5 5.762 1 97.69 100 VAL B C 1
ATOM 2930 O O . VAL B 1 100 ? 6.539 -16.328 5.434 1 97.69 100 VAL B O 1
ATOM 2933 N N . HIS B 1 101 ? 4.777 -15.703 6.746 1 98.12 101 HIS B N 1
ATOM 2934 C CA . HIS B 1 101 ? 4.707 -17.016 7.391 1 98.12 101 HIS B CA 1
ATOM 2935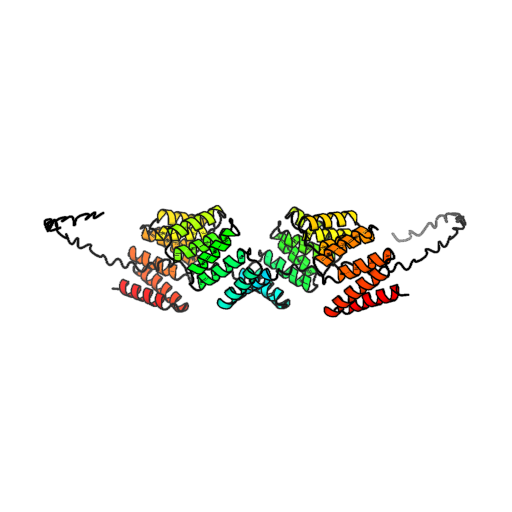 C C . HIS B 1 101 ? 4.473 -18.125 6.371 1 98.12 101 HIS B C 1
ATOM 2937 O O . HIS B 1 101 ? 5.082 -19.188 6.461 1 98.12 101 HIS B O 1
ATOM 2943 N N . PHE B 1 102 ? 3.59 -17.922 5.492 1 96.75 102 PHE B N 1
ATOM 2944 C CA . PHE B 1 102 ? 3.311 -18.906 4.453 1 96.75 102 PHE B CA 1
ATOM 2945 C C . PHE B 1 102 ? 4.566 -19.203 3.645 1 96.75 102 PHE B C 1
ATOM 2947 O O . PHE B 1 102 ? 4.871 -20.375 3.379 1 96.75 102 PHE B O 1
ATOM 2954 N N . ASP B 1 103 ? 5.266 -18.156 3.297 1 94.88 103 ASP B N 1
ATOM 2955 C CA . ASP B 1 103 ? 6.484 -18.297 2.51 1 94.88 103 ASP B CA 1
ATOM 2956 C C . ASP B 1 103 ? 7.539 -19.094 3.277 1 94.88 103 ASP B C 1
ATOM 2958 O O . ASP B 1 103 ? 8.328 -19.828 2.678 1 94.88 103 ASP B O 1
ATOM 2962 N N . LEU B 1 104 ? 7.5 -18.953 4.578 1 96.12 104 LEU B N 1
ATOM 2963 C CA . LEU B 1 104 ? 8.461 -19.641 5.43 1 96.12 104 LEU B CA 1
ATOM 2964 C C . LEU B 1 104 ? 8.008 -21.062 5.723 1 96.12 104 LEU B C 1
ATOM 2966 O O . LEU B 1 104 ? 8.75 -21.844 6.332 1 96.12 104 LEU B O 1
ATOM 2970 N N . GLY B 1 105 ? 6.832 -21.375 5.336 1 95.81 105 GLY B N 1
ATOM 2971 C CA . GLY B 1 105 ? 6.312 -22.703 5.57 1 95.81 105 GLY B CA 1
ATOM 2972 C C . GLY B 1 105 ? 5.543 -22.828 6.871 1 95.81 105 GLY B C 1
ATOM 2973 O O . GLY B 1 105 ? 5.078 -23.922 7.223 1 95.81 105 GLY B O 1
ATOM 2974 N N . ASP B 1 106 ? 5.457 -21.766 7.57 1 97.25 106 ASP B N 1
ATOM 2975 C CA . ASP B 1 106 ? 4.68 -21.766 8.805 1 97.25 106 ASP B CA 1
ATOM 2976 C C . ASP B 1 106 ? 3.193 -21.562 8.516 1 97.25 106 ASP B C 1
ATOM 2978 O O . ASP B 1 106 ? 2.623 -20.531 8.891 1 97.25 106 ASP B O 1
ATOM 2982 N N . LYS B 1 107 ? 2.529 -22.594 8.055 1 97.38 107 LYS B N 1
ATOM 2983 C CA . LYS B 1 107 ? 1.191 -22.484 7.477 1 97.38 107 LYS B CA 1
ATOM 2984 C C . LYS B 1 107 ? 0.153 -22.188 8.555 1 97.38 107 LYS B C 1
ATOM 2986 O O . LYS B 1 107 ? -0.786 -21.422 8.32 1 97.38 107 LYS B O 1
ATOM 2991 N N . GLN B 1 108 ? 0.344 -22.781 9.68 1 98.25 108 GLN B N 1
ATOM 2992 C CA . GLN B 1 108 ? -0.63 -22.547 10.742 1 98.25 108 GLN B CA 1
ATOM 2993 C C . GLN B 1 108 ? -0.589 -21.109 11.211 1 98.25 108 GLN B C 1
ATOM 2995 O O . GLN B 1 108 ? -1.63 -20.516 11.508 1 98.25 108 GLN B O 1
ATOM 3000 N N . LYS B 1 109 ? 0.601 -20.578 11.32 1 98.56 109 LYS B N 1
ATOM 3001 C CA . LYS B 1 109 ? 0.724 -19.172 11.68 1 98.56 109 LYS B CA 1
ATOM 3002 C C . LYS B 1 109 ? 0.143 -18.281 10.594 1 98.56 109 LYS B C 1
ATOM 3004 O O . LYS B 1 109 ? -0.461 -17.25 10.891 1 98.56 109 LYS B O 1
ATOM 3009 N N . ALA B 1 110 ? 0.377 -18.641 9.352 1 98.62 110 ALA B N 1
ATOM 3010 C CA . ALA B 1 110 ? -0.21 -17.906 8.234 1 98.62 110 ALA B CA 1
ATOM 3011 C C . ALA B 1 110 ? -1.733 -17.891 8.328 1 98.62 110 ALA B C 1
ATOM 3013 O O . ALA B 1 110 ? -2.361 -16.828 8.195 1 98.62 110 ALA B O 1
ATOM 3014 N N . ILE B 1 111 ? -2.307 -19.062 8.609 1 98.75 111 ILE B N 1
ATOM 3015 C CA . ILE B 1 111 ? -3.756 -19.188 8.711 1 98.75 111 ILE B CA 1
ATOM 3016 C C . ILE B 1 111 ? -4.277 -18.297 9.836 1 98.75 111 ILE B C 1
ATOM 3018 O O . ILE B 1 111 ? -5.297 -17.625 9.688 1 98.75 111 ILE B O 1
ATOM 3022 N N . ALA B 1 112 ? -3.576 -18.297 10.969 1 98.81 112 ALA B N 1
ATOM 3023 C CA . ALA B 1 112 ? -3.979 -17.469 12.102 1 98.81 112 ALA B CA 1
ATOM 3024 C C . ALA B 1 112 ? -3.959 -15.992 11.727 1 98.81 112 ALA B C 1
ATOM 3026 O O . ALA B 1 112 ? -4.875 -15.242 12.078 1 98.81 112 ALA B O 1
ATOM 3027 N N . ASP B 1 113 ? -2.941 -15.617 11.062 1 98.88 113 ASP B N 1
ATOM 3028 C CA . ASP B 1 113 ? -2.811 -14.219 10.664 1 98.88 113 ASP B CA 1
ATOM 3029 C C . ASP B 1 113 ? -3.881 -13.828 9.648 1 98.88 113 ASP B C 1
ATOM 3031 O O . ASP B 1 113 ? -4.508 -12.773 9.773 1 98.88 113 ASP B O 1
ATOM 3035 N N . TYR B 1 114 ? -4.09 -14.633 8.648 1 98.75 114 TYR B N 1
ATOM 3036 C CA . TYR B 1 114 ? -5.137 -14.344 7.676 1 98.75 114 TYR B CA 1
ATOM 3037 C C . TYR B 1 114 ? -6.504 -14.281 8.344 1 98.75 114 TYR B C 1
ATOM 3039 O O . TYR B 1 114 ? -7.336 -13.445 7.988 1 98.75 114 TYR B O 1
ATOM 3047 N N . SER B 1 115 ? -6.719 -15.203 9.297 1 98.88 115 SER B N 1
ATOM 3048 C CA . SER B 1 115 ? -7.988 -15.219 10.016 1 98.88 115 SER B CA 1
ATOM 3049 C C . SER B 1 115 ? -8.211 -13.914 10.773 1 98.88 115 SER B C 1
ATOM 3051 O O . SER B 1 115 ? -9.32 -13.383 10.789 1 98.88 115 SER B O 1
ATOM 3053 N N . GLN B 1 116 ? -7.133 -13.492 11.43 1 98.81 116 GLN B N 1
ATOM 3054 C CA . GLN B 1 116 ? -7.254 -12.219 12.133 1 98.81 116 GLN B CA 1
ATOM 3055 C C . GLN B 1 116 ? -7.523 -11.07 11.164 1 98.81 116 GLN B C 1
ATOM 3057 O O . GLN B 1 116 ? -8.305 -10.172 11.461 1 98.81 116 GLN B O 1
ATOM 3062 N N . ALA B 1 117 ? -6.863 -11.055 10.023 1 98.69 117 ALA B N 1
ATOM 3063 C CA . ALA B 1 117 ? -7.105 -10.031 9.008 1 98.69 117 ALA B CA 1
ATOM 3064 C C . ALA B 1 117 ? -8.562 -10.031 8.57 1 98.69 117 ALA B C 1
ATOM 3066 O O . ALA B 1 117 ? -9.18 -8.961 8.438 1 98.69 117 ALA B O 1
ATOM 3067 N N . ILE B 1 118 ? -9.133 -11.156 8.375 1 98.62 118 ILE B N 1
ATOM 3068 C CA . ILE B 1 118 ? -10.508 -11.32 7.918 1 98.62 118 ILE B CA 1
ATOM 3069 C C . ILE B 1 118 ? -11.469 -10.852 9.008 1 98.62 118 ILE B C 1
ATOM 3071 O O . ILE B 1 118 ? -12.492 -10.227 8.711 1 98.62 118 ILE B O 1
ATOM 3075 N N . ARG B 1 119 ? -11.156 -11.156 10.234 1 98.44 119 ARG B N 1
ATOM 3076 C CA . ARG B 1 119 ? -11.992 -10.711 11.344 1 98.44 119 ARG B CA 1
ATOM 3077 C C . ARG B 1 119 ? -12.055 -9.188 11.406 1 98.44 119 ARG B C 1
ATOM 3079 O O . ARG B 1 119 ? -13.086 -8.617 11.75 1 98.44 119 ARG B O 1
ATOM 3086 N N . LEU B 1 120 ? -10.984 -8.648 11.133 1 97.56 120 LEU B N 1
ATOM 3087 C CA . LEU B 1 120 ? -10.883 -7.195 11.211 1 97.56 120 LEU B CA 1
ATOM 3088 C C . LEU B 1 120 ? -11.516 -6.543 9.984 1 97.56 120 LEU B C 1
ATOM 3090 O O . LEU B 1 120 ? -12.055 -5.438 10.07 1 97.56 120 LEU B O 1
ATOM 3094 N N . PHE B 1 121 ? -11.43 -7.227 8.859 1 96.62 121 PHE B N 1
ATOM 3095 C CA . PHE B 1 121 ? -11.992 -6.73 7.613 1 96.62 121 PHE B CA 1
ATOM 3096 C C . PHE B 1 121 ? -12.688 -7.852 6.848 1 96.62 121 PHE B C 1
ATOM 3098 O O . PHE B 1 121 ? -12.062 -8.539 6.035 1 96.62 121 PHE B O 1
ATOM 3105 N N . LEU B 1 122 ? -13.938 -7.879 6.844 1 96.81 122 LEU B N 1
ATOM 3106 C CA . LEU B 1 122 ? -14.719 -9.031 6.414 1 96.81 122 LEU B CA 1
ATOM 3107 C C . LEU B 1 122 ? -14.758 -9.117 4.891 1 96.81 122 LEU B C 1
ATOM 3109 O O . LEU B 1 122 ? -15 -10.195 4.336 1 96.81 122 LEU B O 1
ATOM 3113 N N . ASN B 1 123 ? -14.562 -8.039 4.199 1 96.31 123 ASN B N 1
ATOM 3114 C CA . ASN B 1 123 ? -14.609 -8.062 2.742 1 96.31 123 ASN B CA 1
ATOM 3115 C C . ASN B 1 123 ? -13.203 -8.078 2.141 1 96.31 123 ASN B C 1
ATOM 3117 O O . ASN B 1 123 ? -12.961 -7.445 1.113 1 96.31 123 ASN B O 1
ATOM 3121 N N . TYR B 1 124 ? -12.352 -8.711 2.844 1 96.5 124 TYR B N 1
ATOM 3122 C CA . TYR B 1 124 ? -10.953 -8.789 2.436 1 96.5 124 TYR B CA 1
ATOM 3123 C C . TYR B 1 124 ? -10.719 -9.984 1.52 1 96.5 124 TYR B C 1
ATOM 3125 O O . TYR B 1 124 ? -10.156 -11 1.941 1 96.5 124 TYR B O 1
ATOM 3133 N N . ALA B 1 125 ? -11.031 -9.883 0.263 1 97.75 125 ALA B N 1
ATOM 3134 C CA . ALA B 1 125 ? -10.992 -10.977 -0.706 1 97.75 125 ALA B CA 1
ATOM 3135 C C . ALA B 1 125 ? -9.609 -11.625 -0.741 1 97.75 125 ALA B C 1
ATOM 3137 O O . ALA B 1 125 ? -9.492 -12.852 -0.762 1 97.75 125 ALA B O 1
ATOM 3138 N N . GLU B 1 126 ? -8.594 -10.766 -0.75 1 96.69 126 GLU B N 1
ATOM 3139 C CA . GLU B 1 126 ? -7.227 -11.266 -0.836 1 96.69 126 GLU B CA 1
ATOM 3140 C C . GLU B 1 126 ? -6.887 -12.148 0.362 1 96.69 126 GLU B C 1
ATOM 3142 O O . GLU B 1 126 ? -6.234 -13.188 0.213 1 96.69 126 GLU B O 1
ATOM 3147 N N . ALA B 1 127 ? -7.285 -11.781 1.503 1 97.88 127 ALA B N 1
ATOM 3148 C CA . ALA B 1 127 ? -6.988 -12.555 2.703 1 97.88 127 ALA B CA 1
ATOM 3149 C C . ALA B 1 127 ? -7.699 -13.906 2.67 1 97.88 127 ALA B C 1
ATOM 3151 O O . ALA B 1 127 ? -7.145 -14.914 3.109 1 97.88 127 ALA B O 1
ATOM 3152 N N . TYR B 1 128 ? -8.961 -13.945 2.197 1 98.62 128 TYR B N 1
ATOM 3153 C CA . TYR B 1 128 ? -9.648 -15.211 2.012 1 98.62 128 TYR B CA 1
ATOM 3154 C C . TYR B 1 128 ? -8.883 -16.109 1.049 1 98.62 128 TYR B C 1
ATOM 3156 O O . TYR B 1 128 ? -8.703 -17.312 1.312 1 98.62 128 TYR B O 1
ATOM 3164 N N . ASN B 1 129 ? -8.516 -15.508 -0.036 1 98.25 129 ASN B N 1
ATOM 3165 C CA . ASN B 1 129 ? -7.75 -16.281 -1.011 1 98.25 129 ASN B CA 1
ATOM 3166 C C . ASN B 1 129 ? -6.461 -16.828 -0.404 1 98.25 129 ASN B C 1
ATOM 3168 O O . ASN B 1 129 ? -6.117 -18 -0.614 1 98.25 129 ASN B O 1
ATOM 3172 N N . ASN B 1 130 ? -5.762 -15.977 0.341 1 97.81 130 ASN B N 1
ATOM 3173 C CA . ASN B 1 130 ? -4.5 -16.391 0.955 1 97.81 130 ASN B CA 1
ATOM 3174 C C . ASN B 1 130 ? -4.719 -17.469 2.002 1 97.81 130 ASN B C 1
ATOM 3176 O O . ASN B 1 130 ? -3.936 -18.422 2.088 1 97.81 130 ASN B O 1
ATOM 3180 N N . ARG B 1 131 ? -5.773 -17.312 2.77 1 98.44 131 ARG B N 1
ATOM 3181 C CA . ARG B 1 131 ? -6.059 -18.344 3.754 1 98.44 131 ARG B CA 1
ATOM 3182 C C . ARG B 1 131 ? -6.434 -19.656 3.072 1 98.44 131 ARG B C 1
ATOM 3184 O O . ARG B 1 131 ? -6.066 -20.734 3.545 1 98.44 131 ARG B O 1
ATOM 3191 N N . GLY B 1 132 ? -7.207 -19.531 1.998 1 98.56 132 GLY B N 1
ATOM 3192 C CA . GLY B 1 132 ? -7.496 -20.719 1.21 1 98.56 132 GLY B CA 1
ATOM 3193 C C . GLY B 1 132 ? -6.25 -21.453 0.739 1 98.56 132 GLY B C 1
ATOM 3194 O O . GLY B 1 132 ? -6.156 -22.672 0.85 1 98.56 132 GLY B O 1
ATOM 3195 N N . ASN B 1 133 ? -5.336 -20.672 0.245 1 97.31 133 ASN B N 1
ATOM 3196 C CA . ASN B 1 133 ? -4.074 -21.25 -0.189 1 97.31 133 ASN B CA 1
ATOM 3197 C C . ASN B 1 133 ? -3.371 -21.984 0.957 1 97.31 133 ASN B C 1
ATOM 3199 O O . ASN B 1 133 ? -2.838 -23.078 0.771 1 97.31 133 ASN B O 1
ATOM 3203 N N . ALA B 1 134 ? -3.338 -21.344 2.047 1 97.38 134 ALA B N 1
ATOM 3204 C CA . ALA B 1 134 ? -2.688 -21.938 3.211 1 97.38 134 ALA B CA 1
ATOM 3205 C C . ALA B 1 134 ? -3.416 -23.203 3.658 1 97.38 134 ALA B C 1
ATOM 3207 O O . ALA B 1 134 ? -2.785 -24.219 3.992 1 97.38 134 ALA B O 1
ATOM 3208 N N . ARG B 1 135 ? -4.738 -23.172 3.699 1 97.88 135 ARG B N 1
ATOM 3209 C CA . ARG B 1 135 ? -5.535 -24.344 4.078 1 97.88 135 ARG B CA 1
ATOM 3210 C C . ARG B 1 135 ? -5.32 -25.5 3.104 1 97.88 135 ARG B C 1
ATOM 3212 O O . ARG B 1 135 ? -5.148 -26.641 3.52 1 97.88 135 ARG B O 1
ATOM 3219 N N . ALA B 1 136 ? -5.332 -25.188 1.842 1 96.19 136 ALA B N 1
ATOM 3220 C CA . ALA B 1 136 ? -5.07 -26.219 0.844 1 96.19 136 ALA B CA 1
ATOM 3221 C C . ALA B 1 136 ? -3.701 -26.859 1.061 1 96.19 136 ALA B C 1
ATOM 3223 O O . ALA B 1 136 ? -3.553 -28.078 0.945 1 96.19 136 ALA B O 1
ATOM 3224 N N . SER B 1 137 ? -2.764 -26.016 1.435 1 95.25 137 SER B N 1
ATOM 3225 C CA . SER B 1 137 ? -1.393 -26.484 1.605 1 95.25 137 SER B CA 1
ATOM 3226 C C . SER B 1 137 ? -1.26 -27.375 2.842 1 95.25 137 SER B C 1
ATOM 3228 O O . SER B 1 137 ? -0.297 -28.125 2.971 1 95.25 137 SER B O 1
ATOM 3230 N N . THR B 1 138 ? -2.211 -27.266 3.744 1 95.88 138 THR B N 1
ATOM 3231 C CA . THR B 1 138 ? -2.191 -28.094 4.938 1 95.88 138 THR B CA 1
ATOM 3232 C C . THR B 1 138 ? -3.146 -29.281 4.789 1 95.88 138 THR B C 1
ATOM 3234 O O . THR B 1 138 ? -3.369 -30.031 5.746 1 95.88 138 THR B O 1
ATOM 3237 N N . GLY B 1 139 ? -3.779 -29.438 3.635 1 95.19 139 GLY B N 1
ATOM 3238 C CA . GLY B 1 139 ? -4.641 -30.578 3.357 1 95.19 139 GLY B CA 1
ATOM 3239 C C . GLY B 1 139 ? -6.109 -30.281 3.604 1 95.19 139 GLY B C 1
ATOM 3240 O O . GLY B 1 139 ? -6.965 -31.125 3.336 1 95.19 139 GLY B O 1
ATOM 3241 N N . ASP B 1 140 ? -6.371 -29.141 4.145 1 97.38 140 ASP B N 1
ATOM 3242 C CA . ASP B 1 140 ? -7.762 -28.75 4.344 1 97.38 140 ASP B CA 1
ATOM 3243 C C . ASP B 1 140 ? -8.359 -28.172 3.059 1 97.38 140 ASP B C 1
ATOM 3245 O O . ASP B 1 140 ? -8.711 -27 3 1 97.38 140 ASP B O 1
ATOM 3249 N N . VAL B 1 141 ? -8.602 -29.031 2.119 1 97.88 141 VAL B N 1
ATOM 3250 C CA . VAL B 1 141 ? -9.016 -28.641 0.776 1 97.88 141 VAL B CA 1
ATOM 3251 C C . VAL B 1 141 ? -10.438 -28.094 0.812 1 97.88 141 VAL B C 1
ATOM 3253 O O . VAL B 1 141 ? -10.75 -27.109 0.127 1 97.88 141 VAL B O 1
ATOM 3256 N N . ASN B 1 142 ? -11.281 -28.703 1.563 1 98.12 142 ASN B N 1
ATOM 3257 C CA . ASN B 1 142 ? -12.656 -28.219 1.662 1 98.12 142 ASN B CA 1
ATOM 3258 C C . ASN B 1 142 ? -12.711 -26.812 2.273 1 98.12 142 ASN B C 1
ATOM 3260 O O . ASN B 1 142 ? -13.469 -25.969 1.811 1 98.12 142 ASN B O 1
ATOM 3264 N N . GLY B 1 143 ? -11.883 -26.688 3.357 1 98.5 143 GLY B N 1
ATOM 3265 C CA . GLY B 1 143 ? -11.789 -25.344 3.92 1 98.5 143 GLY B CA 1
ATOM 3266 C C . GLY B 1 143 ? -11.273 -24.312 2.934 1 98.5 143 GLY B C 1
ATOM 3267 O O . GLY B 1 143 ? -11.727 -23.172 2.926 1 98.5 143 GLY B O 1
ATOM 3268 N N . ALA B 1 144 ? -10.359 -24.688 2.148 1 98.62 144 ALA B N 1
ATOM 3269 C CA . ALA B 1 144 ? -9.805 -23.812 1.119 1 98.62 144 ALA B CA 1
ATOM 3270 C C . ALA B 1 144 ? -10.883 -23.375 0.129 1 98.62 144 ALA B C 1
ATOM 3272 O O . ALA B 1 144 ? -10.961 -22.203 -0.23 1 98.62 144 ALA B O 1
ATOM 3273 N N . ILE B 1 145 ? -11.703 -24.328 -0.312 1 98.75 145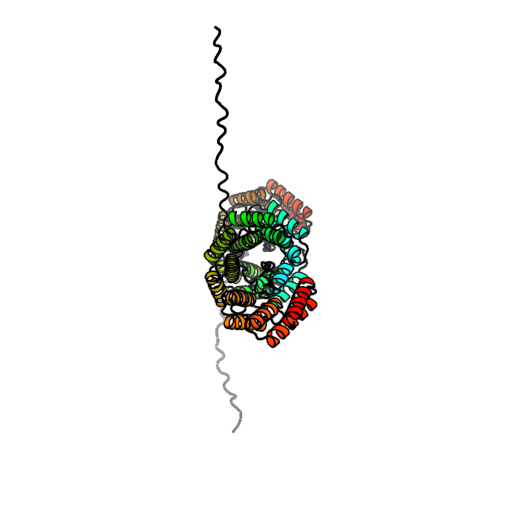 ILE B N 1
ATOM 3274 C CA . ILE B 1 145 ? -12.758 -24.047 -1.285 1 98.75 145 ILE B CA 1
ATOM 3275 C C . ILE B 1 145 ? -13.727 -23.016 -0.706 1 98.75 145 ILE B C 1
ATOM 3277 O O . ILE B 1 145 ? -14.156 -22.094 -1.401 1 98.75 145 ILE B O 1
ATOM 3281 N N . LEU B 1 146 ? -14.062 -23.172 0.569 1 98.69 146 LEU B N 1
ATOM 3282 C CA . LEU B 1 146 ? -14.938 -22.203 1.218 1 98.69 146 LEU B CA 1
ATOM 3283 C C . LEU B 1 146 ? -14.305 -20.812 1.207 1 98.69 146 LEU B C 1
ATOM 3285 O O . LEU B 1 146 ? -15 -19.812 0.969 1 98.69 146 LEU B O 1
ATOM 3289 N N . ASP B 1 147 ? -13.047 -20.781 1.492 1 98.81 147 ASP B N 1
ATOM 3290 C CA . ASP B 1 147 ? -12.352 -19.5 1.48 1 98.81 147 ASP B CA 1
ATOM 3291 C C . ASP B 1 147 ? -12.312 -18.922 0.073 1 98.81 147 ASP B C 1
ATOM 3293 O O . ASP B 1 147 ? -12.539 -17.719 -0.107 1 98.81 147 ASP B O 1
ATOM 3297 N N . TYR B 1 148 ? -12.047 -19.672 -0.902 1 98.75 148 TYR B N 1
ATOM 3298 C CA . TYR B 1 148 ? -12.039 -19.172 -2.275 1 98.75 148 TYR B CA 1
ATOM 3299 C C . TYR B 1 148 ? -13.422 -18.688 -2.686 1 98.75 148 TYR B C 1
ATOM 3301 O O . TYR B 1 148 ? -13.555 -17.703 -3.408 1 98.75 148 TYR B O 1
ATOM 3309 N N . ASN B 1 149 ? -14.484 -19.453 -2.217 1 98.88 149 ASN B N 1
ATOM 3310 C CA . ASN B 1 149 ? -15.852 -19 -2.479 1 98.88 149 ASN B CA 1
ATOM 3311 C C . ASN B 1 149 ? -16.078 -17.578 -1.964 1 98.88 149 ASN B C 1
ATOM 3313 O O . ASN B 1 149 ? -16.688 -16.766 -2.654 1 98.88 149 ASN B O 1
ATOM 3317 N N . GLU B 1 150 ? -15.609 -17.438 -0.788 1 98.75 150 GLU B N 1
ATOM 3318 C CA . GLU B 1 150 ? -15.789 -16.109 -0.206 1 98.75 150 GLU B CA 1
ATOM 3319 C C . GLU B 1 150 ? -14.992 -15.062 -0.971 1 98.75 150 GLU B C 1
ATOM 3321 O O . GLU B 1 150 ? -15.477 -13.953 -1.196 1 98.75 150 GLU B O 1
ATOM 3326 N N . ALA B 1 151 ? -13.766 -15.32 -1.336 1 98.62 151 ALA B N 1
ATOM 3327 C CA . ALA B 1 151 ? -12.953 -14.398 -2.119 1 98.62 151 ALA B CA 1
ATOM 3328 C C . ALA B 1 151 ? -13.648 -14.016 -3.422 1 98.62 151 ALA B C 1
ATOM 3330 O O . ALA B 1 151 ? -13.695 -12.844 -3.791 1 98.62 151 ALA B O 1
ATOM 3331 N N . ILE B 1 152 ? -14.234 -14.969 -4.078 1 98.62 152 ILE B N 1
ATOM 3332 C CA . ILE B 1 152 ? -14.891 -14.773 -5.367 1 98.62 152 ILE B CA 1
ATOM 3333 C C . ILE B 1 152 ? -16.188 -13.984 -5.172 1 98.62 152 ILE B C 1
ATOM 3335 O O . ILE B 1 152 ? -16.547 -13.148 -6.008 1 98.62 152 ILE B O 1
ATOM 3339 N N . ARG B 1 153 ? -16.891 -14.328 -4.113 1 98.56 153 ARG B N 1
ATOM 3340 C CA . ARG B 1 153 ? -18.094 -13.578 -3.801 1 98.56 153 ARG B CA 1
ATOM 3341 C C . ARG B 1 153 ? -17.797 -12.094 -3.637 1 98.56 153 ARG B C 1
ATOM 3343 O O . ARG B 1 153 ? -18.531 -11.25 -4.145 1 98.56 153 ARG B O 1
ATOM 3350 N N . ILE B 1 154 ? -16.75 -11.828 -2.922 1 97.31 154 ILE B N 1
ATOM 3351 C CA . ILE B 1 154 ? -16.375 -10.453 -2.627 1 97.31 154 ILE B CA 1
ATOM 3352 C C . ILE B 1 154 ? -15.812 -9.797 -3.885 1 97.31 154 ILE B C 1
ATOM 3354 O O . ILE B 1 154 ? -16.094 -8.625 -4.164 1 97.31 154 ILE B O 1
ATOM 3358 N N . ALA B 1 155 ? -15 -10.531 -4.637 1 97.12 155 ALA B N 1
ATOM 3359 C CA . ALA B 1 155 ? -14.375 -10.031 -5.863 1 97.12 155 ALA B CA 1
ATOM 3360 C C . ALA B 1 155 ? -14.57 -11.016 -7.016 1 97.12 155 ALA B C 1
ATOM 3362 O O . ALA B 1 155 ? -13.688 -11.812 -7.316 1 97.12 155 ALA B O 1
ATOM 3363 N N . PRO B 1 156 ? -15.547 -10.773 -7.766 1 97.75 156 PRO B N 1
ATOM 3364 C CA . PRO B 1 156 ? -15.906 -11.75 -8.789 1 97.75 156 PRO B CA 1
ATOM 3365 C C . PRO B 1 156 ? -14.938 -11.742 -9.977 1 97.75 156 PRO B C 1
ATOM 3367 O O . PRO B 1 156 ? -14.969 -12.656 -10.812 1 97.75 156 PRO B O 1
ATOM 3370 N N . ASN B 1 157 ? -14.102 -10.758 -10.133 1 96.75 157 ASN B N 1
ATOM 3371 C CA . ASN B 1 157 ? -13.141 -10.703 -11.227 1 96.75 157 ASN B CA 1
ATOM 3372 C C . ASN B 1 157 ? -11.75 -11.125 -10.773 1 96.75 157 ASN B C 1
ATOM 3374 O O . ASN B 1 157 ? -10.75 -10.773 -11.406 1 96.75 157 ASN B O 1
ATOM 3378 N N . TYR B 1 158 ? -11.719 -11.844 -9.727 1 95.69 158 TYR B N 1
ATOM 3379 C CA . TYR B 1 158 ? -10.477 -12.305 -9.125 1 95.69 158 TYR B CA 1
ATOM 3380 C C . TYR B 1 158 ? -10 -13.594 -9.789 1 95.69 158 TYR B C 1
ATOM 3382 O O . TYR B 1 158 ? -10.18 -14.68 -9.234 1 95.69 158 TYR B O 1
ATOM 3390 N N . ALA B 1 159 ? -9.312 -13.469 -10.898 1 97.19 159 ALA B N 1
ATOM 3391 C CA . ALA B 1 159 ? -8.906 -14.609 -11.719 1 97.19 159 ALA B CA 1
ATOM 3392 C C . ALA B 1 159 ? -8.117 -15.625 -10.898 1 97.19 159 ALA B C 1
ATOM 3394 O O . ALA B 1 159 ? -8.32 -16.828 -11.031 1 97.19 159 ALA B O 1
ATOM 3395 N N . GLU B 1 160 ? -7.277 -15.148 -10.07 1 95.88 160 GLU B N 1
ATOM 3396 C CA . GLU B 1 160 ? -6.426 -16.031 -9.273 1 95.88 160 GLU B CA 1
ATOM 3397 C C . GLU B 1 160 ? -7.254 -16.891 -8.328 1 95.88 160 GLU B C 1
ATOM 3399 O O . GLU B 1 160 ? -6.93 -18.062 -8.102 1 95.88 160 GLU B O 1
ATOM 3404 N N . ALA B 1 161 ? -8.234 -16.344 -7.762 1 97.44 161 ALA B N 1
ATOM 3405 C CA . ALA B 1 161 ? -9.078 -17.109 -6.848 1 97.44 161 ALA B CA 1
ATOM 3406 C C . ALA B 1 161 ? -9.781 -18.25 -7.574 1 97.44 161 ALA B C 1
ATOM 3408 O O . ALA B 1 161 ? -9.93 -19.344 -7.031 1 97.44 161 ALA B O 1
ATOM 3409 N N . TYR B 1 162 ? -10.25 -18 -8.789 1 98.44 162 TYR B N 1
ATOM 3410 C CA . TYR B 1 162 ? -10.828 -19.078 -9.594 1 98.44 162 TYR B CA 1
ATOM 3411 C C . TYR B 1 162 ? -9.797 -20.172 -9.875 1 98.44 162 TYR B C 1
ATOM 3413 O O . TYR B 1 162 ? -10.102 -21.359 -9.758 1 98.44 162 TYR B O 1
ATOM 3421 N N . ASN B 1 163 ? -8.648 -19.688 -10.281 1 98 163 ASN B N 1
ATOM 3422 C CA . ASN B 1 163 ? -7.59 -20.656 -10.547 1 98 163 ASN B CA 1
ATOM 3423 C C . ASN B 1 163 ? -7.289 -21.516 -9.312 1 98 163 ASN B C 1
ATOM 3425 O O . ASN B 1 163 ? -7.137 -22.734 -9.414 1 98 163 ASN B O 1
ATOM 3429 N N . ASN B 1 164 ? -7.211 -20.875 -8.164 1 97.62 164 ASN B N 1
ATOM 3430 C CA . ASN B 1 164 ? -6.895 -21.578 -6.926 1 97.62 164 ASN B CA 1
ATOM 3431 C C . ASN B 1 164 ? -8.016 -22.531 -6.52 1 97.62 164 ASN B C 1
ATOM 3433 O O . ASN B 1 164 ? -7.758 -23.641 -6.055 1 97.62 164 ASN B O 1
ATOM 3437 N N . ARG B 1 165 ? -9.219 -22.078 -6.719 1 98.19 165 ARG B N 1
ATOM 3438 C CA . ARG B 1 165 ? -10.336 -22.984 -6.434 1 98.19 165 ARG B CA 1
ATOM 3439 C C . ARG B 1 165 ? -10.344 -24.156 -7.402 1 98.19 165 ARG B C 1
ATOM 3441 O O . ARG B 1 165 ? -10.664 -25.281 -7.012 1 98.19 165 ARG B O 1
ATOM 3448 N N . GLY B 1 166 ? -10.039 -23.891 -8.648 1 98.38 166 GLY B N 1
ATOM 3449 C CA . GLY B 1 166 ? -9.883 -24.984 -9.602 1 98.38 166 GLY B CA 1
ATOM 3450 C C . GLY B 1 166 ? -8.867 -26.016 -9.172 1 98.38 166 GLY B C 1
ATOM 3451 O O . GLY B 1 166 ? -9.109 -27.219 -9.289 1 98.38 166 GLY B O 1
ATOM 3452 N N . ASN B 1 167 ? -7.789 -25.5 -8.727 1 97.06 167 ASN B N 1
ATOM 3453 C CA . ASN B 1 167 ? -6.766 -26.406 -8.219 1 97.06 167 ASN B CA 1
ATOM 3454 C C . ASN B 1 167 ? -7.297 -27.25 -7.059 1 97.06 167 ASN B C 1
ATOM 3456 O O . ASN B 1 167 ? -6.98 -28.438 -6.957 1 97.06 167 ASN B O 1
ATOM 3460 N N . ALA B 1 168 ? -8.008 -26.641 -6.191 1 97.06 168 ALA B N 1
ATOM 3461 C CA . ALA B 1 168 ? -8.586 -27.359 -5.059 1 97.06 168 ALA B CA 1
ATOM 3462 C C . ALA B 1 168 ? -9.57 -28.422 -5.531 1 97.06 168 ALA B C 1
ATOM 3464 O O . ALA B 1 168 ? -9.562 -29.547 -5.035 1 97.06 168 ALA B O 1
ATOM 3465 N N . TYR B 1 169 ? -10.414 -28.094 -6.465 1 97.75 169 TYR B N 1
ATOM 3466 C CA . TYR B 1 169 ? -11.336 -29.078 -7.031 1 97.75 169 TYR B CA 1
ATOM 3467 C C . TYR B 1 169 ? -10.586 -30.219 -7.703 1 97.75 169 TYR B C 1
ATOM 3469 O O . TYR B 1 169 ? -10.969 -31.375 -7.566 1 97.75 169 TYR B O 1
ATOM 3477 N N . ALA B 1 170 ? -9.594 -29.891 -8.445 1 95.88 170 ALA B N 1
ATOM 3478 C CA . ALA B 1 170 ? -8.789 -30.922 -9.086 1 95.88 170 ALA B CA 1
ATOM 3479 C C . ALA B 1 170 ? -8.211 -31.891 -8.055 1 95.88 170 ALA B C 1
ATOM 3481 O O . ALA B 1 170 ? -8.164 -33.094 -8.281 1 95.88 170 ALA B O 1
ATOM 3482 N N . ALA B 1 171 ? -7.801 -31.312 -6.945 1 93.56 171 ALA B N 1
ATOM 3483 C CA . ALA B 1 171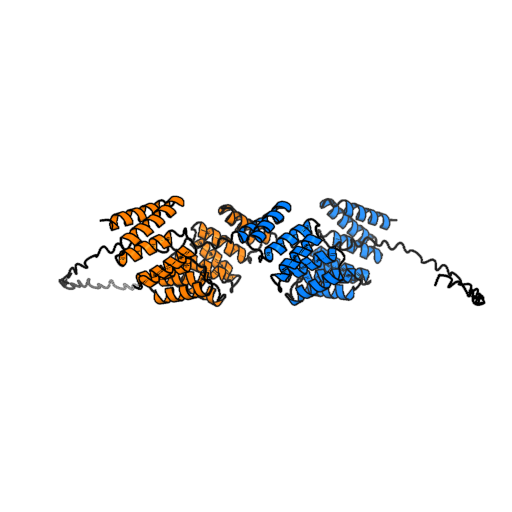 ? -7.23 -32.125 -5.875 1 93.56 171 ALA B CA 1
ATOM 3484 C C . ALA B 1 171 ? -8.273 -33.094 -5.301 1 93.56 171 ALA B C 1
ATOM 3486 O O . ALA B 1 171 ? -7.93 -34.188 -4.836 1 93.56 171 ALA B O 1
ATOM 3487 N N . LEU B 1 172 ? -9.477 -32.75 -5.375 1 95.62 172 LEU B N 1
ATOM 3488 C CA . LEU B 1 172 ? -10.562 -33.562 -4.875 1 95.62 172 LEU B CA 1
ATOM 3489 C C . LEU B 1 172 ? -11.078 -34.5 -5.965 1 95.62 172 LEU B C 1
ATOM 3491 O O . LEU B 1 172 ? -12.031 -35.25 -5.746 1 95.62 172 LEU B O 1
ATOM 3495 N N . GLY B 1 173 ? -10.523 -34.406 -7.16 1 94.75 173 GLY B N 1
ATOM 3496 C CA . GLY B 1 173 ? -10.953 -35.219 -8.281 1 94.75 173 GLY B CA 1
ATOM 3497 C C . GLY B 1 173 ? -12.156 -34.656 -9.008 1 94.75 173 GLY B C 1
ATOM 3498 O O . GLY B 1 173 ? -12.703 -35.312 -9.906 1 94.75 173 GLY B O 1
ATOM 3499 N N . LYS B 1 174 ? -12.586 -33.531 -8.586 1 96.69 174 LYS B N 1
ATOM 3500 C CA . LYS B 1 174 ? -13.703 -32.875 -9.234 1 96.69 174 LYS B CA 1
ATOM 3501 C C . LYS B 1 174 ? -13.242 -32.062 -10.453 1 96.69 174 LYS B C 1
ATOM 3503 O O . LYS B 1 174 ? -13.305 -30.844 -10.461 1 96.69 174 LYS B O 1
ATOM 3508 N N . ARG B 1 175 ? -12.953 -32.75 -11.539 1 95.88 175 ARG B N 1
ATOM 3509 C CA . ARG B 1 175 ? -12.242 -32.156 -12.68 1 95.88 175 ARG B CA 1
ATOM 3510 C C . ARG B 1 175 ? -13.148 -31.25 -13.477 1 95.88 175 ARG B C 1
ATOM 3512 O O . ARG B 1 175 ? -12.688 -30.25 -14.039 1 95.88 175 ARG B O 1
ATOM 3519 N N . ASN B 1 176 ? -14.398 -31.594 -13.562 1 97.94 176 ASN B N 1
ATOM 3520 C CA . ASN B 1 176 ? -15.297 -30.703 -14.289 1 97.94 176 ASN B CA 1
ATOM 3521 C C . ASN B 1 176 ? -15.391 -29.328 -13.633 1 97.94 176 ASN B C 1
ATOM 3523 O O . ASN B 1 176 ? -15.367 -28.312 -14.32 1 97.94 176 ASN B O 1
ATOM 3527 N N . GLU B 1 177 ? -15.5 -29.391 -12.297 1 98.31 177 GLU B N 1
ATOM 3528 C CA . GLU B 1 177 ? -15.523 -28.125 -11.555 1 98.31 177 GLU B CA 1
ATOM 3529 C C . GLU B 1 177 ? -14.203 -27.375 -11.703 1 98.31 177 GLU B C 1
ATOM 3531 O O . GLU B 1 177 ? -14.195 -26.156 -11.859 1 98.31 177 GLU B O 1
ATOM 3536 N N . ALA B 1 178 ? -13.156 -28.062 -11.672 1 98.31 178 ALA B N 1
ATOM 3537 C CA . ALA B 1 178 ? -11.836 -27.469 -11.836 1 98.31 178 ALA B CA 1
ATOM 3538 C C . ALA B 1 178 ? -11.719 -26.766 -13.195 1 98.31 178 ALA B C 1
ATOM 3540 O O . ALA B 1 178 ? -11.297 -25.609 -13.266 1 98.31 178 ALA B O 1
ATOM 3541 N N . ILE B 1 179 ? -12.102 -27.484 -14.273 1 98.5 179 ILE B N 1
ATOM 3542 C CA . ILE B 1 179 ? -11.992 -26.969 -15.633 1 98.5 179 ILE B CA 1
ATOM 3543 C C . ILE B 1 179 ? -12.867 -25.719 -15.773 1 98.5 179 ILE B C 1
ATOM 3545 O O . ILE B 1 179 ? -12.453 -24.734 -16.391 1 98.5 179 ILE B O 1
ATOM 3549 N N . ALA B 1 180 ? -14.023 -25.75 -15.164 1 98.75 180 ALA B N 1
ATOM 3550 C CA . ALA B 1 180 ? -14.898 -24.578 -15.195 1 98.75 180 ALA B CA 1
ATOM 3551 C C . ALA B 1 180 ? -14.234 -23.375 -14.531 1 98.75 180 ALA B C 1
ATOM 3553 O O . ALA B 1 180 ? -14.352 -22.234 -15.008 1 98.75 180 ALA B O 1
ATOM 3554 N N . ASP B 1 181 ? -13.586 -23.656 -13.438 1 98.75 181 ASP B N 1
ATOM 3555 C CA . ASP B 1 181 ? -12.898 -22.578 -12.727 1 98.75 181 ASP B CA 1
ATOM 3556 C C . ASP B 1 181 ? -11.711 -22.062 -13.539 1 98.75 181 ASP B C 1
ATOM 3558 O O . ASP B 1 181 ? -11.477 -20.859 -13.602 1 98.75 181 ASP B O 1
ATOM 3562 N N . TYR B 1 182 ? -10.984 -22.891 -14.133 1 98.56 182 TYR B N 1
ATOM 3563 C CA . TYR B 1 182 ? -9.883 -22.453 -14.984 1 98.56 182 TYR B CA 1
ATOM 3564 C C . TYR B 1 182 ? -10.398 -21.641 -16.172 1 98.56 182 TYR B C 1
ATOM 3566 O O . TYR B 1 182 ? -9.781 -20.656 -16.562 1 98.56 182 TYR B O 1
ATOM 3574 N N . ASP B 1 183 ? -11.562 -22.094 -16.766 1 98.81 183 ASP B N 1
ATOM 3575 C CA . ASP B 1 183 ? -12.188 -21.344 -17.844 1 98.81 183 ASP B CA 1
ATOM 3576 C C . ASP B 1 183 ? -12.461 -19.906 -17.406 1 98.81 183 ASP B C 1
ATOM 3578 O O . ASP B 1 183 ? -12.195 -18.953 -18.156 1 98.81 183 ASP B O 1
ATOM 3582 N N . GLN B 1 184 ? -12.992 -19.844 -16.203 1 98.75 184 GLN B N 1
ATOM 3583 C CA . GLN B 1 184 ? -13.32 -18.5 -15.703 1 98.75 184 GLN B CA 1
ATOM 3584 C C . GLN B 1 184 ? -12.055 -17.688 -15.469 1 98.75 184 GLN B C 1
ATOM 3586 O O . GLN B 1 184 ? -12.023 -16.484 -15.758 1 98.75 184 GLN B O 1
ATOM 3591 N N . ALA B 1 185 ? -11.047 -18.25 -14.898 1 98.31 185 ALA B N 1
ATOM 3592 C CA . ALA B 1 185 ? -9.781 -17.562 -14.688 1 98.31 185 ALA B CA 1
ATOM 3593 C C . ALA B 1 185 ? -9.211 -17.047 -16 1 98.31 185 ALA B C 1
ATOM 3595 O O . ALA B 1 185 ? -8.75 -15.898 -16.094 1 98.31 185 ALA B O 1
ATOM 3596 N N . ILE B 1 186 ? -9.289 -17.828 -17.062 1 98.5 186 ILE B N 1
ATOM 3597 C CA . ILE B 1 186 ? -8.742 -17.484 -18.375 1 98.5 186 ILE B CA 1
ATOM 3598 C C . ILE B 1 186 ? -9.594 -16.406 -19.016 1 98.5 186 ILE B C 1
ATOM 3600 O O . ILE B 1 186 ? -9.062 -15.508 -19.688 1 98.5 186 ILE B O 1
ATOM 3604 N N . ARG B 1 187 ? -10.875 -16.531 -18.859 1 98.56 187 ARG B N 1
ATOM 3605 C CA . ARG B 1 187 ? -11.758 -15.484 -19.375 1 98.56 187 ARG B CA 1
ATOM 3606 C C . ARG B 1 187 ? -11.422 -14.125 -18.766 1 98.56 187 ARG B C 1
ATOM 3608 O O . ARG B 1 187 ? -11.406 -13.109 -19.469 1 98.56 187 ARG B O 1
ATOM 3615 N N . LEU B 1 188 ? -11.18 -14.156 -17.531 1 97.5 188 LEU B N 1
ATOM 3616 C CA . LEU B 1 188 ? -10.891 -12.93 -16.797 1 97.5 188 LEU B CA 1
ATOM 3617 C C . LEU B 1 188 ? -9.484 -12.43 -17.094 1 97.5 188 LEU B C 1
ATOM 3619 O O . LEU B 1 188 ? -9.234 -11.227 -17.109 1 97.5 188 LEU B O 1
ATOM 3623 N N . ASN B 1 189 ? -8.57 -13.328 -17.312 1 96.19 189 ASN B N 1
ATOM 3624 C CA . ASN B 1 189 ? -7.188 -13.008 -17.656 1 96.19 189 ASN B CA 1
ATOM 3625 C C . ASN B 1 189 ? -6.648 -13.938 -18.734 1 96.19 189 ASN B C 1
ATOM 3627 O O . ASN B 1 189 ? -6.004 -14.945 -18.438 1 96.19 189 ASN B O 1
ATOM 3631 N N . PRO B 1 190 ? -6.688 -13.523 -19.906 1 97.75 190 PRO B N 1
ATOM 3632 C CA . PRO B 1 190 ? -6.316 -14.398 -21.016 1 97.75 190 PRO B CA 1
ATOM 3633 C C . PRO B 1 190 ? -4.809 -14.641 -21.109 1 97.75 190 PRO B C 1
ATOM 3635 O O . PRO B 1 190 ? -4.359 -15.5 -21.859 1 97.75 190 PRO B O 1
ATOM 3638 N N . LYS B 1 191 ? -3.994 -13.945 -20.359 1 95.44 191 LYS B N 1
ATOM 3639 C CA . LYS B 1 191 ? -2.547 -14.133 -20.391 1 95.44 191 LYS B CA 1
ATOM 3640 C C . LYS B 1 191 ? -2.064 -14.93 -19.188 1 95.44 191 LYS B C 1
ATOM 3642 O O . LYS B 1 191 ? -0.871 -14.93 -18.875 1 95.44 191 LYS B O 1
ATOM 3647 N N . TYR B 1 192 ? -2.998 -15.57 -18.578 1 94.62 192 TYR B N 1
ATOM 3648 C CA . TYR B 1 192 ? -2.703 -16.344 -17.375 1 94.62 192 TYR B CA 1
ATOM 3649 C C . TYR B 1 192 ? -2.162 -17.719 -17.719 1 94.62 192 TYR B C 1
ATOM 3651 O O . TYR B 1 192 ? -2.887 -18.719 -17.641 1 94.62 192 TYR B O 1
ATOM 3659 N N . ALA B 1 193 ? -0.91 -17.797 -17.953 1 96.25 193 ALA B N 1
ATOM 3660 C CA . ALA B 1 193 ? -0.266 -19.031 -18.422 1 96.25 193 ALA B CA 1
ATOM 3661 C C . ALA B 1 193 ? -0.521 -20.188 -17.469 1 96.25 193 ALA B C 1
ATOM 3663 O O . ALA B 1 193 ? -0.773 -21.312 -17.906 1 96.25 193 ALA B O 1
ATOM 3664 N N . VAL B 1 194 ? -0.5 -19.891 -16.219 1 95.75 194 VAL B N 1
ATOM 3665 C CA . VAL B 1 194 ? -0.648 -20.922 -15.203 1 95.75 194 VAL B CA 1
ATOM 3666 C C . VAL B 1 194 ? -2.035 -21.547 -15.297 1 95.75 194 VAL B C 1
ATOM 3668 O O . VAL B 1 194 ? -2.184 -22.766 -15.141 1 95.75 194 VAL B O 1
ATOM 3671 N N . ALA B 1 195 ? -2.992 -20.781 -15.547 1 96.94 195 ALA B N 1
ATOM 3672 C CA . ALA B 1 195 ? -4.355 -21.312 -15.641 1 96.94 195 ALA B CA 1
ATOM 3673 C C . ALA B 1 195 ? -4.5 -22.234 -16.844 1 96.94 195 ALA B C 1
ATOM 3675 O O . ALA B 1 195 ? -5.195 -23.25 -16.781 1 96.94 195 ALA B O 1
ATOM 3676 N N . TYR B 1 196 ? -3.881 -21.875 -17.984 1 98 196 TYR B N 1
ATOM 3677 C CA . TYR B 1 196 ? -3.877 -22.766 -19.141 1 98 196 TYR B CA 1
ATOM 3678 C C . TYR B 1 196 ? -3.219 -24.094 -18.812 1 98 196 TYR B C 1
ATOM 3680 O O . TYR B 1 196 ? -3.732 -25.156 -19.172 1 98 196 TYR B O 1
ATOM 3688 N N . ASN B 1 197 ? -2.105 -24.016 -18.172 1 97.56 197 ASN B N 1
ATOM 3689 C CA . ASN B 1 197 ? -1.401 -25.219 -17.781 1 97.56 197 ASN B CA 1
ATOM 3690 C C . ASN B 1 197 ? -2.256 -26.094 -16.859 1 97.56 197 ASN B C 1
ATOM 3692 O O . ASN B 1 197 ? -2.316 -27.312 -17.031 1 97.56 197 ASN B O 1
ATOM 3696 N N . ASN B 1 198 ? -2.902 -25.453 -15.891 1 96.88 198 ASN B N 1
ATOM 3697 C CA . ASN B 1 198 ? -3.727 -26.203 -14.945 1 96.88 198 ASN B CA 1
ATOM 3698 C C . ASN B 1 198 ? -4.934 -26.828 -15.633 1 96.88 198 ASN B C 1
ATOM 3700 O O . ASN B 1 198 ? -5.305 -27.969 -15.328 1 96.88 198 ASN B O 1
ATOM 3704 N N . ARG B 1 199 ? -5.484 -26.078 -16.531 1 97.81 199 ARG B N 1
ATOM 3705 C CA . ARG B 1 199 ? -6.605 -26.641 -17.297 1 97.81 199 ARG B CA 1
ATOM 3706 C C . ARG B 1 199 ? -6.152 -27.812 -18.156 1 97.81 199 ARG B C 1
ATOM 3708 O O . ARG B 1 199 ? -6.867 -28.812 -18.281 1 97.81 199 ARG B O 1
ATOM 3715 N N . GLY B 1 200 ? -5.039 -27.672 -18.812 1 98.25 200 GLY B N 1
ATOM 3716 C CA . GLY B 1 200 ? -4.477 -28.766 -19.578 1 98.25 200 GLY B CA 1
ATOM 3717 C C . GLY B 1 200 ? -4.285 -30.031 -18.766 1 98.25 200 GLY B C 1
ATOM 3718 O O . GLY B 1 200 ? -4.59 -31.125 -19.219 1 98.25 200 GLY B O 1
ATOM 3719 N N . ASN B 1 201 ? -3.783 -29.844 -17.609 1 96.69 201 ASN B N 1
ATOM 3720 C CA . ASN B 1 201 ? -3.602 -30.984 -16.719 1 96.69 201 ASN B CA 1
ATOM 3721 C C . ASN B 1 201 ? -4.93 -31.672 -16.406 1 96.69 201 ASN B C 1
ATOM 3723 O O . ASN B 1 201 ? -5.023 -32.906 -16.438 1 96.69 201 ASN B O 1
ATOM 3727 N N . ALA B 1 202 ? -5.863 -30.875 -16.031 1 96.06 202 ALA B N 1
ATOM 3728 C CA . ALA B 1 202 ? -7.176 -31.422 -15.711 1 96.06 202 ALA B CA 1
ATOM 3729 C C . ALA B 1 202 ? -7.766 -32.156 -16.922 1 96.06 202 ALA B C 1
ATOM 3731 O O . ALA B 1 202 ? -8.328 -33.25 -16.766 1 96.06 202 ALA B O 1
ATOM 3732 N N . ARG B 1 203 ? -7.652 -31.625 -18.078 1 97.31 203 ARG B N 1
ATOM 3733 C CA . ARG B 1 203 ? -8.164 -32.25 -19.297 1 97.31 203 ARG B CA 1
ATOM 3734 C C . ARG B 1 203 ? -7.426 -33.531 -19.625 1 97.31 203 ARG B C 1
ATOM 3736 O O . ARG B 1 203 ? -8.039 -34.5 -20.062 1 97.31 203 ARG B O 1
ATOM 3743 N N . SER B 1 204 ? -6.148 -33.469 -19.484 1 96.12 204 SER B N 1
ATOM 3744 C CA . SER B 1 204 ? -5.352 -34.656 -19.734 1 96.12 204 SER B CA 1
ATOM 3745 C C . SER B 1 204 ? -5.816 -35.812 -18.875 1 96.12 204 SER B C 1
ATOM 3747 O O . SER B 1 204 ? -5.965 -36.938 -19.375 1 96.12 204 SER B O 1
ATOM 3749 N N . VAL B 1 205 ? -6.098 -35.531 -17.609 1 94 205 VAL B N 1
ATOM 3750 C CA . VAL B 1 205 ? -6.527 -36.562 -16.656 1 94 205 VAL B CA 1
ATOM 3751 C C . VAL B 1 205 ? -7.93 -37.062 -17.031 1 94 205 VAL B C 1
ATOM 3753 O O . VAL B 1 205 ? -8.242 -38.219 -16.859 1 94 205 VAL B O 1
ATOM 3756 N N . GLN B 1 206 ? -8.672 -36.219 -17.625 1 94.56 206 GLN B N 1
ATOM 3757 C CA . GLN B 1 206 ? -10.031 -36.594 -18.016 1 94.56 206 GLN B CA 1
ATOM 3758 C C . GLN B 1 206 ? -10.039 -37.344 -19.344 1 94.56 206 GLN B C 1
ATOM 3760 O O . GLN B 1 206 ? -11.078 -37.844 -19.781 1 94.56 206 GLN B O 1
ATOM 3765 N N . GLY B 1 207 ? -8.891 -37.312 -20.031 1 94.62 207 GLY B N 1
ATOM 3766 C CA . GLY B 1 207 ? -8.797 -38.031 -21.281 1 94.62 207 GLY B CA 1
ATOM 3767 C C . GLY B 1 207 ? -8.922 -37.156 -22.5 1 94.62 207 GLY B C 1
ATOM 3768 O O . GLY B 1 207 ? -8.789 -37.625 -23.641 1 94.62 207 GLY B O 1
ATOM 3769 N N . ASP B 1 208 ? -9.242 -35.969 -22.25 1 96.44 208 ASP B N 1
ATOM 3770 C CA . ASP B 1 208 ? -9.297 -35 -23.359 1 96.44 208 ASP B CA 1
ATOM 3771 C C . ASP B 1 208 ? -7.895 -34.531 -23.734 1 96.44 208 ASP B C 1
ATOM 3773 O O . ASP B 1 208 ? -7.598 -33.344 -23.641 1 96.44 208 ASP B O 1
ATOM 3777 N N . LYS B 1 209 ? -7.109 -35.406 -24.266 1 97.06 209 LYS B N 1
ATOM 3778 C CA . LYS B 1 209 ? -5.668 -35.25 -24.391 1 97.06 209 LYS B CA 1
ATOM 3779 C C . LYS B 1 209 ? -5.332 -34.188 -25.438 1 97.06 209 LYS B C 1
ATOM 3781 O O . LYS B 1 209 ? -4.395 -33.406 -25.266 1 97.06 209 LYS B O 1
ATOM 3786 N N . GLN B 1 210 ? -6.086 -34.094 -26.484 1 97.44 210 GLN B N 1
ATOM 3787 C CA . GLN B 1 210 ? -5.793 -33.125 -27.531 1 97.44 210 GLN B CA 1
ATOM 3788 C C . GLN B 1 210 ? -6.035 -31.703 -27.031 1 97.44 210 GLN B C 1
ATOM 3790 O O . GLN B 1 210 ? -5.238 -30.797 -27.297 1 97.44 210 GLN B O 1
ATOM 3795 N N . ARG B 1 211 ? -7.129 -31.516 -26.328 1 98.19 211 ARG B N 1
ATOM 3796 C CA . ARG B 1 211 ? -7.398 -30.188 -25.781 1 98.19 211 ARG B CA 1
ATOM 3797 C C . ARG B 1 211 ? -6.391 -29.844 -24.688 1 98.19 211 ARG B C 1
ATOM 3799 O O . ARG B 1 211 ? -6.043 -28.672 -24.516 1 98.19 211 ARG B O 1
ATOM 3806 N N . ALA B 1 212 ? -5.996 -30.812 -24 1 98.31 212 ALA B N 1
ATOM 3807 C CA . ALA B 1 212 ? -4.938 -30.594 -23.016 1 98.31 212 ALA B CA 1
ATOM 3808 C C . ALA B 1 212 ? -3.672 -30.062 -23.688 1 98.31 212 ALA B C 1
ATOM 3810 O O . ALA B 1 212 ? -3.072 -29.094 -23.203 1 98.31 212 ALA B O 1
ATOM 3811 N N . ILE B 1 213 ? -3.289 -30.703 -24.812 1 98.38 213 ILE B N 1
ATOM 3812 C CA . ILE B 1 213 ? -2.092 -30.297 -25.547 1 98.38 213 ILE B CA 1
ATOM 3813 C C . ILE B 1 213 ? -2.248 -28.859 -26.031 1 98.38 213 ILE B C 1
ATOM 3815 O O . ILE B 1 213 ? -1.307 -28.062 -25.953 1 98.38 213 ILE B O 1
ATOM 3819 N N . ASN B 1 214 ? -3.43 -28.516 -26.469 1 98.69 214 ASN B N 1
ATOM 3820 C CA . ASN B 1 214 ? -3.693 -27.141 -26.875 1 98.69 214 ASN B CA 1
ATOM 3821 C C . ASN B 1 214 ? -3.518 -26.156 -25.719 1 98.69 214 ASN B C 1
ATOM 3823 O O . ASN B 1 214 ? -3.02 -25.047 -25.922 1 98.69 214 ASN B O 1
ATOM 3827 N N . ASP B 1 215 ? -3.988 -26.562 -24.578 1 98.69 215 ASP B N 1
ATOM 3828 C CA . ASP B 1 215 ? -3.83 -25.719 -23.391 1 98.69 215 ASP B CA 1
ATOM 3829 C C . ASP B 1 215 ? -2.354 -25.531 -23.047 1 98.69 215 ASP B C 1
ATOM 3831 O O . ASP B 1 215 ? -1.915 -24.422 -22.75 1 98.69 215 ASP B O 1
ATOM 3835 N N . PHE B 1 216 ? -1.622 -26.562 -23.094 1 98.5 216 PHE B N 1
ATOM 3836 C CA . PHE B 1 216 ? -0.193 -26.453 -22.828 1 98.5 216 PHE B CA 1
ATOM 3837 C C . PHE B 1 216 ? 0.492 -25.578 -23.859 1 98.5 216 PHE B C 1
ATOM 3839 O O . PHE B 1 216 ? 1.399 -24.812 -23.531 1 98.5 216 PHE B O 1
ATOM 3846 N N . ASP B 1 217 ? 0.029 -25.719 -25.141 1 98.69 217 ASP B N 1
ATOM 3847 C CA . ASP B 1 217 ? 0.562 -24.859 -26.188 1 98.69 217 ASP B CA 1
ATOM 3848 C C . ASP B 1 217 ? 0.387 -23.375 -25.844 1 98.69 217 ASP B C 1
ATOM 3850 O O . ASP B 1 217 ? 1.309 -22.578 -26.016 1 98.69 217 ASP B O 1
ATOM 3854 N N . GLN B 1 218 ? -0.798 -23.125 -25.375 1 98.62 218 GLN B N 1
ATOM 3855 C CA . GLN B 1 218 ? -1.076 -21.734 -25.016 1 98.62 218 GLN B CA 1
ATOM 3856 C C . GLN B 1 218 ? -0.232 -21.281 -23.828 1 98.62 218 GLN B C 1
ATOM 3858 O O . GLN B 1 218 ? 0.279 -20.172 -23.812 1 98.62 218 GLN B O 1
ATOM 3863 N N . ALA B 1 219 ? -0.085 -22.109 -22.797 1 98.12 219 ALA B N 1
ATOM 3864 C CA . ALA B 1 219 ? 0.745 -21.781 -21.641 1 98.12 219 ALA B CA 1
ATOM 3865 C C . ALA B 1 219 ? 2.184 -21.5 -22.062 1 98.12 219 ALA B C 1
ATOM 3867 O O . ALA B 1 219 ? 2.789 -20.531 -21.594 1 98.12 219 ALA B O 1
ATOM 3868 N N . ILE B 1 220 ? 2.711 -22.297 -22.984 1 98.19 220 ILE B N 1
ATOM 3869 C CA . ILE B 1 220 ? 4.09 -22.188 -23.453 1 98.19 220 ILE B CA 1
ATOM 3870 C C . ILE B 1 220 ? 4.25 -20.938 -24.312 1 98.19 220 ILE B C 1
ATOM 3872 O O . ILE B 1 220 ? 5.281 -20.266 -24.25 1 98.19 220 ILE B O 1
ATOM 3876 N N . ARG B 1 221 ? 3.25 -20.688 -25.125 1 98.44 221 ARG B N 1
ATOM 3877 C CA . ARG B 1 221 ? 3.283 -19.469 -25.938 1 98.44 221 ARG B CA 1
ATOM 3878 C C . ARG B 1 221 ? 3.361 -18.219 -25.047 1 98.44 221 ARG B C 1
ATOM 3880 O O . ARG B 1 221 ? 4.09 -17.281 -25.359 1 98.44 221 ARG B O 1
ATOM 3887 N N . LEU B 1 222 ? 2.645 -18.234 -24 1 96.81 222 LEU B N 1
ATOM 3888 C CA . LEU B 1 222 ? 2.578 -17.109 -23.078 1 96.81 222 LEU B CA 1
ATOM 3889 C C . LEU B 1 222 ? 3.838 -17.031 -22.234 1 96.81 222 LEU B C 1
ATOM 3891 O O . LEU B 1 222 ? 4.273 -15.938 -21.859 1 96.81 222 LEU B O 1
ATOM 3895 N N . ASN B 1 223 ? 4.391 -18.141 -21.906 1 95.75 223 ASN B N 1
ATOM 3896 C CA . ASN B 1 223 ? 5.621 -18.219 -21.125 1 95.75 223 ASN B CA 1
ATOM 3897 C C . ASN B 1 223 ? 6.535 -19.328 -21.656 1 95.75 223 ASN B C 1
ATOM 3899 O O . ASN B 1 223 ? 6.492 -20.469 -21.172 1 95.75 223 ASN B O 1
ATOM 3903 N N . PRO B 1 224 ? 7.426 -18.938 -22.422 1 97.44 224 PRO B N 1
ATOM 3904 C CA . PRO B 1 224 ? 8.266 -19.938 -23.094 1 97.44 224 PRO B CA 1
ATOM 3905 C C . PRO B 1 224 ? 9.227 -20.641 -22.156 1 97.44 224 PRO B C 1
ATOM 3907 O O . PRO B 1 224 ? 9.852 -21.641 -22.531 1 97.44 224 PRO B O 1
ATOM 3910 N N . ASN B 1 225 ? 9.398 -20.219 -20.953 1 95.69 225 ASN B N 1
ATOM 3911 C CA . ASN B 1 225 ? 10.273 -20.859 -19.984 1 95.69 225 ASN B CA 1
ATOM 3912 C C . ASN B 1 225 ? 9.484 -21.609 -18.906 1 95.69 225 ASN B C 1
ATOM 3914 O O . ASN B 1 225 ? 9.992 -21.844 -17.812 1 95.69 225 ASN B O 1
ATOM 3918 N N . PHE B 1 226 ? 8.312 -21.906 -19.25 1 94.56 226 PHE B N 1
ATOM 3919 C CA . PHE B 1 226 ? 7.434 -22.609 -18.328 1 94.56 226 PHE B CA 1
ATOM 3920 C C . PHE B 1 226 ? 7.711 -24.109 -18.375 1 94.56 226 PHE B C 1
ATOM 3922 O O . PHE B 1 226 ? 6.965 -24.875 -19.016 1 94.56 226 PHE B O 1
ATOM 3929 N N . ALA B 1 227 ? 8.617 -24.562 -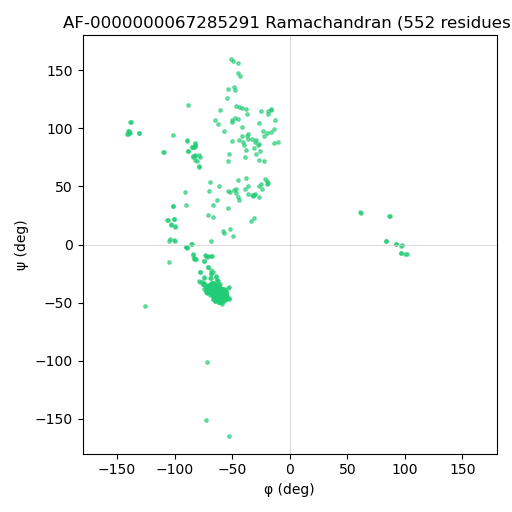17.625 1 95.69 227 ALA B N 1
ATOM 3930 C CA . ALA B 1 227 ? 9.109 -25.938 -17.672 1 95.69 227 ALA B CA 1
ATOM 3931 C C . ALA B 1 227 ? 7.988 -26.922 -17.391 1 95.69 227 ALA B C 1
ATOM 3933 O O . ALA B 1 227 ? 7.902 -27.984 -18.016 1 95.69 227 ALA B O 1
ATOM 3934 N N . ALA B 1 228 ? 7.156 -26.547 -16.453 1 93.56 228 ALA B N 1
ATOM 3935 C CA . ALA B 1 228 ? 6.066 -27.438 -16.062 1 93.56 228 ALA B CA 1
ATOM 3936 C C . ALA B 1 228 ? 5.117 -27.688 -17.234 1 93.56 228 ALA B C 1
ATOM 3938 O O . ALA B 1 228 ? 4.605 -28.797 -17.391 1 93.56 228 ALA B O 1
ATOM 3939 N N . ALA B 1 229 ? 4.883 -26.719 -17.984 1 96.75 229 ALA B N 1
ATOM 3940 C CA . ALA B 1 229 ? 3.984 -26.875 -19.125 1 96.75 229 ALA B CA 1
ATOM 3941 C C . ALA B 1 229 ? 4.586 -27.797 -20.172 1 96.75 229 ALA B C 1
ATOM 3943 O O . ALA B 1 229 ? 3.883 -28.641 -20.75 1 96.75 229 ALA B O 1
ATOM 3944 N N . TYR B 1 230 ? 5.879 -27.672 -20.453 1 97.62 230 TYR B N 1
ATOM 3945 C CA . TYR B 1 230 ? 6.555 -28.609 -21.344 1 97.62 230 TYR B CA 1
ATOM 3946 C C . TYR B 1 230 ? 6.473 -30.031 -20.828 1 97.62 230 TYR B C 1
ATOM 3948 O O . TYR B 1 230 ? 6.219 -30.969 -21.594 1 97.62 230 TYR B O 1
ATOM 3956 N N . ASN B 1 231 ? 6.77 -30.188 -19.594 1 96.38 231 ASN B N 1
ATOM 3957 C CA . ASN B 1 231 ? 6.711 -31.5 -18.969 1 96.38 231 ASN B CA 1
ATOM 3958 C C . ASN B 1 231 ? 5.32 -32.125 -19.094 1 96.38 231 ASN B C 1
ATOM 3960 O O . ASN B 1 231 ? 5.191 -33.281 -19.453 1 96.38 231 ASN B O 1
ATOM 3964 N N . ASN B 1 232 ? 4.324 -31.359 -18.781 1 96.31 232 ASN B N 1
ATOM 3965 C CA . ASN B 1 232 ? 2.953 -31.859 -18.828 1 96.31 232 ASN B CA 1
ATOM 3966 C C . ASN B 1 232 ? 2.523 -32.188 -20.25 1 96.31 232 ASN B C 1
ATOM 3968 O O . ASN B 1 232 ? 1.837 -33.188 -20.484 1 96.31 232 ASN B O 1
ATOM 3972 N N . ARG B 1 233 ? 2.951 -31.328 -21.141 1 97.5 233 ARG B N 1
ATOM 3973 C CA . ARG B 1 233 ? 2.65 -31.609 -22.531 1 97.5 233 ARG B CA 1
ATOM 3974 C C . ARG B 1 233 ? 3.361 -32.875 -23 1 97.5 233 ARG B C 1
ATOM 3976 O O . ARG B 1 233 ? 2.789 -33.688 -23.734 1 97.5 233 ARG B O 1
ATOM 3983 N N . GLY B 1 234 ? 4.586 -33 -22.672 1 97.44 234 GLY B N 1
ATOM 3984 C CA . GLY B 1 234 ? 5.332 -34.219 -23 1 97.44 234 GLY B CA 1
ATOM 3985 C C . GLY B 1 234 ? 4.672 -35.469 -22.484 1 97.44 234 GLY B C 1
ATOM 3986 O O . GLY B 1 234 ? 4.555 -36.469 -23.219 1 97.44 234 GLY B O 1
ATOM 3987 N N . ASN B 1 235 ? 4.285 -35.438 -21.281 1 95.56 235 ASN B N 1
ATOM 3988 C CA . ASN B 1 235 ? 3.602 -36.594 -20.703 1 95.56 235 ASN B CA 1
ATOM 3989 C C . ASN B 1 235 ? 2.299 -36.906 -21.438 1 95.56 235 ASN B C 1
ATOM 3991 O O . ASN B 1 235 ? 1.958 -38.062 -21.625 1 95.56 235 ASN B O 1
ATOM 3995 N N . THR B 1 236 ? 1.61 -35.875 -21.703 1 96.56 236 THR B N 1
ATOM 3996 C CA . THR B 1 236 ? 0.352 -36.062 -22.422 1 96.56 236 THR B CA 1
ATOM 3997 C C . THR B 1 236 ? 0.602 -36.625 -23.812 1 96.56 236 THR B C 1
ATOM 3999 O O . THR B 1 236 ? -0.138 -37.5 -24.281 1 96.56 236 THR B O 1
ATOM 4002 N N . ARG B 1 237 ? 1.595 -36.156 -24.5 1 97.31 237 ARG B N 1
ATOM 4003 C CA . ARG B 1 237 ? 1.965 -36.656 -25.828 1 97.31 237 ARG B CA 1
ATOM 4004 C C . ARG B 1 237 ? 2.381 -38.125 -25.75 1 97.31 237 ARG B C 1
ATOM 4006 O O . ARG B 1 237 ? 2.057 -38.906 -26.641 1 97.31 237 ARG B O 1
ATOM 4013 N N . ALA B 1 238 ? 3.109 -38.469 -24.734 1 95.19 238 ALA B N 1
ATOM 4014 C CA . ALA B 1 238 ? 3.469 -39.875 -24.531 1 95.19 238 ALA B CA 1
ATOM 4015 C C . ALA B 1 238 ? 2.225 -40.75 -24.422 1 95.19 238 ALA B C 1
ATOM 4017 O O . ALA B 1 238 ? 2.182 -41.844 -24.969 1 95.19 238 ALA B O 1
ATOM 4018 N N . ALA B 1 239 ? 1.239 -40.25 -23.75 1 94.25 239 ALA B N 1
ATOM 4019 C CA . ALA B 1 239 ? 0.014 -41 -23.484 1 94.25 239 ALA B CA 1
ATOM 4020 C C . ALA B 1 239 ? -0.77 -41.219 -24.766 1 94.25 239 ALA B C 1
ATOM 4022 O O . ALA B 1 239 ? -1.521 -42.188 -24.875 1 94.25 239 ALA B O 1
ATOM 4023 N N . ILE B 1 240 ? -0.532 -40.406 -25.734 1 95.44 240 ILE B N 1
ATOM 4024 C CA . ILE B 1 240 ? -1.273 -40.594 -26.984 1 95.44 240 ILE B CA 1
ATOM 4025 C C . ILE B 1 240 ? -0.368 -41.219 -28.031 1 95.44 240 ILE B C 1
ATOM 4027 O O . ILE B 1 240 ? -0.705 -41.25 -29.219 1 95.44 240 ILE B O 1
ATOM 4031 N N . GLY B 1 241 ? 0.907 -41.562 -27.656 1 94.62 241 GLY B N 1
ATOM 4032 C CA . GLY B 1 241 ? 1.774 -42.344 -28.516 1 94.62 241 GLY B CA 1
ATOM 4033 C C . GLY B 1 241 ? 2.744 -41.469 -29.312 1 94.62 241 GLY B C 1
ATOM 4034 O O . GLY B 1 241 ? 3.514 -42 -30.125 1 94.62 241 GLY B O 1
ATOM 4035 N N . ASP B 1 242 ? 2.611 -40.219 -29.094 1 96.06 242 ASP B N 1
ATOM 4036 C CA . ASP B 1 242 ? 3.58 -39.344 -29.75 1 96.06 242 ASP B CA 1
ATOM 4037 C C . ASP B 1 242 ? 4.906 -39.344 -28.984 1 96.06 242 ASP B C 1
ATOM 4039 O O . ASP B 1 242 ? 5.262 -38.344 -28.375 1 96.06 242 ASP B O 1
ATOM 4043 N N . LYS B 1 243 ? 5.641 -40.406 -29.172 1 95.31 243 LYS B N 1
ATOM 4044 C CA . LYS B 1 243 ? 6.852 -40.625 -28.375 1 95.31 243 LYS B CA 1
ATOM 4045 C C . LYS B 1 243 ? 7.906 -39.562 -28.703 1 95.31 243 LYS B C 1
ATOM 4047 O O . LYS B 1 243 ? 8.562 -39.031 -27.797 1 95.31 243 LYS B O 1
ATOM 4052 N N . GLN B 1 244 ? 8.047 -39.281 -29.953 1 96.5 244 GLN B N 1
ATOM 4053 C CA . GLN B 1 244 ? 9.062 -38.312 -30.344 1 96.5 244 GLN B CA 1
ATOM 4054 C C . GLN B 1 244 ? 8.742 -36.906 -29.797 1 96.5 244 GLN B C 1
ATOM 4056 O O . GLN B 1 244 ? 9.633 -36.219 -29.297 1 96.5 244 GLN B O 1
ATOM 4061 N N . GLY B 1 245 ? 7.488 -36.531 -29.969 1 97.62 245 GLY B N 1
ATOM 4062 C CA . GLY B 1 245 ? 7.078 -35.25 -29.406 1 97.62 245 GLY B CA 1
ATOM 4063 C C . GLY B 1 245 ? 7.207 -35.188 -27.891 1 97.62 245 GLY B C 1
ATOM 4064 O O . GLY B 1 245 ? 7.586 -34.156 -27.328 1 97.62 245 GLY B O 1
ATOM 4065 N N . ALA B 1 246 ? 6.887 -36.25 -27.266 1 97.44 246 ALA B N 1
ATOM 4066 C CA . ALA B 1 246 ? 6.996 -36.344 -25.812 1 97.44 246 ALA B CA 1
ATOM 4067 C C . ALA B 1 246 ? 8.438 -36.156 -25.359 1 97.44 246 ALA B C 1
ATOM 4069 O O . ALA B 1 246 ? 8.695 -35.375 -24.453 1 97.44 246 ALA B O 1
ATOM 4070 N N . ILE B 1 247 ? 9.367 -36.906 -26.031 1 96.88 247 ILE B N 1
ATOM 4071 C CA . ILE B 1 247 ? 10.773 -36.844 -25.656 1 96.88 247 ILE B CA 1
ATOM 4072 C C . ILE B 1 247 ? 11.289 -35.406 -25.875 1 96.88 247 ILE B C 1
ATOM 4074 O O . ILE B 1 247 ? 12.023 -34.875 -25.031 1 96.88 247 ILE B O 1
ATOM 4078 N N . SER B 1 248 ? 10.914 -34.781 -26.953 1 98.12 248 SER B N 1
ATOM 4079 C CA . SER B 1 248 ? 11.328 -33.438 -27.234 1 98.12 248 SER B CA 1
ATOM 4080 C C . SER B 1 248 ? 10.852 -32.469 -26.156 1 98.12 248 SER B C 1
ATOM 4082 O O . SER B 1 248 ? 11.617 -31.625 -25.688 1 98.12 248 SER B O 1
ATOM 4084 N N . ASP B 1 249 ? 9.594 -32.531 -25.812 1 98.19 249 ASP B N 1
ATOM 4085 C CA . ASP B 1 249 ? 9.023 -31.688 -24.781 1 98.19 249 ASP B CA 1
ATOM 4086 C C . ASP B 1 249 ? 9.703 -31.906 -23.438 1 98.19 249 ASP B C 1
ATOM 4088 O O . ASP B 1 249 ? 10.047 -30.953 -22.734 1 98.19 249 ASP B O 1
ATOM 4092 N N . LEU B 1 250 ? 9.898 -33.125 -23.094 1 97.38 250 LEU B N 1
ATOM 4093 C CA . LEU B 1 250 ? 10.523 -33.469 -21.828 1 97.38 250 LEU B CA 1
ATOM 4094 C C . LEU B 1 250 ? 11.969 -32.969 -21.781 1 97.38 250 LEU B C 1
ATOM 4096 O O . LEU B 1 250 ? 12.453 -32.531 -20.734 1 97.38 250 LEU B O 1
ATOM 4100 N N . GLN B 1 251 ? 12.609 -33.062 -22.906 1 98 251 GLN B N 1
ATOM 4101 C CA . GLN B 1 251 ? 13.969 -32.562 -22.969 1 98 251 GLN B CA 1
ATOM 4102 C C . GLN B 1 251 ? 14 -31.047 -22.734 1 98 251 GLN B C 1
ATOM 4104 O O . GLN B 1 251 ? 14.883 -30.531 -22.047 1 98 251 GLN B O 1
ATOM 4109 N N . GLN B 1 252 ? 13.055 -30.406 -23.344 1 98.31 252 GLN B N 1
ATOM 4110 C CA . GLN B 1 252 ? 12.969 -28.969 -23.125 1 98.31 252 GLN B CA 1
ATOM 4111 C C . GLN B 1 252 ? 12.672 -28.641 -21.672 1 98.31 252 GLN B C 1
ATOM 4113 O O . GLN B 1 252 ? 13.25 -27.703 -21.109 1 98.31 252 GLN B O 1
ATOM 4118 N N . ALA B 1 253 ? 11.75 -29.281 -21.016 1 97.69 253 ALA B N 1
ATOM 4119 C CA . ALA B 1 253 ? 11.461 -29.125 -19.594 1 97.69 253 ALA B CA 1
ATOM 4120 C C . ALA B 1 253 ? 12.727 -29.312 -18.766 1 97.69 253 ALA B C 1
ATOM 4122 O O . ALA B 1 253 ? 13.016 -28.5 -17.875 1 97.69 253 ALA B O 1
ATOM 4123 N N . ALA B 1 254 ? 13.484 -30.359 -19.062 1 96.94 254 ALA B N 1
ATOM 4124 C CA . ALA B 1 254 ? 14.711 -30.672 -18.344 1 96.94 254 ALA B CA 1
ATOM 4125 C C . ALA B 1 254 ? 15.734 -29.547 -18.469 1 96.94 254 ALA B C 1
ATOM 4127 O O . ALA B 1 254 ? 16.375 -29.172 -17.484 1 96.94 254 ALA B O 1
ATOM 4128 N N . LYS B 1 255 ? 15.867 -29.094 -19.641 1 97.94 255 LYS B N 1
ATOM 4129 C CA . LYS B 1 255 ? 16.797 -28 -19.875 1 97.94 255 LYS B CA 1
ATOM 4130 C C . LYS B 1 255 ? 16.453 -26.781 -19.031 1 97.94 255 LYS B C 1
ATOM 4132 O O . LYS B 1 255 ? 17.328 -26.141 -18.453 1 97.94 255 LYS B O 1
ATOM 4137 N N . ILE B 1 256 ? 15.211 -26.453 -19.031 1 97.12 256 ILE B N 1
ATOM 4138 C CA . ILE B 1 256 ? 14.758 -25.281 -18.281 1 97.12 256 ILE B CA 1
ATOM 4139 C C . ILE B 1 256 ? 14.961 -25.531 -16.781 1 97.12 256 ILE B C 1
ATOM 4141 O O . ILE B 1 256 ? 15.43 -24.641 -16.062 1 97.12 256 ILE B O 1
ATOM 4145 N N . PHE B 1 257 ? 14.625 -26.656 -16.297 1 95.12 257 PHE B N 1
ATOM 4146 C CA . PHE B 1 257 ? 14.836 -26.984 -14.891 1 95.12 257 PHE B CA 1
ATOM 4147 C C . PHE B 1 257 ? 16.312 -26.906 -14.531 1 95.12 257 PHE B C 1
ATOM 4149 O O . PHE B 1 257 ? 16.672 -26.438 -13.445 1 95.12 257 PHE B O 1
ATOM 4156 N N . GLN B 1 258 ? 17.109 -27.359 -15.422 1 96.38 258 GLN B N 1
ATOM 4157 C CA . GLN B 1 258 ? 18.562 -27.266 -15.203 1 96.38 258 GLN B CA 1
ATOM 4158 C C . GLN B 1 258 ? 19.016 -25.812 -15.094 1 96.38 258 GLN B C 1
ATOM 4160 O O . GLN B 1 258 ? 19.797 -25.469 -14.203 1 96.38 258 GLN B O 1
ATOM 4165 N N . LYS B 1 259 ? 18.5 -25.031 -16 1 97.19 259 LYS B N 1
ATOM 4166 C CA . LYS B 1 259 ? 18.844 -23.609 -15.984 1 97.19 259 LYS B CA 1
ATOM 4167 C C . LYS B 1 259 ? 18.359 -22.953 -14.688 1 97.19 259 LYS B C 1
ATOM 4169 O O . LYS B 1 259 ? 19.016 -22.047 -14.18 1 97.19 259 LYS B O 1
ATOM 4174 N N . GLN B 1 260 ? 17.312 -23.453 -14.203 1 93.5 260 GLN B N 1
ATOM 4175 C CA . GLN B 1 260 ? 16.734 -22.922 -12.977 1 93.5 260 GLN B CA 1
ATOM 4176 C C . GLN B 1 260 ? 17.359 -23.547 -11.742 1 93.5 260 GLN B C 1
ATOM 4178 O O . GLN B 1 260 ? 16.953 -23.281 -10.617 1 93.5 260 GLN B O 1
ATOM 4183 N N . LYS B 1 261 ? 18.281 -24.406 -11.93 1 94.56 261 LYS B N 1
ATOM 4184 C CA . LYS B 1 261 ? 19.031 -25.094 -10.891 1 94.56 261 LYS B CA 1
ATOM 4185 C C . LYS B 1 261 ? 18.094 -25.938 -10.016 1 94.56 261 LYS B C 1
ATOM 4187 O O . LYS B 1 261 ? 18.328 -26.078 -8.812 1 94.56 261 LYS B O 1
ATOM 4192 N N . ASN B 1 262 ? 17.016 -26.328 -10.656 1 92.12 262 ASN B N 1
ATOM 4193 C CA . ASN B 1 262 ? 16.125 -27.297 -10.008 1 92.12 262 ASN B CA 1
ATOM 4194 C C . ASN B 1 262 ? 16.531 -28.734 -10.32 1 92.12 262 ASN B C 1
ATOM 4196 O O . ASN B 1 262 ? 15.914 -29.391 -11.164 1 92.12 262 ASN B O 1
ATOM 4200 N N . THR B 1 263 ? 17.312 -29.219 -9.562 1 94.19 263 THR B N 1
ATOM 4201 C CA . THR B 1 263 ? 17.984 -30.484 -9.852 1 94.19 263 THR B CA 1
ATOM 4202 C C . THR B 1 263 ? 17.016 -31.641 -9.68 1 94.19 263 THR B C 1
ATOM 4204 O O . THR B 1 263 ? 17.062 -32.625 -10.438 1 94.19 263 THR B O 1
ATOM 4207 N N . GLU B 1 264 ? 16.203 -31.516 -8.703 1 92.31 264 GLU B N 1
ATOM 4208 C CA . GLU B 1 264 ? 15.266 -32.594 -8.43 1 92.31 264 GLU B CA 1
ATOM 4209 C C . GLU B 1 264 ? 14.328 -32.812 -9.609 1 92.31 264 GLU B C 1
ATOM 4211 O O . GLU B 1 264 ? 14.172 -33.969 -10.07 1 92.31 264 GLU B O 1
ATOM 4216 N N . LEU B 1 265 ? 13.781 -31.781 -10.062 1 92.25 265 LEU B N 1
ATOM 4217 C CA . LEU B 1 265 ? 12.852 -31.906 -11.18 1 92.25 265 LEU B CA 1
ATOM 4218 C C . LEU B 1 265 ? 13.586 -32.25 -12.469 1 92.25 265 LEU B C 1
ATOM 4220 O O . LEU B 1 265 ? 13.062 -33 -13.305 1 92.25 265 LEU B O 1
ATOM 4224 N N . TYR B 1 266 ? 14.758 -31.719 -12.617 1 95.38 266 TYR B N 1
ATOM 4225 C CA . TYR B 1 266 ? 15.594 -32.094 -13.75 1 95.38 266 TYR B CA 1
ATOM 4226 C C . TYR B 1 266 ? 15.805 -33.594 -13.805 1 95.38 266 TYR B C 1
ATOM 4228 O O . TYR B 1 266 ? 15.586 -34.219 -14.844 1 95.38 266 TYR B O 1
ATOM 4236 N N . GLN B 1 267 ? 16.125 -34.188 -12.664 1 95.19 267 GLN B N 1
ATOM 4237 C CA . GLN B 1 267 ? 16.422 -35.625 -12.602 1 95.19 267 GLN B CA 1
ATOM 4238 C C . GLN B 1 267 ? 15.172 -36.438 -12.852 1 95.19 267 GLN B C 1
ATOM 4240 O O . GLN B 1 267 ? 15.234 -37.5 -13.508 1 95.19 267 GLN B O 1
ATOM 4245 N N . GLN B 1 268 ? 14.102 -35.969 -12.266 1 93.94 268 GLN B N 1
ATOM 4246 C CA . GLN B 1 268 ? 12.844 -36.688 -12.461 1 93.94 268 GLN B CA 1
ATOM 4247 C C . GLN B 1 268 ? 12.461 -36.719 -13.938 1 93.94 268 GLN B C 1
ATOM 4249 O O . GLN B 1 268 ? 12.047 -37.781 -14.445 1 93.94 268 GLN B O 1
ATOM 4254 N N . VAL B 1 269 ? 12.609 -35.594 -14.578 1 95.06 269 VAL B N 1
ATOM 4255 C CA . VAL B 1 269 ? 12.25 -35.531 -15.992 1 95.06 269 VAL B CA 1
ATOM 4256 C C . VAL B 1 269 ? 13.195 -36.406 -16.812 1 95.06 269 VAL B C 1
ATOM 4258 O O . VAL B 1 269 ? 12.773 -37.094 -17.75 1 95.06 269 VAL B O 1
ATOM 4261 N N . MET B 1 270 ? 14.43 -36.406 -16.516 1 95.31 270 MET B N 1
ATOM 4262 C CA . MET B 1 270 ? 15.414 -37.219 -17.234 1 95.31 270 MET B CA 1
ATOM 4263 C C . MET B 1 270 ? 15.102 -38.719 -17.078 1 95.31 270 MET B C 1
ATOM 4265 O O . MET B 1 270 ? 15.289 -39.469 -18.016 1 95.31 270 MET B O 1
ATOM 4269 N N . GLN B 1 271 ? 14.727 -39.094 -15.906 1 93.88 271 GLN B N 1
ATOM 4270 C CA . GLN B 1 271 ? 14.344 -40.5 -15.695 1 93.88 271 GLN B CA 1
ATOM 4271 C C . GLN B 1 271 ? 13.141 -40.844 -16.547 1 93.88 271 GLN B C 1
ATOM 4273 O O . GLN B 1 271 ? 13.07 -41.969 -17.094 1 93.88 271 GLN B O 1
ATOM 4278 N N . ASN B 1 272 ? 12.164 -39.938 -16.594 1 92.06 272 ASN B N 1
ATOM 4279 C CA . ASN B 1 272 ? 11.008 -40.188 -17.438 1 92.06 272 ASN B CA 1
ATOM 4280 C C . ASN B 1 272 ? 11.406 -40.375 -18.906 1 92.06 272 ASN B C 1
ATOM 4282 O O . ASN B 1 272 ? 10.828 -41.219 -19.594 1 92.06 272 ASN B O 1
ATOM 4286 N N . ILE B 1 273 ? 12.32 -39.594 -19.359 1 94.88 273 ILE B N 1
ATOM 4287 C CA . ILE B 1 273 ? 12.812 -39.719 -20.719 1 94.88 273 ILE B CA 1
ATOM 4288 C C . ILE B 1 273 ? 13.422 -41.094 -20.922 1 94.88 273 ILE B C 1
ATOM 4290 O O . ILE B 1 273 ? 13.164 -41.75 -21.938 1 94.88 273 ILE B O 1
ATOM 4294 N N . LYS B 1 274 ? 14.133 -41.562 -19.984 1 93.62 274 LYS B N 1
ATOM 4295 C CA . LYS B 1 274 ? 14.758 -42.875 -20.062 1 93.62 274 LYS B CA 1
ATOM 4296 C C . LYS B 1 274 ? 13.711 -43.969 -20.125 1 93.62 274 LYS B C 1
ATOM 4298 O O . LYS B 1 274 ? 13.852 -44.938 -20.891 1 93.62 274 LYS B O 1
ATOM 4303 N N . ASP B 1 275 ? 12.766 -43.812 -19.328 1 91.69 275 ASP B N 1
ATOM 4304 C CA . ASP B 1 275 ? 11.711 -44.812 -19.281 1 91.69 275 ASP B CA 1
ATOM 4305 C C . ASP B 1 275 ? 10.93 -44.844 -20.594 1 91.69 275 ASP B C 1
ATOM 4307 O O . ASP B 1 275 ? 10.461 -45.906 -21.016 1 91.69 275 ASP B O 1
ATOM 4311 N N . LEU B 1 276 ? 10.781 -43.719 -21.25 1 92.06 276 LEU B N 1
ATOM 4312 C CA . LEU B 1 276 ? 10.047 -43.625 -22.5 1 92.06 276 LEU B CA 1
ATOM 4313 C C . LEU B 1 276 ? 10.859 -44.219 -23.656 1 92.06 276 LEU B C 1
ATOM 4315 O O . LEU B 1 276 ? 10.297 -44.688 -24.641 1 92.06 276 LEU B O 1
ATOM 4319 N N . GLN B 1 277 ? 12.07 -44.156 -23.547 1 90.19 277 GLN B N 1
ATOM 4320 C CA . GLN B 1 277 ? 12.953 -44.656 -24.609 1 90.19 277 GLN B CA 1
ATOM 4321 C C . GLN B 1 277 ? 13.125 -46.156 -24.531 1 90.19 277 GLN B C 1
ATOM 4323 O O . GLN B 1 277 ? 13.602 -46.781 -25.484 1 90.19 277 GLN B O 1
ATOM 4328 N N . ARG B 1 278 ? 12.727 -46.844 -23.453 1 83.81 278 ARG B N 1
ATOM 4329 C CA . ARG B 1 278 ? 12.789 -48.312 -23.328 1 83.81 278 ARG B CA 1
ATOM 4330 C C . ARG B 1 278 ? 11.586 -48.969 -24 1 83.81 278 ARG B C 1
ATOM 4332 O O . ARG B 1 278 ? 10.508 -48.344 -24.078 1 83.81 278 ARG B O 1
#

InterPro domains:
  IPR011990 Tetratricopeptide-like helical domain superfamily [G3DSA:1.25.40.10] (34-176)
  IPR011990 Tetratricopeptide-like helical domain superfamily [G3DSA:1.25.40.10] (177-278)
  IPR019734 Tetratricopeptide repeat [PF00515] (193-226)
  IPR019734 Tetratricopeptide repeat [PF13181] (227-257)
  IPR019734 Tetratricopeptide repeat [PS50005] (91-124)
  IPR019734 Tetratricopeptide repeat [PS50005] (125-158)
  IPR019734 Tetratricopeptide repeat [PS50005] (159-192)
  IPR019734 Tetratricopeptide repeat [PS50005] (193-226)
  IPR019734 Tetratricopeptide repeat [SM00028] (57-90)
  IPR019734 Tetratricopeptide repeat [SM00028] (91-124)
  IPR019734 Tetratricopeptide repeat [SM00028] (125-158)
  IPR019734 Tetratricopeptide repeat [SM00028] (159-192)
  IPR019734 Tetratricopeptide repeat [SM00028] (193-226)
  IPR019734 Tetratricopeptide repeat [SM00028] (227-260)
  IPR050498 Photosystem I assembly protein Ycf3 [PTHR44858] (38-266)

pLDDT: mean 83.22, std 27.69, range [17.0, 98.88]

Sequence (556 aa):
MKVWLEEQKLTRVTVSIATLTAFIAVATVSCARSNEVLVTEIGVNPPKSPTSKPSKAGDFYIQGQYRHIKGDPQGAIAAYTEAIKLNPQYAEAYNGRGLVHFDLGDKQKAIADYSQAIRLFLNYAEAYNNRGNARASTGDVNGAILDYNEAIRIAPNYAEAYNNRGNAYAALGKRNEAIADYDQAIRLNPKYAVAYNNRGNARSVQGDKQRAINDFDQAIRLNPNFAAAYNNRGNTRAAIGDKQGAISDLQQAAKIFQKQKNTELYQQVMQNIKDLQRMKVWLEEQKLTRVTVSIATLTAFIAVATVSCARSNEVLVTEIGVNPPKSPTSKPSKAGDFYIQGQYRHIKGDPQGAIAAYTEAIKLNPQYAEAYNGRGLVHFDLGDKQKAIADYSQAIRLFLNYAEAYNNRGNARASTGDVNGAILDYNEAIRIAPNYAEAYNNRGNAYAALGKRNEAIADYDQAIRLNPKYAVAYNNRGNARSVQGDKQRAINDFDQAIRLNPNFAAAYNNRGNTRAAIGDKQGAISDLQQAAKIFQKQKNTELYQQVMQNIKDLQR

Radius of gyration: 38.08 Å; Cα contacts (8 Å, |Δi|>4): 762; chains: 2; bounding box: 46×146×123 Å

Solvent-accessible surface area (backbone atoms only — not comparable to full-atom values): 28690 Å² total; per-residue (Å²): 146,79,88,68,86,81,80,86,73,88,77,84,82,76,79,70,78,79,78,77,71,72,74,68,78,72,73,72,73,76,69,78,73,71,75,66,77,66,60,68,60,73,53,75,49,73,59,71,62,74,58,78,60,60,49,74,31,50,48,26,33,43,46,12,52,42,26,43,77,71,71,34,52,69,59,12,41,52,25,15,49,50,14,32,72,70,32,79,74,43,29,66,33,31,34,52,35,13,53,46,28,42,74,71,62,39,37,69,60,13,37,51,22,15,49,52,16,34,72,66,34,81,79,40,29,66,37,29,33,51,30,13,52,37,30,39,74,72,67,37,39,70,61,12,42,55,24,19,50,51,15,36,70,68,34,77,79,43,31,64,36,31,32,51,35,13,52,44,28,43,73,71,66,39,38,70,61,11,42,52,22,18,51,51,16,34,73,66,34,77,78,44,31,65,36,30,32,53,34,13,51,45,29,39,76,72,61,44,42,70,62,12,43,53,24,17,48,51,16,32,70,69,31,77,79,42,30,66,32,31,37,53,34,11,48,48,30,44,73,73,64,37,50,68,60,11,47,53,26,29,49,52,17,26,51,44,25,49,74,66,68,34,57,67,62,20,50,54,39,51,51,51,46,54,61,70,72,107,144,92,78,78,87,71,76,88,82,79,80,85,76,71,80,74,75,69,79,79,75,73,75,70,74,72,73,73,71,77,70,80,73,72,76,64,76,67,60,67,60,72,52,73,47,73,56,70,61,74,59,79,62,63,50,75,33,48,48,25,33,43,47,12,53,42,28,43,76,70,71,33,53,69,59,11,41,51,25,14,49,51,14,33,71,72,32,79,76,42,30,66,34,31,34,52,33,13,52,47,28,42,74,71,62,40,36,68,58,13,38,52,23,15,48,53,16,34,72,66,34,80,78,40,29,66,37,29,33,52,30,13,53,36,30,40,74,70,66,37,38,69,62,12,43,54,24,19,51,50,15,35,70,65,34,76,80,43,29,64,38,30,34,52,36,13,52,42,29,43,74,70,67,38,38,69,62,12,42,52,22,18,52,51,16,34,70,67,32,80,79,43,31,65,37,30,32,52,32,13,51,45,29,39,73,71,60,43,43,68,60,12,43,51,23,17,49,50,17,32,71,68,33,79,79,42,31,66,32,31,36,53,35,10,49,48,30,43,75,74,64,37,51,68,61,11,48,52,26,29,50,51,15,25,53,44,25,49,75,67,67,34,59,68,62,21,51,53,39,52,50,51,48,53,59,66,73,101

Secondary structure (DSSP, 8-state):
-----------------------------------------------S-------HHHHHHHHHHHHHHTT-HHHHHHHHHHHHHH-TT-HHHHHHHHHHHHHHT-HHHHHHHHHHHHHH-TT-HHHHHHHHHHHHHTT-HHHHHHHHHHHHHH-TT-HHHHHHHHHHHHHTT-HHHHHHHHHHHHHH-TT-HHHHHHHHHHHHHHT-HHHHHHHHHHHHHH-TT-HHHHHHHHHHHHHTT-HHHHHHHHHHHHHHHHHTT-HHHHHHHHHHHHHHH-/-----------------------------------------------S-------HHHHHHHHHHHHHHTT-HHHHHHHHHHHHHH-TT-HHHHHHHHHHHHHHT-HHHHHHHHHHHHHH-TT-HHHHHHHHHHHHHTT-HHHHHHHHHHHHHH-TT-HHHHHHHHHHHHHTT-HHHHHHHHHHHHHH-TT-HHHHHHHHHHHHHHT-HHHHHHHHHHHHHH-TT-HHHHHHHHHHHHHTT-HHHHHHHHHHHHHHHHHTT-HHHHHHHHHHHHHHH-

Foldseek 3Di:
DDPPPDDDDPDPPPCPPDPPVPPPPPPVPVPPPPVPCPVPPVPVPVPVPVPPPDDPLVVLQVQLVVCVVVPNLVSSLVSLVVSCVVPVLPLSSLQSNLVSCVVVVVLVSSLVSLVSSCVSPVLPLVSLQSNLVSCVVVVNLVSSLVSLVSSCVSPVLPLVSLQSNLVSCVVVVNLVSSLVSLVSSCVSPVLPLVSLQSNLLSCLVVVVLVSSLVSLVSSCVSPVLPLSSLQSNLVSCVVVPVLVSSLVSLVSSLVSCVVVVVVVSNVVSVVVSVVSVD/DDDDPDDDPDDPDPPDPVPDPPPPPPPVPPPPPPVPCVVPPVPVPVPVPVPPPDDPLVVLQVQLVVCVVVPNLVSSLVSLVVSCVVPVLPLSSLQSNLVSCVVVVVLVSSLVSLVSSCVSPVLPLVSLQSNLVSCVVVVNLVSSLVSLVSSCVSPVLPLVSLQSNLVSCVVVVNLVSSLVSLVSSCVSPVLPLVSLQSNLLSCLVVVVLVSSLVSLVSSCVSPVLPLSSLQSNLVSCVVVPVLVSSLVSLVSSLVSCVVVVVVVSNVVSVVVSVVSVD

Nearest PDB structures (foldseek):
  8cqq-assembly1_A  TM=8.227E-01  e=3.327E-14  synthetic construct
  1w3b-assembly1_B  TM=7.630E-01  e=2.530E-13  Homo sapiens
  1w3b-assembly1_A  TM=7.849E-01  e=1.543E-12  Homo sapiens
  7ntf-assembly1_B  TM=8.021E-01  e=8.538E-11  Homo sapiens
  5l9t-assembly1_C  TM=7.325E-01  e=2.006E-07  Homo sapiens